Protein 7Y79 (pdb70)

Structure (mmCIF, N/CA/C/O backbone):
data_7Y79
#
_entry.id   7Y79
#
_cell.length_a   65.958
_cell.length_b   75.995
_cell.length_c   89.028
_cell.angle_alpha   90.000
_cell.angle_beta   111.419
_cell.angle_gamma   90.000
#
_symmetry.space_group_name_H-M   'C 1 2 1'
#
loop_
_entity.id
_entity.type
_entity.pdbx_description
1 polymer Toxin
2 water water
#
loop_
_atom_site.group_PDB
_atom_site.id
_atom_site.type_symbol
_atom_site.label_atom_id
_atom_site.label_alt_id
_atom_site.label_comp_id
_atom_site.label_asym_id
_atom_site.label_entity_id
_atom_site.label_seq_id
_atom_site.pdbx_PDB_ins_code
_atom_site.Cartn_x
_atom_site.Cartn_y
_atom_site.Cartn_z
_atom_site.occupancy
_atom_site.B_iso_or_equiv
_atom_site.auth_seq_id
_atom_site.auth_comp_id
_atom_site.auth_asym_id
_atom_site.auth_atom_id
_atom_site.pdbx_PDB_model_num
ATOM 1 N N . PRO A 1 21 ? 13.54804 -16.75774 10.22132 1.000 57.62641 7 PRO A N 1
ATOM 2 C CA . PRO A 1 21 ? 12.26310 -17.38650 10.54548 1.000 59.97601 7 PRO A CA 1
ATOM 3 C C . PRO A 1 21 ? 11.13305 -16.86812 9.65815 1.000 70.53617 7 PRO A C 1
ATOM 4 O O . PRO A 1 21 ? 11.17162 -15.71369 9.23705 1.000 73.92768 7 PRO A O 1
ATOM 8 N N . PRO A 1 22 ? 10.13622 -17.71070 9.38596 1.000 68.95516 8 PRO A N 1
ATOM 9 C CA . PRO A 1 22 ? 9.06861 -17.33951 8.44435 1.000 56.07332 8 PRO A CA 1
ATOM 10 C C . PRO A 1 22 ? 7.89344 -16.60408 9.07892 1.000 47.88997 8 PRO A C 1
ATOM 11 O O . PRO A 1 22 ? 7.49348 -16.86026 10.21606 1.000 51.34567 8 PRO A O 1
ATOM 15 N N . ALA A 1 23 ? 7.33115 -15.67125 8.31801 1.000 43.35250 9 ALA A N 1
ATOM 16 C CA . ALA A 1 23 ? 6.14914 -14.94221 8.76719 1.000 37.25813 9 ALA A CA 1
ATOM 17 C C . ALA A 1 23 ? 4.98866 -15.90798 9.04936 1.000 39.08357 9 ALA A C 1
ATOM 18 O O . ALA A 1 23 ? 4.84415 -16.91498 8.35788 1.000 46.72693 9 ALA A O 1
ATOM 20 N N . PRO A 1 24 ? 4.17119 -15.63692 10.07248 1.000 44.24497 10 PRO A N 1
ATOM 21 C CA . PRO A 1 24 ? 3.02331 -16.51783 10.36190 1.000 45.27644 10 PRO A CA 1
ATOM 22 C C . PRO A 1 24 ? 2.02799 -16.56391 9.21416 1.000 61.66082 10 PRO A C 1
ATOM 23 O O . PRO A 1 24 ? 1.92323 -15.63736 8.40623 1.000 67.21851 10 PRO A O 1
ATOM 27 N N . ASP A 1 25 ? 1.26590 -17.66021 9.16577 1.000 65.85844 11 ASP A N 1
ATOM 28 C CA . ASP A 1 25 ? 0.31378 -17.90895 8.08896 1.000 62.82158 11 ASP A CA 1
ATOM 29 C C . ASP A 1 25 ? -0.93598 -18.58445 8.64933 1.000 67.41259 11 ASP A C 1
ATOM 30 O O . ASP A 1 25 ? -0.97591 -19.01564 9.80747 1.000 68.05659 11 ASP A O 1
ATOM 35 N N . PHE A 1 26 ? -1.98473 -18.62879 7.82438 1.000 65.56220 12 PHE A N 1
ATOM 36 C CA . PHE A 1 26 ? -3.07881 -19.57451 8.01609 1.000 63.62494 12 PHE A CA 1
ATOM 37 C C . PHE A 1 26 ? -2.67633 -20.88244 7.34800 1.000 68.46426 12 PHE A C 1
ATOM 38 O O . PHE A 1 26 ? -2.02735 -20.87755 6.29912 1.000 69.27430 12 PHE A O 1
ATOM 46 N N . LYS A 1 27 ? -3.02544 -22.00676 7.96738 1.000 75.29300 13 LYS A N 1
ATOM 47 C CA . LYS A 1 27 ? -2.83310 -23.29241 7.30433 1.000 81.92898 13 LYS A CA 1
ATOM 48 C C . LYS A 1 27 ? -4.14849 -23.79922 6.71964 1.000 82.75390 13 LYS A C 1
ATOM 49 O O . LYS A 1 27 ? -4.28306 -23.89896 5.49537 1.000 78.48691 13 LYS A O 1
ATOM 55 N N . ASN A 1 28 ? -5.14309 -24.08552 7.58093 1.000 81.02263 14 ASN A N 1
ATOM 56 C CA . ASN A 1 28 ? -6.44100 -24.55303 7.10393 1.000 67.94885 14 ASN A CA 1
ATOM 57 C C . ASN A 1 28 ? -7.61848 -24.05603 7.94627 1.000 68.57053 14 ASN A C 1
ATOM 58 O O . ASN A 1 28 ? -8.72303 -24.57311 7.78131 1.000 72.51421 14 ASN A O 1
ATOM 63 N N . ASP A 1 29 ? -7.43050 -23.08975 8.85349 1.000 64.67824 15 ASP A N 1
ATOM 64 C CA . ASP A 1 29 ? -8.51323 -22.60416 9.71282 1.000 62.08945 15 ASP A CA 1
ATOM 65 C C . ASP A 1 29 ? -8.70799 -21.10839 9.51346 1.000 65.53379 15 ASP A C 1
ATOM 66 O O . ASP A 1 29 ? -7.79200 -20.32058 9.77045 1.000 65.33370 15 ASP A O 1
ATOM 71 N N . ILE A 1 30 ? -9.92538 -20.72245 9.11934 1.000 72.98832 16 ILE A N 1
ATOM 72 C CA . ILE A 1 30 ? -10.23422 -19.32644 8.81301 1.000 69.69758 16 ILE A CA 1
ATOM 73 C C . ILE A 1 30 ? -10.22231 -18.48142 10.07765 1.000 69.44259 16 ILE A C 1
ATOM 74 O O . ILE A 1 30 ? -9.82590 -17.31068 10.05568 1.000 70.18876 16 ILE A O 1
ATOM 79 N N . ASN A 1 31 ? -10.65128 -19.05685 11.19634 1.000 72.94874 17 ASN A N 1
ATOM 80 C CA . ASN A 1 31 ? -10.90784 -18.30157 12.41640 1.000 74.34689 17 ASN A CA 1
ATOM 81 C C . ASN A 1 31 ? -9.67113 -18.11811 13.29091 1.000 77.55327 17 ASN A C 1
ATOM 82 O O . ASN A 1 31 ? -9.75809 -17.45721 14.33351 1.000 72.76099 17 ASN A O 1
ATOM 87 N N . GLU A 1 32 ? -8.53233 -18.67719 12.88969 1.000 78.94928 18 GLU A N 1
ATOM 88 C CA . GLU A 1 32 ? -7.32677 -18.63220 13.70690 1.000 76.26515 18 GLU A CA 1
ATOM 89 C C . GLU A 1 32 ? -6.88268 -17.19956 13.97613 1.000 80.49351 18 GLU A C 1
ATOM 90 O O . GLU A 1 32 ? -6.78439 -16.37987 13.05853 1.000 84.99181 18 GLU A O 1
ATOM 96 N N . GLN A 1 33 ? -6.61670 -16.90101 15.24370 1.000 77.59148 19 GLN A N 1
ATOM 97 C CA . GLN A 1 33 ? -5.92941 -15.67180 15.61410 1.000 72.77985 19 GLN A CA 1
ATOM 98 C C . GLN A 1 33 ? -4.42954 -15.89331 15.44620 1.000 71.87791 19 GLN A C 1
ATOM 99 O O . GLN A 1 33 ? -3.86263 -16.80590 16.06258 1.000 72.39698 19 GLN A O 1
ATOM 105 N N . LEU A 1 34 ? -3.78296 -15.07169 14.59411 1.000 63.84479 20 LEU A N 1
ATOM 106 C CA . LEU A 1 34 ? -2.35742 -15.22547 14.32253 1.000 49.51474 20 LEU A CA 1
ATOM 107 C C . LEU A 1 34 ? -1.53116 -14.39556 15.29208 1.000 41.46912 20 LEU A C 1
ATOM 108 O O . LEU A 1 34 ? -2.02465 -13.41054 15.84974 1.000 51.14718 20 LEU A O 1
ATOM 113 N N . PRO A 1 35 ? -0.25931 -14.76431 15.50767 1.000 44.19934 21 PRO A N 1
ATOM 114 C CA . PRO A 1 35 ? 0.55280 -14.08212 16.53425 1.000 40.02206 21 PRO A CA 1
ATOM 115 C C . PRO A 1 35 ? 0.65001 -12.58379 16.30167 1.000 38.97206 21 PRO A C 1
ATOM 116 O O . PRO A 1 35 ? 0.71291 -12.11495 15.16256 1.000 45.23116 21 PRO A O 1
ATOM 120 N N . ASP A 1 36 ? 0.67883 -11.82991 17.40707 1.000 42.64837 22 ASP A N 1
ATOM 121 C CA . ASP A 1 36 ? 0.84438 -10.38016 17.31585 1.000 44.48797 22 ASP A CA 1
ATOM 122 C C . ASP A 1 36 ? 2.27062 -10.01106 16.91440 1.000 46.19769 22 ASP A C 1
ATOM 123 O O . ASP A 1 36 ? 2.48307 -9.05949 16.14833 1.000 43.95488 22 ASP A O 1
ATOM 128 N N . LYS A 1 37 ? 3.25927 -10.73994 17.43375 1.000 47.88806 23 LYS A N 1
ATOM 129 C CA . LYS A 1 37 ? 4.67169 -10.51336 17.13322 1.000 47.88958 23 LYS A CA 1
ATOM 130 C C . LYS A 1 37 ? 5.39403 -11.84814 17.19738 1.000 46.39056 23 LYS A C 1
ATOM 131 O O . LYS A 1 37 ? 5.17953 -12.62603 18.12970 1.000 44.58716 23 LYS A O 1
ATOM 137 N N . THR A 1 38 ? 6.24659 -12.10835 16.21524 1.000 49.13177 24 THR A N 1
ATOM 138 C CA . THR A 1 38 ? 7.10721 -13.27714 16.28161 1.000 47.60633 24 THR A CA 1
ATOM 139 C C . THR A 1 38 ? 8.21657 -13.04806 17.32891 1.000 49.35594 24 THR A C 1
ATOM 140 O O . THR A 1 38 ? 8.44319 -11.92709 17.79926 1.000 37.77391 24 THR A O 1
ATOM 144 N N . ASN A 1 39 ? 8.88745 -14.13553 17.72980 1.000 54.47944 25 ASN A N 1
ATOM 145 C CA . ASN A 1 39 ? 9.94182 -14.01469 18.74199 1.000 59.58796 25 ASN A CA 1
ATOM 146 C C . ASN A 1 39 ? 11.21574 -13.45008 18.11808 1.000 55.51002 25 ASN A C 1
ATOM 147 O O . ASN A 1 39 ? 11.69542 -13.98608 17.11088 1.000 53.08432 25 ASN A O 1
ATOM 152 N N . PRO A 1 40 ? 11.80207 -12.39627 18.69235 1.000 45.70411 26 PRO A N 1
ATOM 153 C CA . PRO A 1 40 ? 12.94827 -11.73815 18.04544 1.000 43.21898 26 PRO A CA 1
ATOM 154 C C . PRO A 1 40 ? 14.18915 -12.62488 17.99401 1.000 53.55609 26 PRO A C 1
ATOM 155 O O . PRO A 1 40 ? 14.48338 -13.38004 18.92807 1.000 52.33557 26 PRO A O 1
ATOM 159 N N . VAL A 1 41 ? 14.91869 -12.51169 16.87927 1.000 55.00511 27 VAL A N 1
ATOM 160 C CA . VAL A 1 41 ? 16.14862 -13.25390 16.62728 1.000 53.39637 27 VAL A CA 1
ATOM 161 C C . VAL A 1 41 ? 17.26391 -12.25698 16.30404 1.000 50.27222 27 VAL A C 1
ATOM 162 O O . VAL A 1 41 ? 17.02001 -11.22256 15.67471 1.000 49.20396 27 VAL A O 1
ATOM 166 N N . ILE A 1 42 ? 18.47827 -12.55286 16.77003 1.000 39.80819 28 ILE A N 1
ATOM 167 C CA . ILE A 1 42 ? 19.64956 -11.73701 16.45034 1.000 33.01262 28 ILE A CA 1
ATOM 168 C C . ILE A 1 42 ? 20.19338 -12.16105 15.08788 1.000 43.48654 28 ILE A C 1
ATOM 169 O O . ILE A 1 42 ? 20.52446 -13.33527 14.88362 1.000 43.63774 28 ILE A O 1
ATOM 174 N N . THR A 1 43 ? 20.29991 -11.21156 14.14747 1.000 40.74191 29 THR A N 1
ATOM 175 C CA . THR A 1 43 ? 20.75480 -11.57361 12.80714 1.000 40.60821 29 THR A CA 1
ATOM 176 C C . THR A 1 43 ? 22.11852 -11.01286 12.43068 1.000 46.95256 29 THR A C 1
ATOM 177 O O . THR A 1 43 ? 22.82486 -11.64566 11.63978 1.000 47.81855 29 THR A O 1
ATOM 181 N N . HIS A 1 44 ? 22.50995 -9.85729 12.96657 1.000 33.12802 30 HIS A N 1
ATOM 182 C CA . HIS A 1 44 ? 23.81294 -9.28079 12.66791 1.000 33.68932 30 HIS A CA 1
ATOM 183 C C . HIS A 1 44 ? 24.34793 -8.53615 13.88581 1.000 36.97788 30 HIS A C 1
ATOM 184 O O . HIS A 1 44 ? 23.59664 -8.12809 14.77352 1.000 38.02876 30 HIS A O 1
ATOM 191 N N . PHE A 1 45 ? 25.66136 -8.33792 13.89944 1.000 38.98308 31 PHE A N 1
ATOM 192 C CA . PHE A 1 45 ? 26.25527 -7.34753 14.78515 1.000 52.08542 31 PHE A CA 1
ATOM 193 C C . PHE A 1 45 ? 27.52925 -6.82101 14.14461 1.000 42.79662 31 PHE A C 1
ATOM 194 O O . PHE A 1 45 ? 28.13467 -7.46905 13.28794 1.000 42.50918 31 PHE A O 1
ATOM 202 N N . SER A 1 46 ? 27.91577 -5.62346 14.56572 1.000 43.70746 32 SER A N 1
ATOM 203 C CA . SER A 1 46 ? 29.11607 -4.95989 14.08749 1.000 43.80631 32 SER A CA 1
ATOM 204 C C . SER A 1 46 ? 29.89469 -4.48531 15.30386 1.000 41.20069 32 SER A C 1
ATOM 205 O O . SER A 1 46 ? 29.30543 -4.01990 16.27735 1.000 45.45154 32 SER A O 1
ATOM 208 N N . THR A 1 47 ? 31.20651 -4.63993 15.26184 1.000 44.89694 33 THR A N 1
ATOM 209 C CA . THR A 1 47 ? 32.05374 -4.24291 16.37166 1.000 46.39421 33 THR A CA 1
ATOM 210 C C . THR A 1 47 ? 32.48321 -2.80322 16.17545 1.000 46.18233 33 THR A C 1
ATOM 211 O O . THR A 1 47 ? 32.92737 -2.42878 15.08730 1.000 59.68295 33 THR A O 1
ATOM 215 N N . ILE A 1 48 ? 32.34924 -2.00101 17.22330 1.000 40.38967 34 ILE A N 1
ATOM 216 C CA . ILE A 1 48 ? 32.68426 -0.58515 17.13305 1.000 42.84241 34 ILE A CA 1
ATOM 217 C C . ILE A 1 48 ? 33.65235 -0.21461 18.25213 1.000 42.43319 34 ILE A C 1
ATOM 218 O O . ILE A 1 48 ? 33.58539 -0.79716 19.34627 1.000 38.68938 34 ILE A O 1
ATOM 223 N N . PRO A 1 49 ? 34.55661 0.73789 18.03295 1.000 45.30227 35 PRO A N 1
ATOM 224 C CA . PRO A 1 49 ? 35.55650 1.05848 19.05793 1.000 45.79510 35 PRO A CA 1
ATOM 225 C C . PRO A 1 49 ? 34.94230 1.83115 20.21779 1.000 49.10525 35 PRO A C 1
ATOM 226 O O . PRO A 1 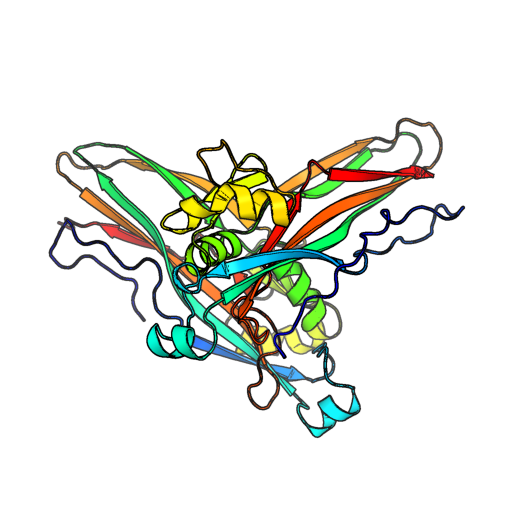49 ? 33.95818 2.55599 20.06051 1.000 56.97878 35 PRO A O 1
ATOM 230 N N . TYR A 1 50 ? 35.54354 1.65169 21.40402 1.000 43.64024 36 TYR A N 1
ATOM 231 C CA . TYR A 1 50 ? 35.02536 2.27670 22.62618 1.000 39.59170 36 TYR A CA 1
ATOM 232 C C . TYR A 1 50 ? 34.80816 3.77709 22.46234 1.000 39.80063 36 TYR A C 1
ATOM 233 O O . TYR A 1 50 ? 33.96892 4.36004 23.15181 1.000 51.06813 36 TYR A O 1
ATOM 242 N N . ILE A 1 51 ? 35.54111 4.41603 21.54639 1.000 52.03283 37 ILE A N 1
ATOM 243 C CA . ILE A 1 51 ? 35.57357 5.87604 21.48532 1.000 53.81086 37 ILE A CA 1
ATOM 244 C C . ILE A 1 51 ? 34.29967 6.45370 20.88400 1.000 49.53916 37 ILE A C 1
ATOM 245 O O . ILE A 1 51 ? 33.94048 7.60076 21.17326 1.000 57.24674 37 ILE A O 1
ATOM 250 N N . MET A 1 52 ? 33.59562 5.70294 20.04167 1.000 46.02723 38 MET A N 1
ATOM 251 C CA . MET A 1 52 ? 32.32296 6.18041 19.51704 1.000 49.54700 38 MET A CA 1
ATOM 252 C C . MET A 1 52 ? 31.12910 5.64596 20.30749 1.000 50.48655 38 MET A C 1
ATOM 253 O O . MET A 1 52 ? 29.97698 5.80715 19.86705 1.000 43.60744 38 MET A O 1
ATOM 258 N N . ALA A 1 53 ? 31.38396 5.03485 21.48053 1.000 44.27173 39 ALA A N 1
ATOM 259 C CA . ALA A 1 53 ? 30.35606 4.43656 22.33765 1.000 37.63521 39 ALA A CA 1
ATOM 260 C C . ALA A 1 53 ? 30.27310 5.23043 23.63287 1.000 37.60403 39 ALA A C 1
ATOM 261 O O . ALA A 1 53 ? 31.12527 5.08148 24.51709 1.000 38.46548 39 ALA A O 1
ATOM 263 N N . ASN A 1 54 ? 29.24622 6.07248 23.74391 1.000 39.25416 40 ASN A N 1
ATOM 264 C CA . ASN A 1 54 ? 29.00877 6.81599 24.97967 1.000 42.04114 40 ASN A CA 1
ATOM 265 C C . ASN A 1 54 ? 28.35588 5.86491 25.97929 1.000 42.66823 40 ASN A C 1
ATOM 266 O O . ASN A 1 54 ? 27.16895 5.53402 25.86954 1.000 42.39374 40 ASN A O 1
ATOM 271 N N . ASP A 1 55 ? 29.16088 5.39317 26.93048 1.000 37.39248 41 ASP A N 1
ATOM 272 C CA . ASP A 1 55 ? 28.73194 4.47019 27.96977 1.000 34.50967 41 ASP A CA 1
ATOM 273 C C . ASP A 1 55 ? 28.54601 5.29159 29.23466 1.000 37.86042 41 ASP A C 1
ATOM 274 O O . ASP A 1 55 ? 29.49250 5.91781 29.71063 1.000 41.28795 41 ASP A O 1
ATOM 279 N N . ALA A 1 56 ? 27.32181 5.29681 29.76155 1.000 45.24660 42 ALA A N 1
ATOM 280 C CA . ALA A 1 56 ? 26.97391 6.20242 30.85212 1.000 47.36855 42 ALA A CA 1
ATOM 281 C C . ALA A 1 56 ? 27.56627 5.79261 32.20420 1.000 46.33932 42 ALA A C 1
ATOM 282 O O . ALA A 1 56 ? 27.71758 6.65235 33.07879 1.000 44.35084 42 ALA A O 1
ATOM 284 N N . THR A 1 57 ? 27.90654 4.51863 32.41872 1.000 45.38591 43 THR A N 1
ATOM 285 C CA . THR A 1 57 ? 28.42353 4.11751 33.72803 1.000 50.79930 43 THR A CA 1
ATOM 286 C C . THR A 1 57 ? 29.86693 3.62291 33.66666 1.000 49.74892 43 THR A C 1
ATOM 287 O O . THR A 1 57 ? 30.32881 2.95502 34.59748 1.000 46.73101 43 THR A O 1
ATOM 291 N N . PHE A 1 58 ? 30.58713 3.95436 32.59612 1.000 48.40105 44 PHE A N 1
ATOM 292 C CA . PHE A 1 58 ? 31.99714 3.62764 32.42554 1.000 45.17770 44 PHE A CA 1
ATOM 293 C C . PHE A 1 58 ? 32.78322 4.89999 32.11517 1.000 43.61869 44 PHE A C 1
ATOM 294 O O . PHE A 1 58 ? 32.32946 5.74400 31.33295 1.000 42.66167 44 PHE A O 1
ATOM 302 N N . ASN A 1 59 ? 33.94743 5.05093 32.75212 1.000 38.74856 45 ASN A N 1
ATOM 303 C CA . ASN A 1 59 ? 34.91838 6.07116 32.37274 1.000 45.00696 45 ASN A CA 1
ATOM 304 C C . ASN A 1 59 ? 35.82984 5.56111 31.24464 1.000 47.35757 45 ASN A C 1
ATOM 305 O O . ASN A 1 59 ? 35.84216 4.37330 30.89896 1.000 41.47391 45 ASN A O 1
ATOM 310 N N . SER A 1 60 ? 36.61856 6.48275 30.68310 1.000 49.89245 46 SER A N 1
ATOM 311 C CA . SER A 1 60 ? 37.49851 6.13911 29.56380 1.000 56.44953 46 SER A CA 1
ATOM 312 C C . SER A 1 60 ? 38.43741 4.99305 29.91626 1.000 53.82626 46 SER A C 1
ATOM 313 O O . SER A 1 60 ? 38.71022 4.12144 29.07790 1.000 53.30812 46 SER A O 1
ATOM 316 N N . HIS A 1 61 ? 38.95020 4.97954 31.14726 1.000 50.21333 47 HIS A N 1
ATOM 317 C CA . HIS A 1 61 ? 39.82578 3.88744 31.55115 1.000 56.79550 47 HIS A CA 1
ATOM 318 C C . HIS A 1 61 ? 39.07245 2.56927 31.60050 1.000 53.54564 47 HIS A C 1
ATOM 319 O O . HIS A 1 61 ? 39.60597 1.52678 31.20826 1.000 51.76772 47 HIS A O 1
ATOM 326 N N . GLN A 1 62 ? 37.84202 2.58443 32.10905 1.000 44.16291 48 GLN A N 1
ATOM 327 C CA . GLN A 1 62 ? 37.12363 1.32857 32.23673 1.000 39.34217 48 GLN A CA 1
ATOM 328 C C . GLN A 1 62 ? 36.73948 0.78669 30.87206 1.000 38.87189 48 GLN A C 1
ATOM 329 O O . GLN A 1 62 ? 36.79412 -0.43021 30.65383 1.000 40.55929 48 GLN A O 1
ATOM 335 N N . GLN A 1 63 ? 36.37811 1.67719 29.93611 1.000 35.65965 49 GLN A N 1
ATOM 336 C CA . GLN A 1 63 ? 36.08846 1.24221 28.57534 1.000 43.80337 49 GLN A CA 1
ATOM 337 C C . GLN A 1 63 ? 37.30974 0.57310 27.95967 1.000 49.53175 49 GLN A C 1
ATOM 338 O O . GLN A 1 63 ? 37.22821 -0.55426 27.46898 1.000 53.26701 49 GLN A O 1
ATOM 344 N N . ILE A 1 64 ? 38.47134 1.22567 28.04160 1.000 53.34148 50 ILE A N 1
ATOM 345 C CA . ILE A 1 64 ? 39.66694 0.69561 27.38667 1.000 58.56713 50 ILE A CA 1
ATOM 346 C C . ILE A 1 64 ? 40.08439 -0.64106 27.99723 1.000 59.76407 50 ILE A C 1
ATOM 347 O O . ILE A 1 64 ? 40.49318 -1.56464 27.27929 1.000 67.42717 50 ILE A O 1
ATOM 352 N N . GLN A 1 65 ? 39.94385 -0.78537 29.31684 1.000 51.99424 51 GLN A N 1
ATOM 353 C CA . GLN A 1 65 ? 40.37518 -1.99845 30.00646 1.000 41.29225 51 GLN A CA 1
ATOM 354 C C . GLN A 1 65 ? 39.34918 -3.12141 29.93964 1.000 39.78749 51 GLN A C 1
ATOM 355 O O . GLN A 1 65 ? 39.72045 -4.29988 29.96989 1.000 48.18897 51 GLN A O 1
ATOM 361 N N . TYR A 1 66 ? 38.06155 -2.78637 29.88974 1.000 38.97958 52 TYR A N 1
ATOM 362 C CA . TYR A 1 66 ? 37.00831 -3.76403 30.11208 1.000 43.85118 52 TYR A CA 1
ATOM 363 C C . TYR A 1 66 ? 36.02608 -3.90765 28.95540 1.000 47.25819 52 TYR A C 1
ATOM 364 O O . TYR A 1 66 ? 35.38963 -4.95854 28.85334 1.000 48.39136 52 TYR A O 1
ATOM 373 N N . SER A 1 67 ? 35.89158 -2.89217 28.09061 1.000 46.02032 53 SER A N 1
ATOM 374 C CA . SER A 1 67 ? 35.11420 -2.98061 26.85172 1.000 43.06838 53 SER A CA 1
ATOM 375 C C . SER A 1 67 ? 35.79725 -2.17422 25.73349 1.000 39.16673 53 SER A C 1
ATOM 376 O O . SER A 1 67 ? 35.24183 -1.20342 25.22721 1.000 35.64795 53 SER A O 1
ATOM 379 N N . PRO A 1 68 ? 37.03155 -2.54805 25.35040 1.000 40.93696 54 PRO A N 1
ATOM 380 C CA . PRO A 1 68 ? 37.71664 -1.77041 24.29340 1.000 40.89123 54 PRO A CA 1
ATOM 381 C C . PRO A 1 68 ? 36.91351 -1.67818 23.00638 1.000 41.88417 54 PRO A C 1
ATOM 382 O O . PRO A 1 68 ? 37.08390 -0.72250 22.23600 1.000 41.10872 54 PRO A O 1
ATOM 386 N N . TYR A 1 69 ? 36.01792 -2.61981 22.76266 1.000 42.83649 55 TYR A N 1
ATOM 387 C CA . TYR A 1 69 ? 35.03292 -2.46082 21.71472 1.000 39.55106 55 TYR A CA 1
ATOM 388 C C . TYR A 1 69 ? 33.64988 -2.81696 22.25690 1.000 39.84827 55 TYR A C 1
ATOM 389 O O . TYR A 1 69 ? 33.50541 -3.49570 23.28301 1.000 40.53487 55 TYR A O 1
ATOM 398 N N . TYR A 1 70 ? 32.63663 -2.32204 21.55345 1.000 35.45421 56 TYR A N 1
ATOM 399 C CA . TYR A 1 70 ? 31.23848 -2.58578 21.83361 1.000 39.16958 56 TYR A CA 1
ATOM 400 C C . TYR A 1 70 ? 30.60568 -3.24667 20.61026 1.000 45.98365 56 TYR A C 1
ATOM 401 O O . TYR A 1 70 ? 31.12108 -3.16435 19.48927 1.000 52.89038 56 TYR A O 1
ATOM 410 N N . LYS A 1 71 ? 29.4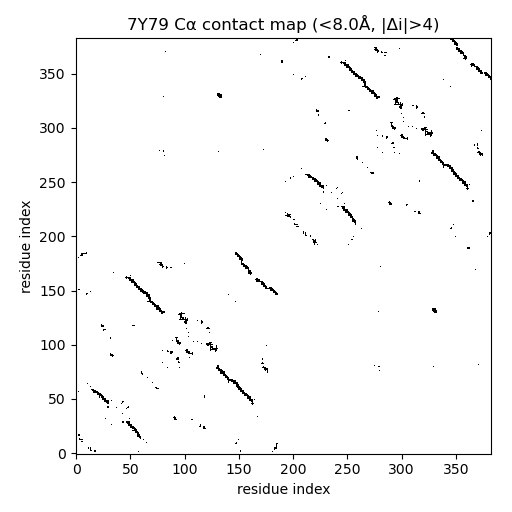6806 -3.89190 20.83160 1.000 38.65649 57 LYS A N 1
ATOM 411 C CA . LYS A 1 71 ? 28.74112 -4.59932 19.78815 1.000 41.66961 57 LYS A CA 1
ATOM 412 C C . LYS A 1 71 ? 27.44243 -3.86227 19.48867 1.000 43.16915 57 LYS A C 1
ATOM 413 O O . LYS A 1 71 ? 26.57607 -3.74103 20.36265 1.000 38.09234 57 LYS A O 1
ATOM 419 N N . LEU A 1 72 ? 27.30545 -3.36622 18.26131 1.000 38.58585 58 LEU A N 1
ATOM 420 C CA . LEU A 1 72 ? 26.02343 -2.84611 17.79975 1.000 37.23868 58 LEU A CA 1
ATOM 421 C C . LEU A 1 72 ? 25.25889 -4.01390 17.18732 1.000 40.20006 58 LEU A C 1
ATOM 422 O O . LEU A 1 72 ? 25.74388 -4.64364 16.24244 1.000 41.94664 58 LEU A O 1
ATOM 427 N N . VAL A 1 73 ? 24.10019 -4.34184 17.76307 1.000 38.74904 59 VAL A N 1
ATOM 428 C CA . VAL A 1 73 ? 23.41552 -5.61243 17.52018 1.000 36.90254 59 VAL A CA 1
ATOM 429 C C . VAL A 1 73 ? 22.13389 -5.37799 16.72160 1.000 44.81718 59 VAL A C 1
ATOM 430 O O . VAL A 1 73 ? 21.36106 -4.46093 17.02674 1.000 40.10094 59 VAL A O 1
ATOM 434 N N . ARG A 1 74 ? 21.89765 -6.20825 15.70424 1.000 41.65924 60 ARG 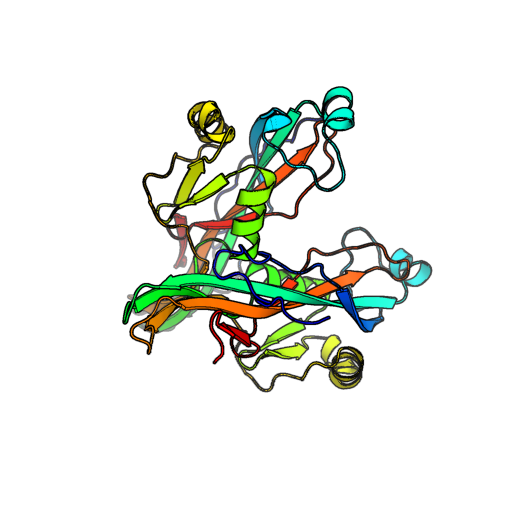A N 1
ATOM 435 C CA . ARG A 1 74 ? 20.70358 -6.07951 14.88495 1.000 38.56716 60 ARG A CA 1
ATOM 436 C C . ARG A 1 74 ? 19.79009 -7.26763 15.12394 1.000 39.16386 60 ARG A C 1
ATOM 437 O O . ARG A 1 74 ? 20.21038 -8.42273 14.99259 1.000 37.33669 60 ARG A O 1
ATOM 445 N N . ILE A 1 75 ? 18.54040 -6.96904 15.45942 1.000 39.37116 61 ILE A N 1
ATOM 446 C CA . ILE A 1 75 ? 17.51931 -7.96050 15.75345 1.000 47.75922 61 ILE A CA 1
ATOM 447 C C . ILE A 1 75 ? 16.38347 -7.79342 14.74981 1.000 39.91388 61 ILE A C 1
ATOM 448 O O . ILE A 1 75 ? 16.15938 -6.69896 14.22390 1.000 42.55244 61 ILE A O 1
ATOM 453 N N . GLN A 1 76 ? 15.66717 -8.88818 14.48189 1.000 34.91915 62 GLN A N 1
ATOM 454 C CA . GLN A 1 76 ? 14.55304 -8.88281 13.54026 1.000 42.64519 62 GLN A CA 1
ATOM 455 C C . GLN A 1 76 ? 13.38516 -9.69931 14.07337 1.000 43.34514 62 GLN A C 1
ATOM 456 O O . GLN A 1 76 ? 13.58372 -10.74608 14.69936 1.000 41.48525 62 GLN A O 1
ATOM 462 N N . TYR A 1 77 ? 12.16739 -9.21717 13.81147 1.000 33.09675 63 TYR A N 1
ATOM 463 C CA . TYR A 1 77 ? 10.95767 -9.91700 14.22327 1.000 32.99016 63 TYR A CA 1
ATOM 464 C C . TYR A 1 77 ? 9.76625 -9.38791 13.43003 1.000 35.99161 63 TYR A C 1
ATOM 465 O O . TYR A 1 77 ? 9.64634 -8.18120 13.20585 1.000 36.80419 63 TYR A O 1
ATOM 474 N N . TRP A 1 78 ? 8.89091 -10.30469 13.01693 1.000 39.77553 64 TRP A N 1
ATOM 475 C CA . TRP A 1 78 ? 7.64468 -9.93954 12.35316 1.000 35.71461 64 TRP A CA 1
ATOM 476 C C . TRP A 1 78 ? 6.63548 -9.35046 13.33678 1.000 39.92619 64 TRP A C 1
ATOM 477 O O . TRP A 1 78 ? 6.43879 -9.86888 14.43695 1.000 42.75288 64 TRP A O 1
ATOM 488 N N . GLU A 1 79 ? 5.95616 -8.29321 12.90024 1.000 42.89582 65 GLU A N 1
ATOM 489 C CA . GLU A 1 79 ? 4.88372 -7.63543 13.63833 1.000 35.58361 65 GLU A CA 1
ATOM 490 C C . GLU A 1 79 ? 3.61972 -7.64312 12.77806 1.000 37.82691 65 GLU A C 1
ATOM 491 O O . GLU A 1 79 ? 3.60349 -7.06346 11.68307 1.000 41.19144 65 GLU A O 1
ATOM 497 N N . LYS A 1 80 ? 2.57066 -8.31035 13.26201 1.000 40.26124 66 LYS A N 1
ATOM 498 C CA . LYS A 1 80 ? 1.26701 -8.26550 12.60448 1.000 38.27323 66 LYS A CA 1
ATOM 499 C C . LYS A 1 80 ? 0.78087 -6.82260 12.47743 1.000 40.35687 66 LYS A C 1
ATOM 500 O O . LYS A 1 80 ? 0.50557 -6.15105 13.48188 1.000 35.00557 66 LYS A O 1
ATOM 506 N N . VAL A 1 81 ? 0.70678 -6.33286 11.24006 1.000 43.61447 67 VAL A N 1
ATOM 507 C CA . VAL A 1 81 ? 0.18086 -4.99683 10.98449 1.000 38.08262 67 VAL A CA 1
ATOM 508 C C . VAL A 1 81 ? -1.30446 -4.94637 11.30387 1.000 38.16344 67 VAL A C 1
ATOM 509 O O . VAL A 1 81 ? -1.78521 -4.00950 11.95588 1.000 33.75889 67 VAL A O 1
ATOM 513 N N . THR A 1 82 ? -2.05011 -5.95257 10.85488 1.000 40.25648 68 THR A N 1
ATOM 514 C CA . THR A 1 82 ? -3.49312 -6.03918 11.03693 1.000 44.44334 68 THR A CA 1
ATOM 515 C C . THR A 1 82 ? -3.94866 -7.44741 10.67492 1.000 38.74466 68 THR A C 1
ATOM 516 O O . THR A 1 82 ? -3.29328 -8.15535 9.90431 1.000 44.32511 68 THR A O 1
ATOM 520 N N . GLN A 1 83 ? -5.07453 -7.84043 11.24752 1.000 42.72831 69 GLN A N 1
ATOM 521 C CA . GLN A 1 83 ? -5.75771 -9.07708 10.90545 1.000 45.99587 69 GLN A CA 1
ATOM 522 C C . GLN A 1 83 ? -7.24280 -8.78545 10.99050 1.000 44.15123 69 GLN A C 1
ATOM 523 O O . GLN A 1 83 ? -7.67804 -8.00069 11.83723 1.000 54.76392 69 GLN A O 1
ATOM 529 N N . ARG A 1 84 ? -8.01380 -9.39415 10.10283 1.000 48.58667 70 ARG A N 1
ATOM 530 C CA . ARG A 1 84 ? -9.43501 -9.09425 10.00770 1.000 45.67144 70 ARG A CA 1
ATOM 531 C C . ARG A 1 84 ? -10.08577 -10.15704 9.14165 1.000 49.32823 70 ARG A C 1
ATOM 532 O O . ARG A 1 84 ? -9.49389 -10.61527 8.16159 1.000 57.04516 70 ARG A O 1
ATOM 540 N N . ILE A 1 85 ? -11.28863 -10.56267 9.51578 1.000 58.69086 71 ILE A N 1
ATOM 541 C CA . ILE A 1 85 ? -12.11469 -11.41137 8.67008 1.000 61.65112 71 ILE A CA 1
ATOM 542 C C . ILE A 1 85 ? -13.17510 -10.50606 8.06325 1.000 62.08161 71 ILE A C 1
ATOM 543 O O . ILE A 1 85 ? -13.87341 -9.78302 8.78490 1.000 56.81145 71 ILE A O 1
ATOM 548 N N . LEU A 1 86 ? -13.24734 -10.48406 6.73802 1.000 60.92758 72 LEU A N 1
ATOM 549 C CA . LEU A 1 86 ? -14.17723 -9.60855 6.04533 1.000 54.11371 72 LEU A CA 1
ATOM 550 C C . LEU A 1 86 ? -15.26944 -10.43100 5.39167 1.000 51.31573 72 LEU A C 1
ATOM 551 O O . LEU A 1 86 ? -14.99966 -11.47799 4.79297 1.000 52.45300 72 LEU A O 1
ATOM 556 N N . GLY A 1 87 ? -16.50708 -9.95534 5.51607 1.000 50.51846 73 GLY A N 1
ATOM 557 C CA . GLY A 1 87 ? -17.58778 -10.53080 4.77489 1.000 51.43022 73 GLY A CA 1
ATOM 558 C C . GLY A 1 87 ? -17.39319 -10.33913 3.27984 1.000 52.10475 73 GLY A C 1
ATOM 559 O O . GLY A 1 87 ? -16.43822 -9.68626 2.82667 1.000 40.76117 73 GLY A O 1
ATOM 560 N N . PRO A 1 88 ? -18.28676 -10.92773 2.49634 1.000 46.93383 74 PRO A N 1
ATOM 561 C CA . PRO A 1 88 ? -18.25380 -10.70460 1.04630 1.000 54.45187 74 PRO A CA 1
ATOM 562 C C . PRO A 1 88 ? -18.14273 -9.22709 0.68875 1.000 62.13659 74 PRO A C 1
ATOM 563 O O . PRO A 1 88 ? -18.95454 -8.41244 1.14732 1.000 65.46364 74 PRO A O 1
ATOM 567 N N . ARG A 1 89 ? -17.10861 -8.86795 -0.08182 1.000 41.22206 75 ARG A N 1
ATOM 568 C CA . ARG A 1 89 ? -16.93234 -7.54836 -0.69200 1.000 50.06147 75 ARG A CA 1
ATOM 569 C C . ARG A 1 89 ? -16.73038 -6.43141 0.33260 1.000 40.02407 75 ARG A C 1
ATOM 570 O O . ARG A 1 89 ? -16.79525 -5.23681 -0.02152 1.000 39.74761 75 ARG A O 1
ATOM 578 N N . ASP A 1 90 ? -16.48063 -6.77075 1.58949 1.000 39.79624 76 ASP A N 1
ATOM 579 C CA . ASP A 1 90 ? -16.35876 -5.76494 2.63348 1.000 42.17534 76 ASP A CA 1
ATOM 580 C C . ASP A 1 90 ? -14.98264 -5.11167 2.61104 1.000 41.72659 76 ASP A C 1
ATOM 581 O O . ASP A 1 90 ? -13.97648 -5.75890 2.32443 1.000 42.87059 76 ASP A O 1
ATOM 586 N N . ASP A 1 91 ? -14.95322 -3.81770 2.92830 1.000 40.44924 77 ASP A N 1
ATOM 587 C CA . ASP A 1 91 ? -13.74432 -3.00545 3.05151 1.000 43.11414 77 ASP A CA 1
ATOM 588 C C . ASP A 1 91 ? -13.50253 -2.63072 4.51612 1.000 45.56838 77 ASP A C 1
ATOM 589 O O . ASP A 1 91 ? -14.38089 -2.80537 5.35858 1.000 46.00238 77 ASP A O 1
ATOM 594 N N . TYR A 1 92 ? -12.31257 -2.09088 4.81196 1.000 35.53308 78 TYR A N 1
ATOM 595 C CA . TYR A 1 92 ? -12.04757 -1.47226 6.11099 1.000 49.36974 78 TYR A CA 1
ATOM 596 C C . TYR A 1 92 ? -10.71100 -0.73848 6.09825 1.000 46.04230 78 TYR A C 1
ATOM 597 O O . TYR A 1 92 ? -9.84806 -0.98469 5.25510 1.000 50.11098 78 TYR A O 1
ATOM 606 N N . GLU A 1 93 ? -10.55573 0.16754 7.05811 1.000 47.87448 79 GLU A N 1
ATOM 607 C CA . GLU A 1 93 ? -9.36579 0.98994 7.20257 1.000 47.09183 79 GLU A CA 1
ATOM 608 C C . GLU A 1 93 ? -8.64210 0.59632 8.48701 1.000 51.40469 79 GLU A C 1
ATOM 609 O O . GLU A 1 93 ? -9.28582 0.27057 9.49115 1.000 48.37687 79 GLU A O 1
ATOM 615 N N . TYR A 1 94 ? -7.30447 0.61247 8.45830 1.000 50.17646 80 TYR A N 1
ATOM 616 C CA . TYR A 1 94 ? -6.54132 0.20304 9.63527 1.000 50.30815 80 TYR A CA 1
ATOM 617 C C . TYR A 1 94 ? -5.26184 1.01020 9.75561 1.000 39.92855 80 TYR A C 1
ATOM 618 O O . TYR A 1 94 ? -4.78593 1.62584 8.79757 1.000 43.81394 80 TYR A O 1
ATOM 627 N N . ASN A 1 95 ? -4.70060 0.97380 10.95301 1.000 41.28843 81 ASN A N 1
ATOM 628 C CA . ASN A 1 95 ? -3.49348 1.72739 11.24513 1.000 47.87770 81 ASN A CA 1
ATOM 629 C C . ASN A 1 95 ? -2.26477 0.98134 10.75182 1.000 40.44329 81 ASN A C 1
ATOM 630 O O . ASN A 1 95 ? -2.25595 -0.24510 10.61260 1.000 39.50821 81 ASN A O 1
ATOM 635 N N . LYS A 1 96 ? -1.22359 1.74798 10.48258 1.000 29.58723 82 LYS A N 1
ATOM 636 C CA . LYS A 1 96 ? 0.01106 1.21200 9.94249 1.000 45.54329 82 LYS A CA 1
ATOM 637 C C . LYS A 1 96 ? 1.09473 2.21438 10.28391 1.000 43.65279 82 LYS A C 1
ATOM 638 O O . LYS A 1 96 ? 0.87102 3.42236 10.18559 1.000 50.88839 82 LYS A O 1
ATOM 644 N N . THR A 1 97 ? 2.24964 1.71309 10.70849 1.000 37.99033 83 THR A N 1
ATOM 645 C CA . THR A 1 97 ? 3.31359 2.56485 11.20933 1.000 32.68728 83 THR A CA 1
ATOM 646 C C . THR A 1 97 ? 4.56236 2.36933 10.37775 1.000 36.70337 83 THR A C 1
ATOM 647 O O . THR A 1 97 ? 4.93131 1.24258 10.03468 1.000 41.74425 83 THR A O 1
ATOM 651 N N . LYS A 1 98 ? 5.19656 3.48456 10.05498 1.000 39.72291 84 LYS A N 1
ATOM 652 C CA . LYS A 1 98 ? 6.44420 3.52164 9.32752 1.000 42.15780 84 LYS A CA 1
ATOM 653 C C . LYS A 1 98 ? 7.45370 4.29971 10.16099 1.000 38.77170 84 LYS A C 1
ATOM 654 O O . LYS A 1 98 ? 7.08634 5.23894 10.87325 1.000 38.23826 84 LYS A O 1
ATOM 660 N N . GLY A 1 99 ? 8.71680 3.88766 10.09175 1.000 30.22207 85 GLY A N 1
ATOM 661 C CA . GLY A 1 99 ? 9.80273 4.70975 10.56620 1.000 37.14088 85 GLY A CA 1
ATOM 662 C C . GLY A 1 99 ? 10.31200 4.37843 11.95653 1.000 41.75088 85 GLY A C 1
ATOM 663 O O . GLY A 1 99 ? 10.26782 3.22042 12.39730 1.000 34.61234 85 GLY A O 1
ATOM 664 N N . ILE A 1 100 ? 10.80375 5.40921 12.64216 1.000 32.18256 86 ILE A N 1
ATOM 665 C CA . ILE A 1 100 ? 11.48659 5.26244 13.92374 1.000 44.75937 86 ILE A CA 1
ATOM 666 C C . ILE A 1 100 ? 11.23799 6.52426 14.74528 1.000 37.89912 86 ILE A C 1
ATOM 667 O O . ILE A 1 100 ? 11.32122 7.64794 14.23606 1.000 27.24705 86 ILE A O 1
ATOM 672 N N . SER A 1 101 ? 10.93128 6.31705 16.02437 1.000 37.24254 87 SER A N 1
ATOM 673 C CA . SER A 1 101 ? 10.52064 7.37806 16.94173 1.000 29.10912 87 SER A CA 1
ATOM 674 C C . SER A 1 101 ? 11.62785 8.39859 17.16013 1.000 31.45617 87 SER A C 1
ATOM 675 O O . SER A 1 101 ? 12.82924 8.12867 16.95748 1.000 27.09099 87 SER A O 1
ATOM 678 N N . LYS A 1 102 ? 11.20555 9.58156 17.61686 1.000 27.04345 88 LYS A N 1
ATOM 679 C CA . LYS A 1 102 ? 12.16037 10.65218 17.90684 1.000 34.78560 88 LYS A CA 1
ATOM 680 C C . LYS A 1 102 ? 13.10387 10.28233 19.05554 1.000 27.08736 88 LYS A C 1
ATOM 681 O O . LYS A 1 102 ? 14.30040 10.57640 18.99687 1.000 34.80428 88 LYS A O 1
ATOM 687 N N . THR A 1 103 ? 12.58676 9.64288 20.10808 1.000 46.58272 89 THR A N 1
ATOM 688 C CA . THR A 1 103 ? 13.43739 9.24892 21.23350 1.000 34.08026 89 THR A CA 1
ATOM 689 C C . THR A 1 103 ? 14.51445 8.27371 20.77821 1.000 39.01790 89 THR A C 1
ATOM 690 O O . THR A 1 103 ? 15.70344 8.46140 21.05819 1.000 39.47614 89 THR A O 1
ATOM 694 N N . ASP A 1 104 ? 14.11325 7.25791 20.01086 1.000 41.00663 90 ASP A N 1
ATOM 695 C CA . ASP A 1 104 ? 15.06269 6.28515 19.48234 1.000 33.83042 90 ASP A CA 1
ATOM 696 C C . ASP A 1 104 ? 16.07819 6.93368 18.55316 1.000 37.36468 90 ASP A C 1
ATOM 697 O O . ASP A 1 104 ? 17.26846 6.60311 18.60992 1.000 44.82966 90 ASP A O 1
ATOM 702 N N . GLN A 1 105 ? 15.63168 7.84723 17.67782 1.000 35.73304 91 GLN A N 1
ATOM 703 C CA . GLN A 1 105 ? 16.58205 8.62066 16.88615 1.000 37.67342 91 GLN A CA 1
ATOM 704 C C . GLN A 1 105 ? 17.53959 9.39396 17.79030 1.000 43.47440 91 GLN A C 1
ATOM 705 O O . GLN A 1 105 ? 18.74467 9.45904 17.51853 1.000 48.44702 91 GLN A O 1
ATOM 711 N N . VAL A 1 106 ? 17.03014 9.96436 18.88712 1.000 47.69386 92 VAL A N 1
ATOM 712 C CA . VAL A 1 106 ? 17.87612 10.77846 19.75986 1.000 41.94478 92 VAL A CA 1
ATOM 713 C C . VAL A 1 106 ? 18.86769 9.90665 20.54014 1.000 38.09038 92 VAL A C 1
ATOM 714 O O . VAL A 1 106 ? 20.04075 10.27447 20.69001 1.000 36.86875 92 VAL A O 1
ATOM 718 N N . SER A 1 107 ? 18.43642 8.72142 21.00988 1.000 32.60910 93 SER A N 1
ATOM 719 C CA . SER A 1 107 ? 19.36158 7.83578 21.72947 1.000 33.03865 93 SER A CA 1
ATOM 720 C C . SER A 1 107 ? 20.48893 7.34165 20.82330 1.000 41.33845 93 SER A C 1
ATOM 721 O O . SER A 1 107 ? 21.65840 7.34626 21.22220 1.000 54.33379 93 SER A O 1
ATOM 724 N N . MET A 1 108 ? 20.15889 6.91113 19.59910 1.000 35.27283 94 MET A N 1
ATOM 725 C CA . MET A 1 108 ? 21.17070 6.36512 18.69639 1.000 32.89147 94 MET A CA 1
ATOM 726 C C . MET A 1 108 ? 22.25643 7.39415 18.39000 1.000 33.21705 94 MET A C 1
ATOM 727 O O . MET A 1 108 ? 23.44436 7.04721 18.28759 1.000 33.77332 94 MET A O 1
ATOM 732 N N . THR A 1 109 ? 21.86616 8.66561 18.24494 1.000 37.11026 95 THR A N 1
ATOM 733 C CA . THR A 1 109 ? 22.84394 9.72982 18.01946 1.000 47.32639 95 THR A CA 1
ATOM 734 C C . THR A 1 109 ? 23.70609 9.96835 19.26047 1.000 44.63647 95 THR A C 1
ATOM 735 O O . THR A 1 109 ? 24.91885 10.16246 19.14774 1.000 49.20114 95 THR A O 1
ATOM 739 N N . GLU A 1 110 ? 23.10400 9.93839 20.45292 1.000 39.18920 96 GLU A N 1
ATOM 740 C CA . GLU A 1 110 ? 23.86951 10.16832 21.67425 1.000 45.65676 96 GLU A CA 1
ATOM 741 C C . GLU A 1 110 ? 24.81423 9.01720 21.99356 1.000 43.04948 96 GLU A C 1
ATOM 742 O O . GLU A 1 110 ? 25.91143 9.24941 22.50633 1.000 39.22386 96 GLU A O 1
ATOM 748 N N . THR A 1 111 ? 24.43817 7.78321 21.67000 1.000 45.56825 97 THR A N 1
ATOM 749 C CA . THR A 1 111 ? 25.27531 6.64029 22.02864 1.000 43.85056 97 THR A CA 1
ATOM 750 C C . THR A 1 111 ? 26.35396 6.36050 20.98096 1.000 42.23175 97 THR A C 1
ATOM 751 O O . THR A 1 111 ? 27.54433 6.33194 21.30823 1.000 47.50547 97 THR A O 1
ATOM 755 N N . VAL A 1 112 ? 25.95669 6.12457 19.72421 1.000 35.26638 98 VAL A N 1
ATOM 756 C CA . VAL A 1 112 ? 26.89194 5.65216 18.71040 1.000 37.82854 98 VAL A CA 1
ATOM 757 C C . VAL A 1 112 ? 27.05454 6.63443 17.56019 1.000 39.99552 98 VAL A C 1
ATOM 758 O O . VAL A 1 112 ? 27.61142 6.27387 16.53310 1.000 44.07386 98 VAL A O 1
ATOM 762 N N . SER A 1 113 ? 26.55248 7.86410 17.69672 1.000 44.00810 99 SER A N 1
ATOM 763 C CA . SER A 1 113 ? 26.72545 8.89770 16.66479 1.000 47.28548 99 SER A CA 1
ATOM 764 C C . SER A 1 113 ? 26.11028 8.50661 15.31609 1.000 44.93616 99 SER A C 1
ATOM 765 O O . SER A 1 113 ? 26.67287 8.78768 14.25643 1.000 51.44433 99 SER A O 1
ATOM 768 N N . MET A 1 114 ? 24.93797 7.87282 15.34035 1.000 39.34346 100 MET A N 1
ATOM 769 C CA . MET A 1 114 ? 24.27866 7.45773 14.11075 1.000 35.65392 100 MET A CA 1
ATOM 770 C C . MET A 1 114 ? 22.80665 7.79393 14.21112 1.000 38.72996 100 MET A C 1
ATOM 771 O O . MET A 1 114 ? 22.27931 7.97747 15.30616 1.000 33.87543 100 MET A O 1
ATOM 776 N N . SER A 1 115 ? 22.15039 7.86598 13.04629 1.000 37.61051 101 SER A N 1
ATOM 777 C CA . SER A 1 115 ? 20.69707 7.97157 12.96855 1.000 38.36618 101 SER A CA 1
ATOM 778 C C . SER A 1 115 ? 20.24201 7.30858 11.66987 1.000 36.58800 101 SER A C 1
ATOM 779 O O . SER A 1 115 ? 21.05852 6.83019 10.87998 1.000 35.55083 101 SER A O 1
ATOM 782 N N . VAL A 1 116 ? 18.92542 7.25796 11.46834 1.000 37.88327 102 VAL A N 1
ATOM 783 C CA . VAL A 1 116 ? 18.31781 6.62915 10.30027 1.000 41.46948 102 VAL A CA 1
ATOM 784 C C . VAL A 1 116 ? 17.90160 7.72160 9.31965 1.000 39.62508 102 VAL A C 1
ATOM 785 O O . VAL A 1 116 ? 17.10134 8.59640 9.66533 1.000 40.68997 102 VAL A O 1
ATOM 789 N N . GLY A 1 117 ? 18.40521 7.65135 8.08087 1.000 37.78384 103 GLY A N 1
ATOM 790 C CA . GLY A 1 117 ? 17.97731 8.58530 7.05392 1.000 41.42617 103 GLY A CA 1
ATOM 791 C C . GLY A 1 117 ? 16.58360 8.29396 6.48570 1.000 39.35871 103 GLY A C 1
ATOM 792 O O . GLY A 1 117 ? 15.99157 7.23040 6.67324 1.000 49.27311 103 GLY A O 1
ATOM 793 N N . ALA A 1 118 ? 16.06158 9.27812 5.75431 1.000 40.70354 104 ALA A N 1
ATOM 794 C CA . ALA A 1 118 ? 14.72274 9.17965 5.17637 1.000 33.01396 104 ALA A CA 1
ATOM 795 C C . ALA A 1 118 ? 14.58459 8.03020 4.18953 1.000 33.84499 104 ALA A C 1
ATOM 796 O O . ALA A 1 118 ? 13.46516 7.59272 3.92027 1.000 41.02360 104 ALA A O 1
ATOM 798 N N . ASP A 1 119 ? 15.68374 7.53078 3.64586 1.000 30.09878 105 ASP A N 1
ATOM 799 C CA . ASP A 1 119 ? 15.66196 6.40380 2.72389 1.000 37.42212 105 ASP A CA 1
ATOM 800 C C . ASP A 1 119 ? 15.95444 5.08076 3.41518 1.000 40.20194 105 ASP A C 1
ATOM 801 O O . ASP A 1 119 ? 16.34872 4.12081 2.74531 1.000 42.86572 105 ASP A O 1
ATOM 806 N N . PHE A 1 120 ? 15.82589 5.03314 4.74439 1.000 38.17004 106 PHE A N 1
ATOM 807 C CA . PHE A 1 120 ? 16.04712 3.87085 5.60191 1.000 35.77832 106 PHE A CA 1
ATOM 808 C C . PHE A 1 120 ? 17.51142 3.45280 5.67802 1.000 39.15161 106 PHE A C 1
ATOM 809 O O . PHE A 1 120 ? 17.82663 2.46180 6.35053 1.000 34.75490 106 PHE A O 1
ATOM 817 N N . GLY A 1 121 ? 18.41211 4.16680 5.03578 1.000 45.95626 107 GLY A N 1
ATOM 818 C CA . GLY A 1 121 ? 19.81632 3.95652 5.29077 1.000 47.53002 107 GLY A CA 1
ATOM 819 C C . GLY A 1 121 ? 20.27685 4.67016 6.55298 1.000 43.34489 107 GLY A C 1
ATOM 820 O O . GLY A 1 121 ? 19.59227 5.53101 7.11241 1.000 40.68308 107 GLY A O 1
ATOM 821 N N . PHE A 1 122 ? 21.48010 4.31934 6.98605 1.000 47.80431 108 PHE A N 1
ATOM 822 C CA . PHE A 1 122 ? 22.04500 4.86864 8.20593 1.000 48.16197 108 PHE A CA 1
ATOM 823 C C . PHE A 1 122 ? 22.90276 6.07813 7.89465 1.000 41.86586 108 PHE A C 1
ATOM 824 O O . PHE A 1 122 ? 23.65867 6.08050 6.92221 1.000 35.98240 108 PHE A O 1
ATOM 832 N N . MET A 1 123 ? 22.76887 7.10849 8.72014 1.000 39.65517 109 MET A N 1
ATOM 833 C CA . MET A 1 123 ? 23.64477 8.26772 8.66933 1.000 40.62535 109 MET A CA 1
ATOM 834 C C . MET A 1 123 ? 24.68570 8.14592 9.77452 1.000 45.71729 109 MET A C 1
ATOM 835 O O . MET A 1 123 ? 24.34357 7.84479 10.92281 1.000 46.01885 109 MET A O 1
ATOM 840 N N . PHE A 1 124 ? 25.94927 8.38566 9.42816 1.000 45.63784 110 PHE A N 1
ATOM 841 C CA . PHE A 1 124 ? 27.05470 8.26668 10.36743 1.000 42.59694 110 PHE A CA 1
ATOM 842 C C . PHE A 1 124 ? 27.59571 9.64857 10.70041 1.000 52.00737 110 PHE A C 1
ATOM 843 O O . PHE A 1 124 ? 28.15571 10.33169 9.83989 1.000 58.28632 110 PHE A O 1
ATOM 851 N N . LYS A 1 125 ? 27.43488 10.04629 11.95020 1.000 59.48503 111 LYS A N 1
ATOM 852 C CA . LYS A 1 125 ? 27.86957 11.34801 12.41710 1.000 61.04517 111 LYS A CA 1
ATOM 853 C C . LYS A 1 125 ? 29.15880 11.20739 13.21869 1.000 62.95335 111 LYS A C 1
ATOM 854 O O . LYS A 1 125 ? 29.42958 10.16478 13.81580 1.000 65.69284 111 LYS A O 1
ATOM 860 N N . GLY A 1 126 ? 29.97283 12.25688 13.19173 1.000 74.60030 112 GLY A N 1
ATOM 861 C CA . GLY A 1 126 ? 31.16986 12.28363 14.02318 1.000 85.60612 112 GLY A CA 1
ATOM 862 C C . GLY A 1 126 ? 32.18096 11.21269 13.65139 1.000 85.70596 112 GLY A C 1
ATOM 863 O O . GLY A 1 126 ? 32.42460 10.92380 12.47381 1.000 80.14917 112 GLY A O 1
ATOM 864 N N . PHE A 1 127 ? 32.78669 10.61808 14.68408 1.000 87.17158 113 PHE A N 1
ATOM 865 C CA . PHE A 1 127 ? 33.78387 9.57247 14.47231 1.000 81.44805 113 PHE A CA 1
ATOM 866 C C . PHE A 1 127 ? 33.22449 8.41457 13.65450 1.000 70.97699 113 PHE A C 1
ATOM 867 O O . PHE A 1 127 ? 33.98380 7.72939 12.95505 1.000 71.77892 113 PHE A O 1
ATOM 875 N N . SER A 1 128 ? 31.90277 8.20114 13.71642 1.000 49.67538 114 SER A N 1
ATOM 876 C CA . SER A 1 128 ? 31.28486 7.03954 13.08973 1.000 57.52243 114 SER A CA 1
ATOM 877 C C . SER A 1 128 ? 31.45822 7.03142 11.57429 1.000 63.25339 114 SER A C 1
ATOM 878 O O . SER A 1 128 ? 31.40199 5.96518 10.95515 1.000 57.10260 114 SER A O 1
ATOM 881 N N . ALA A 1 129 ? 31.64066 8.20146 10.95810 1.000 67.97963 115 ALA A N 1
ATOM 882 C CA . ALA A 1 129 ? 31.85048 8.25749 9.51841 1.000 77.03775 115 ALA A CA 1
ATOM 883 C C . ALA A 1 129 ? 33.12954 7.54138 9.09740 1.000 76.55305 115 ALA A C 1
ATOM 884 O O . ALA A 1 129 ? 33.25332 7.15174 7.93012 1.000 77.80557 115 ALA A O 1
ATOM 886 N N . SER A 1 130 ? 34.06319 7.33903 10.03373 1.000 71.04182 116 SER A N 1
ATOM 887 C CA . SER A 1 130 ? 35.30512 6.62279 9.75255 1.000 70.52821 116 SER A CA 1
ATOM 888 C C . SER A 1 130 ? 35.06288 5.16637 9.37526 1.000 62.36371 116 SER A C 1
ATOM 889 O O . SER A 1 130 ? 35.87024 4.57326 8.65305 1.000 50.75472 116 SER A O 1
ATOM 892 N N . LEU A 1 131 ? 33.99316 4.55904 9.89921 1.000 71.57823 117 LEU A N 1
ATOM 893 C CA . LEU A 1 131 ? 33.78415 3.11411 9.83801 1.000 66.33607 117 LEU A CA 1
ATOM 894 C C . LEU A 1 131 ? 32.49056 2.75347 9.12159 1.000 55.71992 117 LEU A C 1
ATOM 895 O O . LEU A 1 131 ? 32.01290 1.61832 9.24708 1.000 43.06111 117 LEU A O 1
ATOM 900 N N . SER A 1 132 ? 31.91358 3.70842 8.38448 1.000 56.09212 118 SER A N 1
ATOM 901 C CA . SER A 1 132 ? 30.63987 3.47443 7.70888 1.000 53.76390 118 SER A CA 1
ATOM 902 C C . SER A 1 132 ? 30.70597 2.24689 6.81045 1.000 50.10009 118 SER A C 1
ATOM 903 O O . SER A 1 132 ? 29.75382 1.46493 6.74780 1.000 48.98309 118 SER A O 1
ATOM 906 N N . ALA A 1 133 ? 31.83107 2.04494 6.12512 1.000 55.80781 119 ALA A N 1
ATOM 907 C CA . ALA A 1 133 ? 31.96366 0.86145 5.28333 1.000 62.32899 119 ALA A CA 1
ATOM 908 C C . ALA A 1 133 ? 31.87677 -0.41523 6.11487 1.000 56.10004 119 ALA A C 1
ATOM 909 O O . ALA A 1 133 ? 31.14568 -1.34818 5.76294 1.000 51.22365 119 ALA A O 1
ATOM 911 N N . GLN A 1 134 ? 32.59661 -0.46282 7.24114 1.000 53.80465 120 GLN A N 1
ATOM 912 C CA . GLN A 1 134 ? 32.60175 -1.66806 8.06803 1.000 53.56797 120 GLN A CA 1
ATOM 913 C C . GLN A 1 134 ? 31.23865 -1.93215 8.69843 1.000 48.53743 120 GLN A C 1
ATOM 914 O O . GLN A 1 134 ? 30.77452 -3.07585 8.70895 1.000 47.07145 120 GLN A O 1
ATOM 920 N N . ILE A 1 135 ? 30.58338 -0.89621 9.23433 1.000 46.96021 121 ILE A N 1
ATOM 921 C CA . ILE A 1 135 ? 29.34137 -1.11374 9.97910 1.000 54.23777 121 ILE A CA 1
ATOM 922 C C . ILE A 1 135 ? 28.20668 -1.52996 9.03947 1.000 52.44634 121 ILE A C 1
ATOM 923 O O . ILE A 1 135 ? 27.48108 -2.49642 9.30640 1.000 45.85347 121 ILE A O 1
ATOM 928 N N . THR A 1 136 ? 28.02613 -0.80359 7.93180 1.000 44.31572 122 THR A N 1
ATOM 929 C CA . THR A 1 136 ? 26.97212 -1.17727 6.98667 1.000 42.30293 122 THR A CA 1
ATOM 930 C C . THR A 1 136 ? 27.22815 -2.55149 6.37924 1.000 38.61714 122 THR A C 1
ATOM 931 O O . THR A 1 136 ? 26.28704 -3.32055 6.15640 1.000 41.89138 122 THR A O 1
ATOM 935 N N . LYS A 1 137 ? 28.49620 -2.89789 6.13673 1.000 34.81107 123 LYS A N 1
ATOM 936 C CA . LYS A 1 137 ? 28.78697 -4.25431 5.68487 1.000 48.63521 123 LYS A CA 1
ATOM 937 C C . LYS A 1 137 ? 28.41817 -5.27278 6.75690 1.000 46.09651 123 LYS A C 1
ATOM 938 O O . LYS A 1 137 ? 27.68534 -6.23706 6.49120 1.000 39.20369 123 LYS A O 1
ATOM 944 N N . GLU A 1 138 ? 28.91554 -5.06640 7.98187 1.000 38.99359 124 GLU A N 1
ATOM 945 C CA . GLU A 1 138 ? 28.70592 -6.03141 9.06241 1.000 39.09772 124 GLU A CA 1
ATOM 946 C C . GLU A 1 138 ? 27.23568 -6.13230 9.48320 1.000 42.70479 124 GLU A C 1
ATOM 947 O O . GLU A 1 138 ? 26.78622 -7.20561 9.90674 1.000 38.95678 124 GLU A O 1
ATOM 953 N N . LEU A 1 139 ? 26.46966 -5.04674 9.37467 1.000 40.94046 125 LEU A N 1
ATOM 954 C CA . LEU A 1 139 ? 25.06948 -5.09173 9.77842 1.000 40.07070 125 LEU A CA 1
ATOM 955 C C . LEU A 1 139 ? 24.12554 -5.49275 8.66144 1.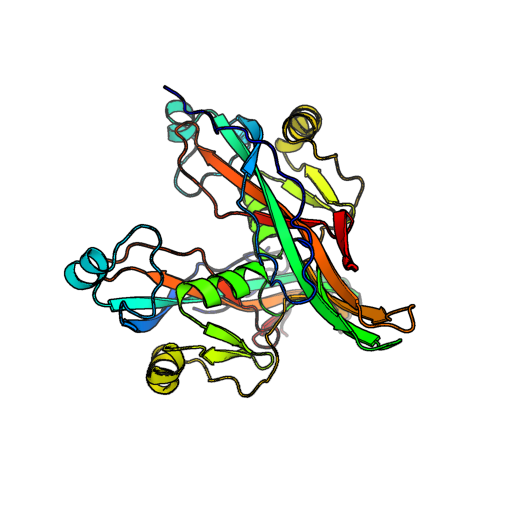000 41.76735 125 LEU A C 1
ATOM 956 O O . LEU A 1 139 ? 22.94811 -5.73822 8.94293 1.000 46.80406 125 LEU A O 1
ATOM 961 N N . SER A 1 140 ? 24.60635 -5.56449 7.41703 1.000 45.85153 126 SER A N 1
ATOM 962 C CA . SER A 1 140 ? 23.74637 -5.75733 6.24613 1.000 48.95469 126 SER A CA 1
ATOM 963 C C . SER A 1 140 ? 22.72971 -4.62608 6.12426 1.000 50.29230 126 SER A C 1
ATOM 964 O O . SER A 1 140 ? 21.56386 -4.85352 5.82568 1.000 48.70135 126 SER A O 1
ATOM 967 N N . VAL A 1 141 ? 23.15925 -3.39533 6.38137 1.000 49.55374 127 VAL A N 1
ATOM 968 C CA . VAL A 1 141 ? 22.31020 -2.22858 6.19145 1.000 44.21830 127 VAL A CA 1
ATOM 969 C C . VAL A 1 141 ? 22.98448 -1.35340 5.14290 1.000 51.67929 127 VAL A C 1
ATOM 970 O O . VAL A 1 141 ? 24.09669 -1.62748 4.69864 1.000 55.69133 127 VAL A O 1
ATOM 974 N N . THR A 1 142 ? 22.29948 -0.29682 4.73894 1.000 54.95650 128 THR A N 1
ATOM 975 C CA . THR A 1 142 ? 22.83776 0.58726 3.72120 1.000 59.53099 128 THR A CA 1
ATOM 976 C C . THR A 1 142 ? 23.12599 1.95872 4.31271 1.000 62.00189 128 THR A C 1
ATOM 977 O O . THR A 1 142 ? 22.48066 2.39256 5.27252 1.000 56.63722 128 THR A O 1
ATOM 981 N N . LYS A 1 143 ? 24.13022 2.61964 3.74048 1.000 61.83360 129 LYS A N 1
ATOM 982 C CA . LYS A 1 143 ? 24.43491 4.00256 4.07703 1.000 50.66206 129 LYS A CA 1
ATOM 983 C C . LYS A 1 143 ? 23.42134 4.92505 3.40192 1.000 45.22172 129 LYS A C 1
ATOM 984 O O . LYS A 1 143 ? 23.21437 4.85207 2.18700 1.000 60.99668 129 LYS A O 1
ATOM 990 N N . SER A 1 144 ? 22.76415 5.76212 4.19770 1.000 42.43437 130 SER A N 1
ATOM 991 C CA . SER A 1 144 ? 21.78347 6.71018 3.68383 1.000 47.06092 130 SER A CA 1
ATOM 992 C C . SER A 1 144 ? 22.45283 7.76767 2.81741 1.000 58.36327 130 SER A C 1
ATOM 993 O O . SER A 1 144 ? 23.54808 8.24733 3.12687 1.000 58.33184 130 SER A O 1
ATOM 996 N N . THR A 1 145 ? 21.78356 8.13458 1.72555 1.000 55.81185 131 THR A N 1
ATOM 997 C CA . THR A 1 145 ? 22.14963 9.32277 0.96740 1.000 56.59186 131 THR A CA 1
ATOM 998 C C . THR A 1 145 ? 21.20107 10.47458 1.24340 1.000 51.79895 131 THR A C 1
ATOM 999 O O . THR A 1 145 ? 21.18963 11.46220 0.50033 1.000 55.93273 131 THR A O 1
ATOM 1003 N N . SER A 1 146 ? 20.41665 10.37130 2.29961 1.000 42.59880 132 SER A N 1
ATOM 1004 C CA . SER A 1 146 ? 19.38891 11.35837 2.54986 1.000 51.64286 132 SER A CA 1
ATOM 1005 C C . SER A 1 146 ? 19.94420 12.49389 3.39418 1.000 55.74046 132 SER A C 1
ATOM 1006 O O . SER A 1 146 ? 20.89486 12.32642 4.15957 1.000 49.24988 132 SER A O 1
ATOM 1009 N N . THR A 1 147 ? 19.35529 13.66732 3.21741 1.000 60.49920 133 THR A N 1
ATOM 1010 C CA . THR A 1 147 ? 19.72467 14.86019 3.95686 1.000 58.47159 133 THR A CA 1
ATOM 1011 C C . THR A 1 147 ? 18.80700 15.08966 5.13840 1.000 60.73956 133 THR A C 1
ATOM 1012 O O . THR A 1 147 ? 18.89578 16.13702 5.78867 1.000 60.23655 133 THR A O 1
ATOM 1016 N N . THR A 1 148 ? 17.93336 14.12461 5.42708 1.000 62.51106 134 THR A N 1
ATOM 1017 C CA . THR A 1 148 ? 16.81305 14.26826 6.34865 1.000 51.81379 134 THR A CA 1
ATOM 1018 C C . THR A 1 148 ? 16.66013 12.98292 7.14576 1.000 47.88888 134 THR A C 1
ATOM 1019 O O . THR A 1 148 ? 16.77846 11.88760 6.59269 1.000 56.10707 134 THR A O 1
ATOM 1023 N N . GLU A 1 149 ? 16.40466 13.11119 8.44035 1.000 48.53970 135 GLU A N 1
ATOM 1024 C CA . GLU A 1 149 ? 16.27916 11.93460 9.28582 1.000 47.79805 135 GLU A CA 1
ATOM 1025 C C . GLU A 1 149 ? 14.86591 11.37654 9.21435 1.000 47.57597 135 GLU A C 1
ATOM 1026 O O . GLU A 1 149 ? 13.88445 12.12071 9.14561 1.000 49.80065 135 GLU A O 1
ATOM 1032 N N . MET A 1 150 ? 14.77375 10.05537 9.22065 1.000 40.74000 136 MET A N 1
ATOM 1033 C CA . MET A 1 150 ? 13.48289 9.38744 9.23286 1.000 28.31522 136 MET A CA 1
ATOM 1034 C C . MET A 1 150 ? 12.71908 9.70948 10.52090 1.000 45.57645 136 MET A C 1
ATOM 1035 O O . MET A 1 150 ? 13.30328 9.81214 11.60907 1.000 42.12857 136 MET A O 1
ATOM 1040 N N . THR A 1 151 ? 11.40873 9.89068 10.38826 1.000 27.93592 137 THR A N 1
ATOM 1041 C CA . THR A 1 151 ? 10.50597 10.10037 11.50845 1.000 36.94502 137 THR A CA 1
ATOM 1042 C C . THR A 1 151 ? 9.63836 8.86687 11.65576 1.000 39.25908 137 THR A C 1
ATOM 1043 O O . THR A 1 151 ? 9.78306 7.89858 10.91013 1.000 45.05071 137 THR A O 1
ATOM 1047 N N . GLU A 1 152 ? 8.72675 8.90351 12.62282 1.000 43.04426 138 GLU A N 1
ATOM 1048 C CA . GLU A 1 152 ? 7.71374 7.86860 12.74718 1.000 40.21673 138 GLU A CA 1
ATOM 1049 C C . GLU A 1 152 ? 6.34961 8.44545 12.40125 1.000 40.33719 138 GLU A C 1
ATOM 1050 O O . GLU A 1 152 ? 6.02652 9.57342 12.78074 1.000 43.57642 138 GLU A O 1
ATOM 1056 N N . GLU A 1 153 ? 5.55141 7.65807 11.68594 1.000 34.82632 139 GLU A N 1
ATOM 1057 C CA . GLU A 1 153 ? 4.25383 8.11316 11.20878 1.000 46.88754 139 GLU A CA 1
ATOM 1058 C C . GLU A 1 153 ? 3.27669 6.95447 11.23981 1.000 50.92500 139 GLU A C 1
ATOM 1059 O O . GLU A 1 153 ? 3.60071 5.85258 10.78362 1.000 46.14383 139 GLU A O 1
ATOM 1065 N N . THR A 1 154 ? 2.09575 7.20539 11.79037 1.000 58.45296 140 THR A N 1
ATOM 1066 C CA . THR A 1 154 ? 0.99783 6.25307 11.75989 1.000 56.61376 140 THR A CA 1
ATOM 1067 C C . THR A 1 154 ? -0.08328 6.79657 10.84189 1.000 58.56169 140 THR A C 1
ATOM 1068 O O . THR A 1 154 ? -0.56418 7.92222 11.03055 1.000 56.42557 140 THR A O 1
ATOM 1072 N N . TYR A 1 155 ? -0.42749 6.00751 9.83089 1.000 55.27454 141 TYR A N 1
ATOM 1073 C CA . TYR A 1 155 ? -1.39069 6.38967 8.81898 1.000 38.84189 141 TYR A CA 1
ATOM 1074 C C . TYR A 1 155 ? -2.40249 5.27447 8.65834 1.000 37.46407 141 TYR A C 1
ATOM 1075 O O . TYR A 1 155 ? -2.17703 4.13415 9.07974 1.000 33.95960 141 TYR A O 1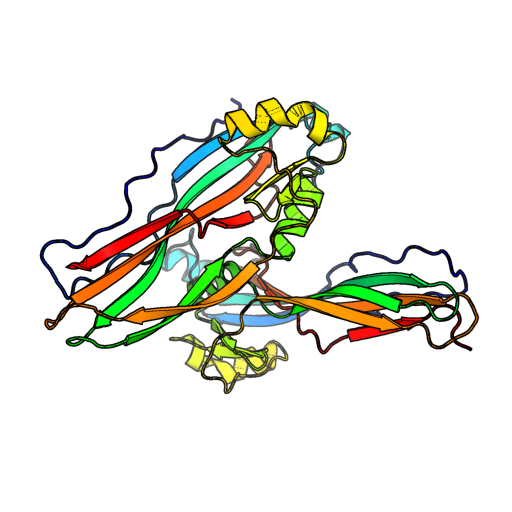
ATOM 1084 N N . LYS A 1 156 ? -3.53325 5.62800 8.05493 1.000 37.62322 142 LYS A N 1
ATOM 1085 C CA . LYS A 1 156 ? -4.58153 4.66990 7.74764 1.000 38.24042 142 LYS A CA 1
ATOM 1086 C C . LYS A 1 156 ? -4.32996 4.03001 6.39082 1.000 36.98457 142 LYS A C 1
ATOM 1087 O O . LYS A 1 156 ? -3.84128 4.67166 5.45674 1.000 36.38525 142 LYS A O 1
ATOM 1093 N N . GLU A 1 157 ? -4.67741 2.75411 6.28695 1.000 42.44884 143 GLU A N 1
ATOM 1094 C CA . GLU A 1 157 ? -4.60745 2.03267 5.02966 1.000 42.90049 143 GLU A CA 1
ATOM 1095 C C . GLU A 1 157 ? -5.91022 1.28044 4.82267 1.000 42.27177 143 GLU A C 1
ATOM 1096 O O . GLU A 1 157 ? -6.43487 0.66895 5.75894 1.000 39.28142 143 GLU A O 1
ATOM 1102 N N . LYS A 1 158 ? -6.42286 1.31803 3.59301 1.000 39.93086 144 LYS A N 1
ATOM 1103 C CA . LYS A 1 158 ? -7.69498 0.68754 3.27018 1.000 42.66793 144 LYS A CA 1
ATOM 1104 C C . LYS A 1 158 ? -7.47350 -0.63285 2.53811 1.000 37.05468 144 LYS A C 1
ATOM 1105 O O . LYS A 1 158 ? -6.50612 -0.79140 1.79470 1.000 38.79752 144 LYS A O 1
ATOM 1111 N N . TYR A 1 159 ? -8.36032 -1.59635 2.79415 1.000 37.19026 145 TYR A N 1
ATOM 1112 C CA . TYR A 1 159 ? -8.37381 -2.87342 2.09091 1.000 39.36992 145 TYR A CA 1
ATOM 1113 C C . TYR A 1 159 ? -9.81299 -3.26818 1.82735 1.000 39.62634 145 TYR A C 1
ATOM 1114 O O . TYR A 1 159 ? -10.68170 -3.01965 2.66347 1.000 42.44640 145 TYR A O 1
ATOM 1123 N N . THR A 1 160 ? -10.05564 -3.87772 0.66426 1.000 42.72592 146 THR A N 1
ATOM 1124 C CA . THR A 1 160 ? -11.38098 -4.33906 0.25648 1.000 42.39959 146 THR A CA 1
ATOM 1125 C C . THR A 1 160 ? -11.30124 -5.80148 -0.15694 1.000 40.65378 146 THR A C 1
ATOM 1126 O O . THR A 1 160 ? -10.43336 -6.18107 -0.94693 1.000 41.43885 146 THR A O 1
ATOM 1130 N N . ASN A 1 161 ? -12.19054 -6.60993 0.38105 1.000 38.26089 147 ASN A N 1
ATOM 1131 C CA . ASN A 1 161 ? -12.26490 -8.01954 0.02042 1.000 40.94853 147 ASN A CA 1
ATOM 1132 C C . ASN A 1 161 ? -12.67356 -8.14111 -1.45014 1.000 38.71048 147 ASN A C 1
ATOM 1133 O O . ASN A 1 161 ? -13.74468 -7.66733 -1.82895 1.000 39.02329 147 ASN A O 1
ATOM 1138 N N . PRO A 1 162 ? -11.85818 -8.75946 -2.29558 1.000 42.98830 148 PRO A N 1
ATOM 1139 C CA . PRO A 1 162 ? -12.25954 -8.92347 -3.69967 1.000 49.11756 148 PRO A CA 1
ATOM 1140 C C . PRO A 1 162 ? -13.31290 -9.99827 -3.92976 1.000 52.56473 148 PRO A C 1
ATOM 1141 O O . PRO A 1 162 ? -13.93608 -9.98377 -4.99229 1.000 54.13439 148 PRO A O 1
ATOM 1145 N N . PHE A 1 163 ? -13.54900 -10.90740 -2.98620 1.000 52.30518 149 PHE A N 1
ATOM 1146 C CA . PHE A 1 163 ? -14.37919 -12.08756 -3.21641 1.000 47.33019 149 PHE A CA 1
ATOM 1147 C C . PHE A 1 163 ? -15.77680 -11.94284 -2.62062 1.000 49.73507 149 PHE A C 1
ATOM 1148 O O . PHE A 1 163 ? -16.00839 -11.19583 -1.66292 1.000 45.10300 149 PHE A O 1
ATOM 1156 N N . ASN A 1 164 ? -16.71555 -12.69965 -3.18949 1.000 47.79850 150 ASN A N 1
ATOM 1157 C CA . ASN A 1 164 ? -18.04606 -12.78828 -2.61403 1.000 55.38966 150 ASN A CA 1
ATOM 1158 C C . ASN A 1 164 ? -18.13033 -13.86689 -1.54319 1.000 71.04210 150 ASN A C 1
ATOM 1159 O O . ASN A 1 164 ? -19.23240 -14.33012 -1.22650 1.000 82.68093 150 ASN A O 1
ATOM 1164 N N . TYR A 1 165 ? -16.99277 -14.28106 -0.98614 1.000 67.63995 151 TYR A N 1
ATOM 1165 C CA . TYR A 1 165 ? -16.96582 -15.16667 0.16608 1.000 63.29118 151 TYR A CA 1
ATOM 1166 C C . TYR A 1 165 ? -16.16247 -14.52559 1.28866 1.000 61.74770 151 TYR A C 1
ATOM 1167 O O . TYR A 1 165 ? -15.49869 -13.50139 1.10897 1.000 59.95552 151 TYR A O 1
ATOM 1176 N N . GLU A 1 166 ? -16.25743 -15.14284 2.46265 1.000 64.28981 152 GLU A N 1
ATOM 1177 C CA . GLU A 1 166 ? -15.56553 -14.65273 3.64686 1.000 63.18005 152 GLU A CA 1
ATOM 1178 C C . GLU A 1 166 ? -14.05827 -14.80876 3.50319 1.000 51.28805 152 GLU A C 1
ATOM 1179 O O . GLU A 1 166 ? -13.55481 -15.83930 3.04347 1.000 44.74820 152 GLU A O 1
ATOM 1185 N N . LEU A 1 167 ? -13.33760 -13.78122 3.92671 1.000 42.94160 153 LEU A N 1
ATOM 1186 C CA . LEU A 1 167 ? -11.90020 -13.72682 3.75529 1.000 47.03454 153 LEU A CA 1
ATOM 1187 C C . LEU A 1 167 ? -11.27490 -13.23865 5.04905 1.000 48.47021 153 LEU A C 1
ATOM 1188 O O . LEU A 1 167 ? -11.67834 -12.19757 5.58421 1.000 47.04387 153 LEU A O 1
ATOM 1193 N N . ALA A 1 168 ? -10.31744 -14.00480 5.56419 1.000 44.54248 154 ALA A N 1
ATOM 1194 C CA . ALA A 1 168 ? -9.46449 -13.53989 6.65092 1.000 48.49883 154 ALA A CA 1
ATOM 1195 C C . ALA A 1 168 ? -8.11432 -13.12591 6.07562 1.000 53.52069 154 ALA A C 1
ATOM 1196 O O . ALA A 1 168 ? -7.51678 -13.86271 5.28003 1.000 48.34420 154 ALA A O 1
ATOM 1198 N N . ARG A 1 169 ? -7.64370 -11.94371 6.47177 1.000 53.32077 155 ARG A N 1
ATOM 1199 C CA . ARG A 1 169 ? -6.41762 -11.37066 5.94135 1.000 48.09773 155 ARG A CA 1
ATOM 1200 C C . ARG A 1 169 ? -5.55617 -10.88483 7.08822 1.000 45.70529 155 ARG A C 1
ATOM 1201 O O . ARG A 1 169 ? -6.04584 -10.19319 7.98156 1.000 50.89957 155 ARG A O 1
ATOM 1209 N N . ALA A 1 170 ? -4.27404 -11.22457 7.04913 1.000 45.48499 156 ALA A N 1
ATOM 1210 C CA . ALA A 1 170 ? -3.30438 -10.72941 8.01428 1.000 39.84946 156 ALA A CA 1
ATOM 1211 C C . ALA A 1 170 ? -2.09477 -10.20880 7.26167 1.000 41.76693 156 ALA A C 1
ATOM 1212 O O . ALA A 1 170 ? -1.60403 -10.86970 6.33990 1.000 48.21073 156 ALA A O 1
ATOM 1214 N N . GLN A 1 171 ? -1.62151 -9.02456 7.63427 1.000 39.35948 157 GLN A N 1
ATOM 1215 C CA . GLN A 1 171 ? -0.41074 -8.47749 7.03852 1.000 39.88131 157 GLN A CA 1
ATOM 1216 C C . GLN A 1 171 ? 0.66002 -8.37891 8.10684 1.000 35.56188 157 GLN A C 1
ATOM 1217 O O . GLN A 1 171 ? 0.39977 -7.88261 9.20558 1.000 38.69690 157 GLN A O 1
ATOM 1223 N N . TYR A 1 172 ? 1.85909 -8.83365 7.77378 1.000 40.62823 158 TYR A N 1
ATOM 1224 C CA . TYR A 1 172 ? 2.99478 -8.79935 8.67985 1.000 34.19623 158 TYR A CA 1
ATOM 1225 C C . TYR A 1 172 ? 4.06361 -7.84162 8.16429 1.000 36.28226 158 TYR A C 1
ATOM 1226 O O . TYR A 1 172 ? 4.29479 -7.74133 6.95227 1.000 36.51891 158 TYR A O 1
ATOM 1235 N N . MET A 1 173 ? 4.70272 -7.12821 9.08975 1.000 31.21666 159 MET A N 1
ATOM 1236 C CA . MET A 1 173 ? 5.83759 -6.26748 8.78162 1.000 37.87510 159 MET A CA 1
ATOM 1237 C C . MET A 1 173 ? 7.09421 -6.79457 9.46901 1.000 30.34361 159 MET A C 1
ATOM 1238 O O . MET A 1 173 ? 7.04393 -7.24450 10.61327 1.000 32.75957 159 MET A O 1
ATOM 1243 N N . LEU A 1 174 ? 8.20358 -6.79401 8.74412 1.000 41.19493 160 LEU A N 1
ATOM 1244 C CA . LEU A 1 174 ? 9.48602 -7.23107 9.28343 1.000 48.53143 160 LEU A CA 1
ATOM 1245 C C . LEU A 1 174 ? 10.13464 -6.05103 9.99893 1.000 40.47906 160 LEU A C 1
ATOM 1246 O O . LEU A 1 174 ? 10.56503 -5.08801 9.36087 1.000 42.18213 160 LEU A O 1
ATOM 1251 N N . VAL A 1 175 ? 10.21174 -6.12343 11.31893 1.000 34.85750 161 VAL A N 1
ATOM 1252 C CA . VAL A 1 175 ? 10.72521 -5.01637 12.11291 1.000 29.38573 161 VAL A CA 1
ATOM 1253 C C . VAL A 1 175 ? 12.18771 -5.28132 12.47189 1.000 40.12631 161 VAL A C 1
ATOM 1254 O O . VAL A 1 175 ? 12.57881 -6.41606 12.79334 1.000 34.99933 161 VAL A O 1
ATOM 1258 N N . ASN A 1 176 ? 12.99418 -4.22601 12.42271 1.000 41.16790 162 ASN A N 1
ATOM 1259 C CA . ASN A 1 176 ? 14.38882 -4.24772 12.83386 1.000 42.05712 162 ASN A CA 1
ATOM 1260 C C . ASN A 1 176 ? 14.55888 -3.50325 14.14985 1.000 40.09285 162 ASN A C 1
ATOM 1261 O O . ASN A 1 176 ? 13.98701 -2.42077 14.35054 1.000 34.88386 162 ASN A O 1
ATOM 1266 N N . GLU A 1 177 ? 15.35646 -4.07599 15.04279 1.000 41.59103 163 GLU A N 1
ATOM 1267 C CA . GLU A 1 177 ? 15.73054 -3.38679 16.26686 1.000 42.03922 163 GLU A CA 1
ATOM 1268 C C . GLU A 1 177 ? 17.23806 -3.43553 16.43555 1.000 43.07005 163 GLU A C 1
ATOM 1269 O O . GLU A 1 177 ? 17.88596 -4.43772 16.09639 1.000 29.64677 163 GLU A O 1
ATOM 1275 N N . PHE A 1 178 ? 17.78892 -2.32804 16.93339 1.000 36.39783 164 PHE A N 1
ATOM 1276 C CA . PHE A 1 178 ? 19.21828 -2.18538 17.15403 1.000 30.91857 164 PHE A CA 1
ATOM 1277 C C . PHE A 1 178 ? 19.49978 -1.81450 18.61473 1.000 37.62170 164 PHE A C 1
ATOM 1278 O O . PHE A 1 178 ? 18.75009 -1.04820 19.23526 1.000 34.54056 164 PHE A O 1
ATOM 1286 N N . TYR A 1 179 ? 20.56244 -2.38926 19.17730 1.000 29.51318 165 TYR A N 1
ATOM 1287 C CA . TYR A 1 179 ? 20.98285 -1.99761 20.51748 1.000 37.24830 165 TYR A CA 1
ATOM 1288 C C . TYR A 1 179 ? 22.48556 -2.21548 20.65739 1.000 38.45485 165 TYR A C 1
ATOM 1289 O O . TYR A 1 179 ? 23.10969 -2.92024 19.85832 1.000 37.86401 165 TYR A O 1
ATOM 1298 N N . VAL A 1 180 ? 23.06524 -1.55964 21.66216 1.000 33.06758 166 VAL A N 1
ATOM 1299 C CA . VAL A 1 180 ? 24.50674 -1.55348 21.88692 1.000 30.41761 166 VAL A CA 1
ATOM 1300 C C . VAL A 1 180 ? 24.80115 -2.31428 23.17260 1.000 32.45408 166 VAL A C 1
ATOM 1301 O O . VAL A 1 180 ? 23.99050 -2.35187 24.10980 1.000 35.13565 166 VAL A O 1
ATOM 1305 N N . THR A 1 181 ? 26.00428 -2.87258 23.23052 1.000 31.33579 167 THR A N 1
ATOM 1306 C CA . THR A 1 181 ? 26.37844 -3.92073 24.15793 1.000 35.04842 167 THR A CA 1
ATOM 1307 C C . THR A 1 181 ? 27.86273 -3.78197 24.46826 1.000 42.09334 167 THR A C 1
ATOM 1308 O O . THR A 1 181 ? 28.66674 -3.62310 23.54480 1.000 42.16432 167 THR A O 1
ATOM 1312 N N . ARG A 1 182 ? 28.22763 -3.81450 25.75509 1.000 32.62976 168 ARG A N 1
ATOM 1313 C CA . ARG A 1 182 ? 29.64322 -3.82246 26.08829 1.000 34.47251 168 ARG A CA 1
ATOM 1314 C C . ARG A 1 182 ? 30.27901 -5.07938 25.53252 1.000 33.94718 168 ARG A C 1
ATOM 1315 O O . ARG A 1 182 ? 29.59708 -6.01907 25.15941 1.000 33.96551 168 ARG A O 1
ATOM 1323 N N . MET A 1 183 ? 31.60860 -5.11330 25.52676 1.000 34.59815 169 MET A N 1
ATOM 1324 C CA . MET A 1 183 ? 32.28179 -6.28155 24.97910 1.000 35.35140 169 MET A CA 1
ATOM 1325 C C . MET A 1 183 ? 31.74774 -7.57351 25.58072 1.000 35.64536 169 MET A C 1
ATOM 1326 O O . MET A 1 183 ? 31.59187 -8.57218 24.87216 1.000 35.96176 169 MET A O 1
ATOM 1331 N N . ASP A 1 184 ? 31.41742 -7.55951 26.87342 1.000 41.14450 170 ASP A N 1
ATOM 1332 C CA . ASP A 1 184 ? 31.04786 -8.76452 27.61060 1.000 47.44692 170 ASP A CA 1
ATOM 1333 C C . ASP A 1 184 ? 29.56827 -9.12094 27.47812 1.000 52.33949 170 ASP A C 1
ATOM 1334 O O . ASP A 1 184 ? 29.11787 -10.07497 28.11531 1.000 58.67618 170 ASP A O 1
ATOM 1339 N N . GLY A 1 185 ? 28.80338 -8.37886 26.67978 1.000 43.50639 171 GLY A N 1
ATOM 1340 C CA . GLY A 1 185 ? 27.40266 -8.66528 26.46364 1.000 35.59651 171 GLY A CA 1
ATOM 1341 C C . GLY A 1 185 ? 26.44792 -7.76923 27.22005 1.000 35.83028 171 GLY A C 1
ATOM 1342 O O . GLY A 1 185 ? 25.23700 -7.83606 26.97523 1.000 36.13566 171 GLY A O 1
ATOM 1343 N N . THR A 1 186 ? 26.95493 -6.92910 28.11425 1.000 34.78959 172 THR A N 1
ATOM 1344 C CA . THR A 1 186 ? 26.09744 -6.10248 28.95490 1.000 41.34952 172 THR A CA 1
ATOM 1345 C C . THR A 1 186 ? 25.35200 -5.06794 28.10654 1.000 38.13571 172 THR A C 1
ATOM 1346 O O . THR A 1 186 ? 25.96928 -4.22485 27.44589 1.000 32.60209 172 THR A O 1
ATOM 1350 N N . ARG A 1 187 ? 24.02257 -5.12975 28.14615 1.000 38.76162 173 ARG A N 1
ATOM 1351 C CA . ARG A 1 187 ? 23.17165 -4.17610 27.44489 1.000 32.33002 173 ARG A CA 1
ATOM 1352 C C . ARG A 1 187 ? 23.31038 -2.78208 28.04370 1.000 32.53582 173 ARG A C 1
ATOM 1353 O O . ARG A 1 187 ? 23.20408 -2.60712 29.25983 1.000 46.37258 173 ARG A O 1
ATOM 1361 N N . ILE A 1 188 ? 23.56843 -1.78616 27.19724 1.000 37.85089 174 ILE A N 1
ATOM 1362 C CA . ILE A 1 188 ? 23.69814 -0.40365 27.66262 1.000 34.70921 174 ILE A CA 1
ATOM 1363 C C . ILE A 1 188 ? 22.76443 0.54479 26.91485 1.000 38.85699 174 ILE A C 1
ATOM 1364 O O . ILE A 1 188 ? 22.94468 1.76650 26.97120 1.000 42.70551 174 ILE A O 1
ATOM 1369 N N . THR A 1 189 ? 21.77720 0.00889 26.19900 1.000 29.49951 175 THR A N 1
ATOM 1370 C CA . THR A 1 189 ? 20.77486 0.84023 25.54196 1.000 37.82555 175 THR A CA 1
ATOM 1371 C C . THR A 1 189 ? 19.42334 0.13236 25.54698 1.000 35.10974 175 THR A C 1
ATOM 1372 O O . THR A 1 189 ? 19.33492 -1.08872 25.67688 1.000 36.39914 175 THR A O 1
ATOM 1376 N N . ALA A 1 190 ? 18.36905 0.90910 25.32566 1.000 38.00764 176 ALA A N 1
ATOM 1377 C CA . ALA A 1 190 ? 17.10258 0.30406 24.95195 1.000 35.55198 176 ALA A CA 1
ATOM 1378 C C . ALA A 1 190 ? 17.16164 -0.18722 23.49965 1.000 35.16066 176 ALA A C 1
ATOM 1379 O O . ALA A 1 190 ? 18.14603 0.01841 22.78032 1.000 37.29034 176 ALA A O 1
ATOM 1381 N N . ASN A 1 191 ? 16.09396 -0.85550 23.07287 1.000 31.13814 177 ASN A N 1
ATOM 1382 C CA . ASN A 1 191 ? 15.98126 -1.28562 21.69190 1.000 36.80302 177 ASN A CA 1
ATOM 1383 C C . ASN A 1 191 ? 15.49317 -0.12795 20.82192 1.000 38.48953 177 ASN A C 1
ATOM 1384 O O . ASN A 1 191 ? 14.55062 0.58677 21.18080 1.000 41.10177 177 ASN A O 1
ATOM 1389 N N . TRP A 1 192 ? 16.15539 0.06428 19.67737 1.000 35.86489 178 TRP A N 1
ATOM 1390 C CA . TRP A 1 192 ? 15.80458 1.12186 18.73363 1.000 38.49572 178 TRP A CA 1
ATOM 1391 C C . TRP A 1 192 ? 14.99262 0.50808 17.58347 1.000 39.43869 178 TRP A C 1
ATOM 1392 O O . TRP A 1 192 ? 15.52333 -0.26191 16.78061 1.000 30.96842 178 TRP A O 1
ATOM 1403 N N . THR A 1 193 ? 13.69791 0.82396 17.52785 1.000 33.73112 179 THR A N 1
ATOM 1404 C CA . THR A 1 193 ? 12.77187 0.13674 16.63612 1.000 36.25882 179 THR A CA 1
ATOM 1405 C C . THR A 1 193 ? 12.63947 0.87595 15.30626 1.000 43.02161 179 THR A C 1
ATOM 1406 O O . THR A 1 193 ? 12.34066 2.07635 15.28322 1.000 39.55441 179 THR A O 1
ATOM 1410 N N . LEU A 1 194 ? 12.83625 0.14639 14.20249 1.000 41.15656 180 LEU A N 1
ATOM 1411 C CA . LEU A 1 194 ? 12.74177 0.69089 12.84605 1.000 37.64530 180 LEU A CA 1
ATOM 1412 C C . LEU A 1 194 ? 11.75638 -0.14516 12.03805 1.000 44.55711 180 LEU A C 1
ATOM 1413 O O . LEU A 1 194 ? 12.01658 -1.32407 11.77936 1.000 39.75807 180 LEU A O 1
ATOM 1418 N N . ARG A 1 195 ? 10.64139 0.47528 11.61657 1.000 46.70506 181 ARG A N 1
ATOM 1419 C CA . ARG A 1 195 ? 9.58844 -0.19532 10.84214 1.000 40.11811 181 ARG A CA 1
ATOM 1420 C C . ARG A 1 195 ? 9.62376 0.28407 9.38556 1.000 39.73432 181 ARG A C 1
ATOM 1421 O O . ARG A 1 195 ? 9.13645 1.37162 9.05130 1.000 34.77193 181 ARG A O 1
ATOM 1429 N N . ASP A 1 196 ? 10.18417 -0.55021 8.51929 1.000 29.44655 182 ASP A N 1
ATOM 1430 C CA . ASP A 1 196 ? 10.18210 -0.30869 7.08813 1.000 38.94815 182 ASP A CA 1
ATOM 1431 C C . ASP A 1 196 ? 8.87430 -0.87319 6.53764 1.000 40.47504 182 ASP A C 1
ATOM 1432 O O . ASP A 1 196 ? 8.70373 -2.09052 6.44924 1.000 32.58526 182 ASP A O 1
ATOM 1437 N N . ASN A 1 197 ? 7.95629 0.00916 6.16645 1.000 36.34796 183 ASN A N 1
ATOM 1438 C CA . ASN A 1 197 ? 6.60506 -0.40460 5.81139 1.000 34.83089 183 ASN A CA 1
ATOM 1439 C C . ASN A 1 197 ? 6.50251 -1.04239 4.42408 1.000 40.94735 183 ASN A C 1
ATOM 1440 O O . ASN A 1 197 ? 5.40360 -1.46408 4.03586 1.000 41.20933 183 ASN A O 1
ATOM 1445 N N . THR A 1 198 ? 7.60043 -1.13465 3.66789 1.000 38.52931 184 THR A N 1
ATOM 1446 C CA . THR A 1 198 ? 7.58053 -1.85717 2.40505 1.000 40.91980 184 THR A CA 1
ATOM 1447 C C . THR A 1 198 ? 8.08914 -3.29757 2.52799 1.000 38.72923 184 THR A C 1
ATOM 1448 O O . THR A 1 198 ? 7.97808 -4.06027 1.56419 1.000 45.63860 184 THR A O 1
ATOM 1452 N N . GLN A 1 199 ? 8.59553 -3.70525 3.69277 1.000 35.13079 185 GLN A N 1
ATOM 1453 C CA . GLN A 1 199 ? 8.97461 -5.10171 3.92531 1.000 38.98338 185 GLN A CA 1
ATOM 1454 C C . GLN A 1 199 ? 7.81486 -5.82885 4.60128 1.000 44.09443 185 GLN A C 1
ATOM 1455 O O . GLN A 1 199 ? 7.80054 -6.05414 5.81935 1.000 35.62231 185 GLN A O 1
ATOM 1461 N N . THR A 1 200 ? 6.83404 -6.22643 3.79145 1.000 41.10532 186 THR A N 1
ATOM 1462 C CA . THR A 1 200 ? 5.62337 -6.83286 4.32055 1.000 38.86518 186 THR A CA 1
ATOM 1463 C C . THR A 1 200 ? 5.36410 -8.19629 3.69811 1.000 31.89486 186 THR A C 1
ATOM 1464 O O . THR A 1 200 ? 5.81741 -8.50696 2.59485 1.000 34.53746 186 THR A O 1
ATOM 1468 N N . VAL A 1 201 ? 4.60680 -9.01494 4.41883 1.000 44.78996 187 VAL A N 1
ATOM 1469 C CA . VAL A 1 201 ? 4.04597 -10.24757 3.87443 1.000 42.33460 187 VAL A CA 1
ATOM 1470 C C . VAL A 1 201 ? 2.54713 -10.24663 4.13859 1.000 40.24779 187 VAL A C 1
ATOM 1471 O O . VAL A 1 201 ? 2.11537 -9.96667 5.26675 1.000 37.01623 187 VAL A O 1
ATOM 1475 N N . THR A 1 202 ? 1.73938 -10.51802 3.11760 1.000 48.36233 188 THR A N 1
ATOM 1476 C CA . THR A 1 202 ? 0.28742 -10.45356 3.21913 1.000 43.98048 188 THR A CA 1
ATOM 1477 C C . THR A 1 202 ? -0.29318 -11.84740 3.02753 1.000 43.37851 188 THR A C 1
ATOM 1478 O O . THR A 1 202 ? -0.17065 -12.43752 1.94404 1.000 41.57713 188 THR A O 1
ATOM 1482 N N . ARG A 1 203 ? -0.92737 -12.36487 4.08017 1.000 41.33647 189 ARG A N 1
ATOM 1483 C CA . ARG A 1 203 ? -1.51592 -13.69818 4.08256 1.000 44.59972 189 ARG A CA 1
ATOM 1484 C C . ARG A 1 203 ? -3.03186 -13.61231 3.92890 1.000 45.97480 189 ARG A C 1
ATOM 1485 O O . ARG A 1 203 ? -3.67247 -12.80038 4.60553 1.000 45.31764 189 ARG A O 1
ATOM 1493 N N . ILE A 1 204 ? -3.61009 -14.45111 3.05335 1.000 36.72025 190 ILE A N 1
ATOM 1494 C CA . ILE A 1 204 ? -5.06909 -14.56322 2.98603 1.000 49.62849 190 ILE A CA 1
ATOM 1495 C C . ILE A 1 204 ? -5.49217 -16.00492 3.25528 1.000 59.76633 190 ILE A C 1
ATOM 1496 O O . ILE A 1 204 ? -4.76198 -16.95865 2.95793 1.000 62.34929 190 ILE A O 1
ATOM 1501 N N . PHE A 1 205 ? -6.70926 -16.15655 3.80444 1.000 59.22694 191 PHE A N 1
ATOM 1502 C CA . PHE A 1 205 ? -7.09124 -17.38494 4.50273 1.000 74.09595 191 PHE A CA 1
ATOM 1503 C C . PHE A 1 205 ? -7.69142 -18.45657 3.58863 1.000 77.81644 191 PHE A C 1
ATOM 1504 O O . PHE A 1 205 ? -7.27555 -19.62171 3.68280 1.000 86.63144 191 PHE A O 1
ATOM 1506 N N . PRO A 1 206 ? -8.69579 -18.14599 2.72666 1.000 63.15409 192 PRO A N 1
ATOM 1507 C CA . PRO A 1 206 ? -8.91440 -19.00513 1.54765 1.000 68.61666 192 PRO A CA 1
ATOM 1508 C C . PRO A 1 206 ? -8.00560 -18.58572 0.39991 1.000 77.40889 192 PRO A C 1
ATOM 1509 O O . PRO A 1 206 ? -8.28289 -17.59729 -0.28652 1.000 91.45583 192 PRO A O 1
ATOM 1513 N N . LYS A 1 207 ? -6.91440 -19.32639 0.18483 1.000 69.41662 193 LYS A N 1
ATOM 1514 C CA . LYS A 1 207 ? -5.91759 -18.93312 -0.80847 1.000 63.60485 193 LYS A CA 1
ATOM 1515 C C . LYS A 1 207 ? -6.34438 -19.26266 -2.23163 1.000 62.23894 193 LYS A C 1
ATOM 1516 O O . LYS A 1 207 ? -5.87413 -18.62196 -3.17759 1.000 55.93720 193 LYS A O 1
ATOM 1522 N N . SER A 1 208 ? -7.21523 -20.24791 -2.40933 1.000 66.28844 194 SER A N 1
ATOM 1523 C CA . SER A 1 208 ? -7.54651 -20.70986 -3.74421 1.000 63.54607 194 SER A CA 1
ATOM 1524 C C . SER A 1 208 ? -8.83628 -21.51228 -3.73179 1.000 62.06052 194 SER A C 1
ATOM 1525 O O . SER A 1 208 ? -9.86698 -21.02871 -4.19103 1.000 70.24920 194 SER A O 1
ATOM 1528 N N . GLN B 1 11 ? 14.95589 -1.95174 53.16392 1.000 40.13899 -3 GLN B N 1
ATOM 1529 C CA . GLN B 1 11 ? 13.67109 -1.26897 53.03878 1.000 48.15582 -3 GLN B CA 1
ATOM 1530 C C . GLN B 1 11 ? 13.20268 -1.07571 51.58504 1.000 57.18094 -3 GLN B C 1
ATOM 1531 O O . GLN B 1 11 ? 13.99809 -0.94403 50.65052 1.000 58.59517 -3 GLN B O 1
ATOM 1537 N N . VAL B 1 12 ? 11.88802 -1.07960 51.41241 1.000 53.35254 -2 VAL B N 1
ATOM 1538 C CA . VAL B 1 12 ? 11.31795 -0.79386 50.09676 1.000 52.48142 -2 VAL B CA 1
ATOM 1539 C C . VAL B 1 12 ? 11.73970 0.60841 49.67299 1.000 51.02579 -2 VAL B C 1
ATOM 1540 O O . VAL B 1 12 ? 11.54722 1.57089 50.44195 1.000 53.25836 -2 VAL B O 1
ATOM 1544 N N . PRO B 1 13 ? 12.35169 0.78628 48.50583 1.000 46.68712 -1 PRO B N 1
ATOM 1545 C CA . PRO B 1 13 ? 12.84798 2.11206 48.12478 1.000 50.96395 -1 PRO B CA 1
ATOM 1546 C C . PRO B 1 13 ? 11.71720 3.03337 47.69150 1.000 48.21006 -1 PRO B C 1
ATOM 1547 O O . PRO B 1 13 ? 10.61195 2.60595 47.35381 1.000 45.96877 -1 PRO B O 1
ATOM 1551 N N . SER B 1 14 ? 12.01409 4.32609 47.71409 1.000 43.67272 0 SER B N 1
ATOM 1552 C CA . SER B 1 14 ? 11.03470 5.35421 47.36689 1.000 52.72045 0 SER B CA 1
ATOM 1553 C C . SER B 1 14 ? 11.66252 6.30986 46.38187 1.000 58.42612 0 SER B C 1
ATOM 1554 O O . SER B 1 14 ? 12.75813 6.86209 46.64839 1.000 62.25503 0 SER B O 1
ATOM 1557 N N . PRO B 1 15 ? 11.07057 6.52724 45.20403 1.000 61.44420 1 PRO B N 1
ATOM 1558 C CA . PRO B 1 15 ? 11.62984 7.48922 44.25133 1.000 58.12284 1 PRO B CA 1
ATOM 1559 C C . PRO B 1 15 ? 11.70254 8.88374 44.85894 1.000 53.10378 1 PRO B C 1
ATOM 1560 O O . PRO B 1 15 ? 10.80030 9.31387 45.57700 1.000 56.32954 1 PRO B O 1
ATOM 1564 N N . SER B 1 16 ? 12.78594 9.59629 44.56682 1.000 56.85709 2 SER B N 1
ATOM 1565 C CA . SER B 1 16 ? 12.94469 10.95328 45.08728 1.000 59.88121 2 SER B CA 1
ATOM 1566 C C . SER B 1 16 ? 12.13831 11.89976 44.21419 1.000 53.85855 2 SER B C 1
ATOM 1567 O O . SER B 1 16 ? 12.43009 12.05730 43.02512 1.000 55.90442 2 SER B O 1
ATOM 1570 N N . ILE B 1 17 ? 11.11623 12.51168 44.78855 1.000 52.39364 3 ILE B N 1
ATOM 1571 C CA . ILE B 1 17 ? 10.30439 13.46373 44.04618 1.000 53.80756 3 ILE B CA 1
ATOM 1572 C C . ILE B 1 17 ? 11.06082 14.77932 43.94883 1.000 57.99799 3 ILE B C 1
ATOM 1573 O O . ILE B 1 17 ? 11.62672 15.26152 44.93992 1.000 63.25670 3 ILE B O 1
ATOM 1578 N N . GLY B 1 18 ? 11.07681 15.36126 42.75248 1.000 47.05793 4 GLY B N 1
ATOM 1579 C CA . GLY B 1 18 ? 11.65179 16.66911 42.53117 1.000 38.24438 4 GLY B CA 1
ATOM 1580 C C . GLY B 1 18 ? 10.61365 17.66554 42.03366 1.000 49.90539 4 GLY B C 1
ATOM 1581 O O . GLY B 1 18 ? 9.44077 17.34263 41.82624 1.000 42.39197 4 GLY B O 1
ATOM 1582 N N . THR B 1 19 ? 11.08344 18.89356 41.84746 1.000 63.58278 5 THR B N 1
ATOM 1583 C CA . THR B 1 19 ? 10.29393 19.95734 41.24584 1.000 63.66635 5 THR B CA 1
ATOM 1584 C C . THR B 1 19 ? 10.83547 20.23626 39.85631 1.000 65.60734 5 THR B C 1
ATOM 1585 O O . THR B 1 19 ? 12.04653 20.41662 39.67819 1.000 68.13614 5 THR B O 1
ATOM 1589 N N . LEU B 1 20 ? 9.95044 20.26491 38.88545 1.000 62.05504 6 LEU B N 1
ATOM 1590 C CA . LEU B 1 20 ? 10.36942 20.60286 37.54008 1.000 54.11448 6 LEU B CA 1
ATOM 1591 C C . LEU B 1 20 ? 10.67693 22.08613 37.47241 1.000 47.25999 6 LEU B C 1
ATOM 1592 O O . LEU B 1 20 ? 9.77661 22.90948 37.68524 1.000 45.80026 6 LEU B O 1
ATOM 1597 N N . PRO B 1 21 ? 11.91545 22.48140 37.19846 1.000 43.83568 7 PRO B N 1
ATOM 1598 C CA . PRO B 1 21 ? 12.24763 23.90371 37.09529 1.000 43.57020 7 PRO B CA 1
ATOM 1599 C C . PRO B 1 21 ? 11.57913 24.51895 35.87971 1.000 49.17672 7 PRO B C 1
ATOM 1600 O O . PRO B 1 21 ? 11.09839 23.79290 34.99552 1.000 56.00509 7 PRO B O 1
ATOM 1604 N N . PRO B 1 22 ? 11.52877 25.84462 35.78783 1.000 49.59022 8 PRO B N 1
ATOM 1605 C CA . PRO B 1 22 ? 10.99143 26.47205 34.56825 1.000 51.30247 8 PRO B CA 1
ATOM 1606 C C . PRO B 1 22 ? 11.90540 26.25747 33.36715 1.000 47.83967 8 PRO B C 1
ATOM 1607 O O . PRO B 1 22 ? 13.11060 26.01844 33.49548 1.000 44.60233 8 PRO B O 1
ATOM 1611 N N . ALA B 1 23 ? 11.30322 26.31919 32.18422 1.000 42.23966 9 ALA B N 1
ATOM 1612 C CA . ALA B 1 23 ? 12.05681 26.14460 30.95278 1.000 39.22500 9 ALA B CA 1
ATOM 1613 C C . ALA B 1 23 ? 13.20724 27.15206 30.89126 1.000 39.41342 9 ALA B C 1
ATOM 1614 O O . ALA B 1 23 ? 13.10753 28.25893 31.43829 1.000 37.17491 9 ALA B O 1
ATOM 1616 N N . PRO B 1 24 ? 14.32266 26.76308 30.26859 1.000 38.16660 10 PRO B N 1
ATOM 1617 C CA . PRO B 1 24 ? 15.43597 27.70737 30.05975 1.000 37.57425 10 PRO B CA 1
ATOM 1618 C C . PRO B 1 24 ? 14.98515 28.99485 29.37895 1.000 41.70555 10 PRO B C 1
ATOM 1619 O O . PRO B 1 24 ? 13.97991 29.03816 28.66234 1.000 37.23625 10 PRO B O 1
ATOM 1623 N N . ASP B 1 25 ? 15.74077 30.06405 29.60345 1.000 43.85243 11 ASP B N 1
ATOM 1624 C CA . ASP B 1 25 ? 15.38820 31.34372 29.01287 1.000 43.42937 11 ASP B CA 1
ATOM 1625 C C . ASP B 1 25 ? 16.65083 32.05019 28.53420 1.000 48.52953 11 ASP B C 1
ATOM 1626 O O . ASP B 1 25 ? 17.77192 31.55291 28.69254 1.000 55.62431 11 ASP B O 1
ATOM 1631 N N . PHE B 1 26 ? 16.45797 33.20332 27.90149 1.000 49.60109 12 PHE B N 1
ATOM 1632 C CA . PHE B 1 26 ? 17.57596 33.99517 27.41592 1.000 56.19965 12 PHE B CA 1
ATOM 1633 C C . PHE B 1 26 ? 18.13803 34.84743 28.54906 1.000 59.43280 12 PHE B C 1
ATOM 1634 O O . PHE B 1 26 ? 17.39325 35.35943 29.39435 1.000 51.44505 12 PHE B O 1
ATOM 1642 N N . LYS B 1 27 ? 19.46504 34.96814 28.57615 1.000 72.25740 13 LYS B N 1
ATOM 1643 C CA . LYS B 1 27 ? 20.18797 35.67981 29.62927 1.000 85.86859 13 LYS B CA 1
ATOM 1644 C C . LYS B 1 27 ? 20.91615 36.84639 28.96918 1.000 86.19254 13 LYS B C 1
ATOM 1645 O O . LYS B 1 27 ? 22.13842 36.81336 28.77785 1.000 80.48659 13 LYS B O 1
ATOM 1647 N N . ASN B 1 28 ? 20.13825 37.87092 28.59852 1.000 82.46529 14 ASN B N 1
ATOM 1648 C CA . ASN B 1 28 ? 20.64690 39.12321 28.03274 1.000 75.59479 14 ASN B CA 1
ATOM 1649 C C . ASN B 1 28 ? 21.48939 38.88577 26.78293 1.000 70.31321 14 ASN B C 1
ATOM 1650 O O . ASN B 1 28 ? 22.26359 39.74837 26.36605 1.000 68.76551 14 ASN B O 1
ATOM 1655 N N . ASP B 1 29 ? 21.36798 37.72472 26.15684 1.000 73.74166 15 ASP B N 1
ATOM 1656 C CA . ASP B 1 29 ? 22.12947 37.43143 24.95200 1.000 77.44859 15 ASP B CA 1
ATOM 1657 C C . ASP B 1 29 ? 21.18198 37.02253 23.84991 1.000 82.53608 15 ASP B C 1
ATOM 1658 O O . ASP B 1 29 ? 20.17508 36.36294 24.11392 1.000 95.87527 15 ASP B O 1
ATOM 1663 N N . ILE B 1 30 ? 21.49534 37.43940 22.62565 1.000 78.96803 16 ILE B N 1
ATOM 1664 C CA . ILE B 1 30 ? 20.77267 36.94561 21.45867 1.000 71.63358 16 ILE B CA 1
ATOM 1665 C C . ILE B 1 30 ? 21.41601 35.67419 20.90520 1.000 71.35027 16 ILE B C 1
ATOM 1666 O O . ILE B 1 30 ? 20.74603 34.88333 20.22889 1.000 74.29803 16 ILE B O 1
ATOM 1671 N N . ASN B 1 31 ? 22.69718 35.44797 21.19728 1.000 72.68107 17 ASN B N 1
ATOM 1672 C CA . ASN B 1 31 ? 23.44843 34.35118 20.60900 1.000 70.26264 17 ASN B CA 1
ATOM 1673 C C . ASN B 1 31 ? 23.60586 33.15787 21.53088 1.000 60.92531 17 ASN B C 1
ATOM 1674 O O . ASN B 1 31 ? 24.04748 32.10456 21.06254 1.000 56.23861 17 ASN B O 1
ATOM 1679 N N . GLU B 1 32 ? 23.27069 33.30326 22.81293 1.000 61.65212 18 GLU B N 1
ATOM 1680 C CA . GLU B 1 32 ? 23.33127 32.21256 23.78122 1.000 64.06110 18 GLU B CA 1
ATOM 1681 C C . GLU B 1 32 ? 22.59164 30.98708 23.26630 1.000 71.27166 18 GLU B C 1
ATOM 1682 O O . GLU B 1 32 ? 21.37584 31.02245 23.05607 1.000 80.65443 18 GLU B O 1
ATOM 1688 N N . GLN B 1 33 ? 23.33277 29.91506 23.01699 1.000 70.56690 19 GLN B N 1
ATOM 1689 C CA . GLN B 1 33 ? 22.70054 28.62469 22.79418 1.000 66.84738 19 GLN B CA 1
ATOM 1690 C C . GLN B 1 33 ? 22.06011 28.15447 24.09433 1.000 64.35276 19 GLN B C 1
ATOM 1691 O O . GLN B 1 33 ? 22.69846 28.17792 25.14803 1.000 61.54875 19 GLN B O 1
ATOM 1697 N N . LEU B 1 34 ? 20.74585 27.74499 24.02204 1.000 63.23464 20 LEU B N 1
ATOM 1698 C CA . LEU B 1 34 ? 19.94285 27.22774 25.12087 1.000 43.94208 20 LEU B CA 1
ATOM 1699 C C . LEU B 1 34 ? 20.02599 25.70900 25.16419 1.000 34.53463 20 LEU B C 1
ATOM 1700 O O . LEU B 1 34 ? 20.13794 25.05947 24.12225 1.000 45.08294 20 LEU B O 1
ATOM 1705 N N . PRO B 1 35 ? 19.95525 25.12584 26.35580 1.000 39.59347 21 PRO B N 1
ATOM 1706 C CA . PRO B 1 35 ? 20.13078 23.67417 26.47692 1.000 37.34966 21 PRO B CA 1
ATOM 1707 C C . PRO B 1 35 ? 19.08698 22.92466 25.67162 1.000 47.22342 21 PRO B C 1
ATOM 1708 O O . PRO B 1 35 ? 17.93103 23.34308 25.58686 1.000 50.26609 21 PRO B O 1
ATOM 1712 N N . ASP B 1 36 ? 19.51146 21.80722 25.07241 1.000 49.82845 22 ASP B N 1
ATOM 1713 C CA . ASP B 1 36 ? 18.60951 21.00290 24.25419 1.000 55.03334 22 ASP B CA 1
ATOM 1714 C C . ASP B 1 36 ? 17.58533 20.27495 25.11708 1.000 59.93911 22 ASP B C 1
ATOM 1715 O O . ASP B 1 36 ? 16.37993 20.32820 24.85182 1.000 50.04843 22 ASP B O 1
ATOM 1720 N N . LYS B 1 37 ? 18.05419 19.56674 26.13819 1.000 68.35016 23 LYS B N 1
ATOM 1721 C CA . LYS B 1 37 ? 17.21570 18.99631 27.18023 1.000 62.39725 23 LYS B CA 1
ATOM 1722 C C . LYS B 1 37 ? 17.51962 19.69526 28.49559 1.000 53.74786 23 LYS B C 1
ATOM 1723 O O . LYS B 1 37 ? 18.61452 20.22426 28.70896 1.000 54.27335 23 LYS B O 1
ATOM 1729 N N . THR B 1 38 ? 16.54084 19.69433 29.37657 1.000 55.37148 24 THR B N 1
ATOM 1730 C CA . THR B 1 38 ? 16.74267 20.07153 30.76314 1.000 48.36880 24 THR B CA 1
ATOM 1731 C C . THR B 1 38 ? 16.77304 18.79736 31.61436 1.000 54.20491 24 THR B C 1
ATOM 1732 O O . THR B 1 38 ? 16.34414 17.72266 31.17785 1.000 56.46534 24 THR B O 1
ATOM 1736 N N . ASN B 1 39 ? 17.30071 18.91952 32.83070 1.000 45.21273 25 ASN B N 1
ATOM 1737 C CA . ASN B 1 39 ? 17.55823 17.73521 33.65377 1.000 51.76620 25 ASN B CA 1
ATOM 1738 C C . ASN B 1 39 ? 16.26020 17.03336 34.04065 1.000 49.86959 25 ASN B C 1
ATOM 1739 O O . ASN B 1 39 ? 15.33759 17.67652 34.55900 1.000 46.31819 25 ASN B O 1
ATOM 1744 N N . PRO B 1 40 ? 16.15958 15.72594 33.82344 1.000 43.45255 26 PRO B N 1
ATOM 1745 C CA . PRO B 1 40 ? 14.91984 15.01523 34.15765 1.000 46.46296 26 PRO B CA 1
ATOM 1746 C C . PRO B 1 40 ? 14.73129 14.93927 35.65774 1.000 48.04755 26 PRO B C 1
ATOM 1747 O O . PRO B 1 40 ? 15.67915 14.71725 36.41405 1.000 51.53849 26 PRO B O 1
ATOM 1751 N N . VAL B 1 41 ? 13.48867 15.13704 36.07869 1.000 51.38340 27 VAL B N 1
ATOM 1752 C CA . VAL B 1 41 ? 13.10798 15.22667 37.48150 1.000 46.82868 27 VAL B CA 1
ATOM 1753 C C . VAL B 1 41 ? 11.95170 14.26557 37.68890 1.000 45.46675 27 VAL B C 1
ATOM 1754 O O . VAL B 1 41 ? 10.94135 14.35697 36.98530 1.000 44.80749 27 VAL B O 1
ATOM 1758 N N . ILE B 1 42 ? 12.09816 13.33356 38.63101 1.000 44.22384 28 ILE B N 1
ATOM 1759 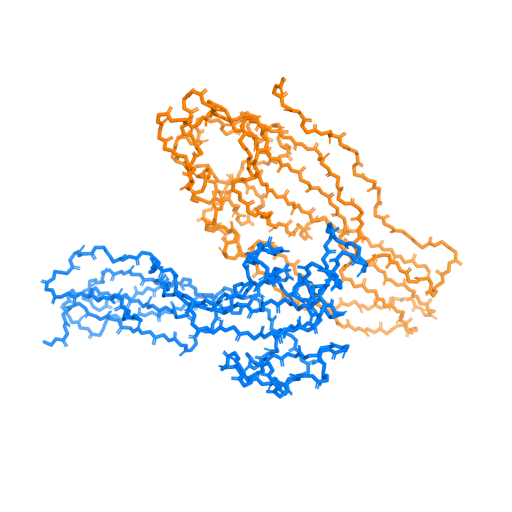C CA . ILE B 1 42 ? 10.94842 12.53527 39.04609 1.000 44.52340 28 ILE B CA 1
ATOM 1760 C C . ILE B 1 42 ? 9.92588 13.45673 39.69385 1.000 45.66676 28 ILE B C 1
ATOM 1761 O O . ILE B 1 42 ? 10.21560 14.10371 40.70348 1.000 41.98145 28 ILE B O 1
ATOM 1766 N N . THR B 1 43 ? 8.72022 13.51880 39.12266 1.000 37.24510 29 THR B N 1
ATOM 1767 C CA . THR B 1 43 ? 7.70478 14.39020 39.68537 1.000 31.31278 29 THR B CA 1
ATOM 1768 C C . THR B 1 43 ? 6.57176 13.67111 40.39757 1.000 36.67714 29 THR B C 1
ATOM 1769 O O . THR B 1 43 ? 5.89500 14.30623 41.21970 1.000 35.02975 29 THR B O 1
ATOM 1773 N N . HIS B 1 44 ? 6.33215 12.39297 40.09236 1.000 31.68236 30 HIS B N 1
ATOM 1774 C CA . HIS B 1 44 ? 5.21009 11.64321 40.65190 1.000 32.19865 30 HIS B CA 1
ATOM 1775 C C . HIS B 1 44 ? 5.51318 10.16026 40.59296 1.000 39.53375 30 HIS B C 1
ATOM 1776 O O . HIS B 1 44 ? 6.34007 9.70655 39.79775 1.000 46.82462 30 HIS B O 1
ATOM 1783 N N . PHE B 1 45 ? 4.78731 9.40818 41.41689 1.000 43.31649 31 PHE B N 1
ATOM 1784 C CA . PHE B 1 45 ? 4.72324 7.96059 41.29169 1.000 41.51719 31 PHE B CA 1
ATOM 1785 C C . PHE B 1 45 ? 3.45970 7.45904 41.98606 1.000 40.64970 31 PHE B C 1
ATOM 1786 O O . PHE B 1 45 ? 2.78381 8.20418 42.69878 1.000 38.01037 31 PHE B O 1
ATOM 1794 N N . SER B 1 46 ? 3.12953 6.19333 41.72977 1.000 34.62219 32 SER B N 1
ATOM 1795 C CA . SER B 1 46 ? 1.89362 5.60464 42.22424 1.000 34.56677 32 SER B CA 1
ATOM 1796 C C . SER B 1 46 ? 2.10520 4.10312 42.38961 1.000 45.55503 32 SER B C 1
ATOM 1797 O O . SER B 1 46 ? 2.63380 3.45791 41.47971 1.000 48.50165 32 SER B O 1
ATOM 1800 N N . THR B 1 47 ? 1.69779 3.54177 43.53354 1.000 39.25696 33 THR B N 1
ATOM 1801 C CA . THR B 1 47 ? 1.94174 2.12629 43.79861 1.000 45.65456 33 THR B CA 1
ATOM 1802 C C . THR B 1 47 ? 0.75537 1.28680 43.33697 1.000 46.37051 33 THR B C 1
ATOM 1803 O O . THR B 1 47 ? -0.39677 1.61917 43.62851 1.000 49.40620 33 THR B O 1
ATOM 1807 N N . ILE B 1 48 ? 1.04674 0.20214 42.62182 1.000 48.33902 34 ILE B N 1
ATOM 1808 C CA . ILE B 1 48 ? 0.03207 -0.64692 41.99466 1.000 54.99448 34 ILE B CA 1
ATOM 1809 C C . ILE B 1 48 ? 0.24237 -2.10185 42.40211 1.000 56.94183 34 ILE B C 1
ATOM 1810 O O . ILE B 1 48 ? 1.38978 -2.51869 42.61444 1.000 58.05233 34 ILE B O 1
ATOM 1815 N N . PRO B 1 49 ? -0.81243 -2.90901 42.51257 1.000 62.64105 35 PRO B N 1
ATOM 1816 C CA . PRO B 1 49 ? -0.63464 -4.31463 42.89008 1.000 64.98493 35 PRO B CA 1
ATOM 1817 C C . PRO B 1 49 ? -0.06164 -5.14250 41.75068 1.000 69.61929 35 PRO B C 1
ATOM 1818 O O . PRO B 1 49 ? -0.18832 -4.80844 40.57051 1.000 74.87660 35 PRO B O 1
ATOM 1822 N N . TYR B 1 50 ? 0.56760 -6.25586 42.14156 1.000 61.60774 36 TYR B N 1
ATOM 1823 C CA . TYR B 1 50 ? 1.26650 -7.11670 41.19060 1.000 61.41613 36 TYR B CA 1
ATOM 1824 C C . TYR B 1 50 ? 0.33603 -7.67840 40.11960 1.000 65.18788 36 TYR B C 1
ATOM 1825 O O . TYR B 1 50 ? 0.79390 -8.01350 39.02189 1.000 65.23431 36 TYR B O 1
ATOM 1834 N N . ILE B 1 51 ? -0.95992 -7.81323 40.42057 1.000 68.21700 37 ILE B N 1
ATOM 1835 C CA . ILE B 1 51 ? -1.89913 -8.39695 39.46753 1.000 70.32727 37 ILE B CA 1
ATOM 1836 C C . ILE B 1 51 ? -2.07546 -7.53198 38.23034 1.000 66.54249 37 ILE B C 1
ATOM 1837 O O . ILE B 1 51 ? -2.58050 -8.01664 37.21637 1.000 54.64899 37 ILE B O 1
ATOM 1842 N N . MET B 1 52 ? -1.63459 -6.27539 38.28475 1.000 67.46572 38 MET B N 1
ATOM 1843 C CA . MET B 1 52 ? -1.67920 -5.35271 37.16235 1.000 65.31515 38 MET B CA 1
ATOM 1844 C C . MET B 1 52 ? -0.38882 -5.30826 36.36075 1.000 60.19721 38 MET B C 1
ATOM 1845 O O . MET B 1 52 ? -0.36002 -4.67119 35.30530 1.000 57.91697 38 MET B O 1
ATOM 1850 N N . ALA B 1 53 ? 0.68735 -5.90124 36.86012 1.000 60.70017 39 ALA B N 1
ATOM 1851 C CA . ALA B 1 53 ? 2.00982 -5.73769 36.27041 1.000 59.32984 39 ALA B CA 1
ATOM 1852 C C . ALA B 1 53 ? 2.45746 -7.09000 35.73693 1.000 63.36416 39 ALA B C 1
ATOM 1853 O O . ALA B 1 53 ? 2.95951 -7.92580 36.49355 1.000 70.71848 39 ALA B O 1
ATOM 1855 N N . ASN B 1 54 ? 2.27249 -7.30336 34.43676 1.000 59.86738 40 ASN B N 1
ATOM 1856 C CA . ASN B 1 54 ? 2.79465 -8.49791 33.78750 1.000 62.50499 40 ASN B CA 1
ATOM 1857 C C . ASN B 1 54 ? 4.30486 -8.36136 33.69142 1.000 63.08015 40 ASN B C 1
ATOM 1858 O O . ASN B 1 54 ? 4.81012 -7.46025 33.01803 1.000 60.29613 40 ASN B O 1
ATOM 1863 N N . ASP B 1 55 ? 5.02328 -9.23668 34.38600 1.000 69.28786 41 ASP B N 1
ATOM 1864 C CA . ASP B 1 55 ? 6.46901 -9.14140 34.53550 1.000 71.23328 41 ASP B CA 1
ATOM 1865 C C . ASP B 1 55 ? 7.13243 -10.19990 33.66314 1.000 77.42547 41 ASP B C 1
ATOM 1866 O O . ASP B 1 55 ? 6.87787 -11.39877 33.83151 1.000 76.78970 41 ASP B O 1
ATOM 1871 N N . ALA B 1 56 ? 7.99154 -9.75062 32.74151 1.000 78.27235 42 ALA B N 1
ATOM 1872 C CA . ALA B 1 56 ? 8.56175 -10.65393 31.74879 1.000 81.83066 42 ALA B CA 1
ATOM 1873 C C . ALA B 1 56 ? 9.47241 -11.69058 32.38133 1.000 79.97088 42 ALA B C 1
ATOM 1874 O O . ALA B 1 56 ? 9.60129 -12.80060 31.85267 1.000 79.86646 42 ALA B O 1
ATOM 1876 N N . THR B 1 57 ? 10.10608 -11.35294 33.50250 1.000 78.19809 43 THR B N 1
ATOM 1877 C CA . THR B 1 57 ? 11.04900 -12.24279 34.16238 1.000 74.80577 43 THR B CA 1
ATOM 1878 C C . THR B 1 57 ? 10.55710 -12.73206 35.51960 1.000 81.55591 43 THR B C 1
ATOM 1879 O O . THR B 1 57 ? 11.26180 -13.50518 36.17814 1.000 82.20969 43 THR B O 1
ATOM 1883 N N . PHE B 1 58 ? 9.36133 -12.32602 35.94363 1.000 83.15834 44 PHE B N 1
ATOM 1884 C CA . PHE B 1 58 ? 8.75812 -12.77710 37.19100 1.000 79.84520 44 PHE B CA 1
ATOM 1885 C C . PHE B 1 58 ? 7.44128 -13.48055 36.89168 1.000 76.97115 44 PHE B C 1
ATOM 1886 O O . PHE B 1 58 ? 6.65202 -13.00745 36.06926 1.000 81.52704 44 PHE B O 1
ATOM 1894 N N . ASN B 1 59 ? 7.20738 -14.61671 37.54841 1.000 74.90646 45 ASN B N 1
ATOM 1895 C CA . ASN B 1 59 ? 5.95090 -15.33230 37.38378 1.000 69.48834 45 ASN B CA 1
ATOM 1896 C C . ASN B 1 59 ? 4.98762 -14.88601 38.48415 1.000 68.68876 45 ASN B C 1
ATOM 1897 O O . ASN B 1 59 ? 5.27806 -13.96069 39.24836 1.000 74.03931 45 ASN B O 1
ATOM 1902 N N . SER B 1 60 ? 3.81344 -15.51713 38.56152 1.000 64.56432 46 SER B N 1
ATOM 1903 C CA . SER B 1 60 ? 2.85986 -15.15030 39.60684 1.000 70.04694 46 SER B CA 1
ATOM 1904 C C . SER B 1 60 ? 3.44510 -15.38729 40.99132 1.000 69.58803 46 SER B C 1
ATOM 1905 O O . SER B 1 60 ? 3.37321 -14.51359 41.86536 1.000 72.93814 46 SER B O 1
ATOM 1908 N N . HIS B 1 61 ? 4.05308 -16.55803 41.20829 1.000 68.98339 47 HIS B N 1
ATOM 1909 C CA . HIS B 1 61 ? 4.46607 -16.94300 42.55442 1.000 75.34850 47 HIS B CA 1
ATOM 1910 C C . HIS B 1 61 ? 5.54225 -16.01527 43.11140 1.000 84.20371 47 HIS B C 1
ATOM 1911 O O . HIS B 1 61 ? 5.46372 -15.60112 44.27762 1.000 90.32376 47 HIS B O 1
ATOM 1918 N N . GLN B 1 62 ? 6.54701 -15.66000 42.29666 1.000 80.92739 48 GLN B N 1
ATOM 1919 C CA . GLN B 1 62 ? 7.65890 -14.89548 42.85087 1.000 84.95091 48 GLN B CA 1
ATOM 1920 C C . GLN B 1 62 ? 7.30949 -13.41966 42.96227 1.000 85.67350 48 GLN B C 1
ATOM 1921 O O . GLN B 1 62 ? 7.89516 -12.70565 43.76894 1.000 87.52695 48 GLN B O 1
ATOM 1927 N N . GLN B 1 63 ? 6.35563 -12.94243 42.17186 1.000 82.42085 49 GLN B N 1
ATOM 1928 C CA . GLN B 1 63 ? 5.79890 -11.61094 42.41353 1.000 76.78138 49 GLN B CA 1
ATOM 1929 C C . GLN B 1 63 ? 5.19527 -11.53619 43.80956 1.000 71.65873 49 GLN B C 1
ATOM 1930 O O . GLN B 1 63 ? 5.51321 -10.63168 44.58643 1.000 66.07410 49 GLN B O 1
ATOM 1936 N N . ILE B 1 64 ? 4.34526 -12.50668 44.14749 1.000 72.67660 50 ILE B N 1
ATOM 1937 C CA . ILE B 1 64 ? 3.64299 -12.49565 45.43135 1.000 70.31597 50 ILE B CA 1
ATOM 1938 C C . ILE B 1 64 ? 4.62890 -12.41124 46.59499 1.000 73.54646 50 ILE B C 1
ATOM 1939 O O . ILE B 1 64 ? 4.40354 -11.67286 47.56299 1.000 77.99466 50 ILE B O 1
ATOM 1944 N N . GLN B 1 65 ? 5.74517 -13.13765 46.52171 1.000 68.12971 51 GLN B N 1
ATOM 1945 C CA . GLN B 1 65 ? 6.68401 -13.12433 47.63725 1.000 67.20189 51 GLN B CA 1
ATOM 1946 C C . GLN B 1 65 ? 7.78691 -12.07583 47.49681 1.000 64.30490 51 GLN B C 1
ATOM 1947 O O . GLN B 1 65 ? 8.39940 -11.72181 48.50625 1.000 66.89757 51 GLN B O 1
ATOM 1953 N N . TYR B 1 66 ? 8.04433 -11.54578 46.29096 1.000 60.53275 52 TYR B N 1
ATOM 1954 C CA . TYR B 1 66 ? 9.14072 -10.59843 46.08791 1.000 56.02373 52 TYR B CA 1
ATOM 1955 C C . TYR B 1 66 ? 8.71789 -9.23836 45.55149 1.000 51.91319 52 TYR B C 1
ATOM 1956 O O . TYR B 1 66 ? 9.50393 -8.28863 45.64615 1.000 52.04810 52 TYR B O 1
ATOM 1965 N N . SER B 1 67 ? 7.53419 -9.11681 44.97758 1.000 48.11368 53 SER B N 1
ATOM 1966 C CA . SER B 1 67 ? 7.12380 -7.83836 44.41171 1.000 55.07939 53 SER B CA 1
ATOM 1967 C C . SER B 1 67 ? 5.61585 -7.73741 44.41360 1.000 58.34822 53 SER B C 1
ATOM 1968 O O . SER B 1 67 ? 5.00931 -7.60077 43.34744 1.000 57.94576 53 SER B O 1
ATOM 1971 N N . PRO B 1 68 ? 4.97653 -7.76320 45.58602 1.000 54.96569 54 PRO B N 1
ATOM 1972 C CA . PRO B 1 68 ? 3.51569 -7.69949 45.60665 1.000 54.79948 54 PRO B CA 1
ATOM 1973 C C . PRO B 1 68 ? 2.99695 -6.37139 45.10968 1.000 54.07416 54 PRO B C 1
ATOM 1974 O O . PRO B 1 68 ? 1.79404 -6.25771 44.84415 1.000 51.95629 54 PRO B O 1
ATOM 1978 N N . TYR B 1 69 ? 3.87869 -5.37993 44.96410 1.000 51.44844 55 TYR B N 1
ATOM 1979 C CA . TYR B 1 69 ? 3.54429 -4.07391 44.43593 1.000 42.21171 55 TYR B CA 1
ATOM 1980 C C . TYR B 1 69 ? 4.59805 -3.62940 43.43920 1.000 45.59761 55 TYR B C 1
ATOM 1981 O O . TYR B 1 69 ? 5.73666 -4.10115 43.43330 1.000 44.46707 55 TYR B O 1
ATOM 1990 N N . TYR B 1 70 ? 4.17679 -2.71290 42.58413 1.000 39.36890 56 TYR B N 1
ATOM 1991 C CA . TYR B 1 70 ? 5.02406 -2.09493 41.59473 1.000 45.09221 56 TYR B CA 1
ATOM 1992 C C . TYR B 1 70 ? 4.83167 -0.59255 41.70809 1.000 34.91888 56 TYR B C 1
ATOM 1993 O O . TYR B 1 70 ? 3.81920 -0.11627 42.22746 1.000 43.66512 56 TYR B O 1
ATOM 2002 N N . LYS B 1 71 ? 5.82228 0.14370 41.23017 1.000 40.35849 57 LYS B N 1
ATOM 2003 C CA . LYS B 1 71 ? 5.78790 1.59684 41.18476 1.000 47.89206 57 LYS B CA 1
ATOM 2004 C C . LYS B 1 71 ? 5.63751 2.05535 39.74318 1.000 49.05415 57 LYS B C 1
ATOM 2005 O O . LYS B 1 71 ? 6.35968 1.58273 38.85926 1.000 56.45065 57 LYS B O 1
ATOM 2011 N N . LEU B 1 72 ? 4.68826 2.95612 39.51124 1.000 44.48385 58 LEU B N 1
ATOM 2012 C CA . LEU B 1 72 ? 4.52735 3.66323 38.24193 1.000 46.68936 58 LEU B CA 1
ATOM 2013 C C . LEU B 1 72 ? 5.05822 5.07927 38.43888 1.000 47.08939 58 LEU B C 1
ATOM 2014 O O . LEU B 1 72 ? 4.49018 5.84670 39.22194 1.000 53.48688 58 LEU B O 1
ATOM 2019 N N . VAL B 1 73 ? 6.12985 5.42855 37.72942 1.000 43.20374 59 VAL B N 1
ATOM 2020 C CA . VAL B 1 73 ? 6.88476 6.65765 37.96583 1.000 41.06877 59 VAL B CA 1
ATOM 2021 C C . VAL B 1 73 ? 6.71306 7.62634 36.79528 1.000 44.91210 59 VAL B C 1
ATOM 2022 O O . VAL B 1 73 ? 6.70551 7.20975 35.62981 1.000 38.97453 59 VAL B O 1
ATOM 2026 N N . ARG B 1 74 ? 6.61590 8.92041 37.11450 1.000 40.88300 60 ARG B N 1
ATOM 2027 C CA . ARG B 1 74 ? 6.56491 9.98096 36.11571 1.000 37.47311 60 ARG B CA 1
ATOM 2028 C C . ARG B 1 74 ? 7.77776 10.89661 36.22352 1.000 41.81524 60 ARG B C 1
ATOM 2029 O O . ARG B 1 74 ? 8.03554 11.47609 37.28901 1.000 37.46925 60 ARG B O 1
ATOM 2037 N N . ILE B 1 75 ? 8.49495 11.04747 35.10326 1.000 37.99735 61 ILE B N 1
ATOM 2038 C CA . ILE B 1 75 ? 9.60515 11.98753 34.95920 1.000 35.47710 61 ILE B CA 1
ATOM 2039 C C . ILE B 1 75 ? 9.17156 13.10022 34.01811 1.000 39.17115 61 ILE B C 1
ATOM 2040 O O . ILE B 1 75 ? 8.45120 12.85253 33.04178 1.000 45.18434 61 ILE B O 1
ATOM 2045 N N . GLN B 1 76 ? 9.61218 14.32456 34.30637 1.000 31.40122 62 GLN B N 1
ATOM 2046 C CA . GLN B 1 76 ? 9.37891 15.44631 33.41750 1.000 29.20992 62 GLN B CA 1
ATOM 2047 C C . GLN B 1 76 ? 10.66532 16.22240 33.19732 1.000 42.12705 62 GLN B C 1
ATOM 2048 O O . GLN B 1 76 ? 11.56786 16.23709 34.04686 1.000 31.61120 62 GLN B O 1
ATOM 2054 N N . TYR B 1 77 ? 10.73008 16.85330 32.02258 1.000 41.47579 63 TYR B N 1
ATOM 2055 C CA . TYR B 1 77 ? 11.82999 17.71738 31.60604 1.000 46.39648 63 TYR B CA 1
ATOM 2056 C C . TYR B 1 77 ? 11.36508 18.47594 30.36808 1.000 40.07702 63 TYR B C 1
ATOM 2057 O O . TYR B 1 77 ? 10.31602 18.17685 29.78689 1.000 32.43400 63 TYR B O 1
ATOM 2066 N N . TRP B 1 78 ? 12.14402 19.48291 29.99355 1.000 42.01390 64 TRP B N 1
ATOM 2067 C CA . TRP B 1 78 ? 11.87213 20.32603 28.83535 1.000 46.22061 64 TRP B CA 1
ATOM 2068 C C . TRP B 1 78 ? 12.80912 19.95835 27.69026 1.000 42.79412 64 TRP B C 1
ATOM 2069 O O . TRP B 1 78 ? 14.03382 19.95399 27.85802 1.000 35.87975 64 TRP B O 1
ATOM 2080 N N . GLU B 1 79 ? 12.23671 19.67539 26.52798 1.000 48.71557 65 GLU B N 1
ATOM 2081 C CA . GLU B 1 79 ? 12.99639 19.45968 25.30309 1.000 39.15477 65 GLU B CA 1
ATOM 2082 C C . GLU B 1 79 ? 12.93622 20.71920 24.45192 1.000 37.03317 65 GLU B C 1
ATOM 2083 O O . GLU B 1 79 ? 11.85544 21.28351 24.24428 1.000 39.41765 65 GLU B O 1
ATOM 2089 N N . LYS B 1 80 ? 14.09027 21.16925 23.97761 1.000 32.33142 66 LYS B N 1
ATOM 2090 C CA . LYS B 1 80 ? 14.11939 22.31568 23.07583 1.000 39.87264 66 LYS B CA 1
ATOM 2091 C C . LYS B 1 80 ? 13.54000 21.89455 21.72404 1.000 38.71949 66 LYS B C 1
ATOM 2092 O O . LYS B 1 80 ? 14.09760 21.03406 21.04353 1.000 33.68752 66 LYS B O 1
ATOM 2098 N N . VAL B 1 81 ? 12.38683 22.45129 21.35730 1.000 30.49961 67 VAL B N 1
ATOM 2099 C CA . VAL B 1 81 ? 11.78113 22.11569 20.06972 1.000 32.05910 67 VAL B CA 1
ATOM 2100 C C . VAL B 1 81 ? 12.65399 22.62657 18.93841 1.000 38.20006 67 VAL B C 1
ATOM 2101 O O . VAL B 1 81 ? 12.98907 21.89603 17.99782 1.000 49.81646 67 VAL B O 1
ATOM 2105 N N . THR B 1 82 ? 13.05149 23.88611 19.03242 1.000 36.21844 68 THR B N 1
ATOM 2106 C CA . THR B 1 82 ? 13.76778 24.56033 17.97080 1.000 41.92477 68 THR B CA 1
ATOM 2107 C C . THR B 1 82 ? 14.37279 25.81052 18.56834 1.000 43.55748 68 THR B C 1
ATOM 2108 O O . THR B 1 82 ? 13.95711 26.26781 19.63871 1.000 43.35608 68 THR B O 1
ATOM 2112 N N . GLN B 1 83 ? 15.36610 26.34777 17.86455 1.000 39.74621 69 GLN B N 1
ATOM 2113 C CA . GLN B 1 83 ? 15.93174 27.64613 18.17890 1.000 38.63824 69 GLN B CA 1
ATOM 2114 C C . GLN B 1 83 ? 16.49468 28.22306 16.89365 1.000 50.39848 69 GLN B C 1
ATOM 2115 O O . GLN B 1 83 ? 16.99374 27.49235 16.03326 1.000 56.65872 69 GLN B O 1
ATOM 2121 N N . ARG B 1 84 ? 16.39071 29.54054 16.76708 1.000 54.71434 70 ARG B N 1
ATOM 2122 C CA . ARG B 1 84 ? 16.73960 30.21138 15.52810 1.000 52.62565 70 ARG B CA 1
ATOM 2123 C C . ARG B 1 84 ? 16.78096 31.71012 15.79013 1.000 55.64284 70 ARG B C 1
ATOM 2124 O O . ARG B 1 84 ? 16.02555 32.21941 16.62617 1.000 53.78074 70 ARG B O 1
ATOM 2132 N N . ILE B 1 85 ? 17.69955 32.40104 15.11402 1.000 46.91108 71 ILE B N 1
ATOM 2133 C CA . ILE B 1 85 ? 17.63934 33.85255 15.01252 1.000 52.19247 71 ILE B CA 1
ATOM 2134 C C . ILE B 1 85 ? 16.95528 34.18597 13.69555 1.000 59.00683 71 ILE B C 1
ATOM 2135 O O . ILE B 1 85 ? 17.12334 33.47215 12.69513 1.000 57.27034 71 ILE B O 1
ATOM 2140 N N . LEU B 1 86 ? 16.14610 35.24221 13.69625 1.000 49.67790 72 LEU B N 1
ATOM 2141 C CA . LEU B 1 86 ? 15.40008 35.61502 12.50726 1.000 51.92836 72 LEU B CA 1
ATOM 2142 C C . LEU B 1 86 ? 15.70323 37.05965 12.15274 1.000 51.71685 72 LEU B C 1
ATOM 2143 O O . LEU B 1 86 ? 15.74181 37.92720 13.02947 1.000 49.56993 72 LEU B O 1
ATOM 2148 N N . GLY B 1 87 ? 15.94453 37.30748 10.87292 1.000 58.98990 73 GLY B N 1
ATOM 2149 C CA . GLY B 1 87 ? 16.10015 38.65594 10.39254 1.000 61.70609 73 GLY B CA 1
ATOM 2150 C C . GLY B 1 87 ? 14.76951 39.37646 10.39704 1.000 56.36510 73 GLY B C 1
ATOM 2151 O O . GLY B 1 87 ? 13.70434 38.74986 10.42726 1.000 53.31821 73 GLY B O 1
ATOM 2152 N N . PRO B 1 88 ? 14.80945 40.71362 10.38399 1.000 53.02539 74 PRO B N 1
ATOM 2153 C CA . PRO B 1 88 ? 13.57090 41.50001 10.31433 1.000 56.52533 74 PRO B CA 1
ATOM 2154 C C . PRO B 1 88 ? 12.51760 40.89556 9.40062 1.000 53.84821 74 PRO B C 1
ATOM 2155 O O . PRO B 1 88 ? 12.72773 40.76856 8.19317 1.000 54.48306 74 PRO B O 1
ATOM 2159 N N . ARG B 1 89 ? 11.40308 40.47051 9.99223 1.000 51.88873 75 ARG B N 1
ATOM 2160 C CA . ARG B 1 89 ? 10.22383 39.98320 9.28444 1.000 56.92622 75 ARG B CA 1
ATOM 2161 C C . ARG B 1 89 ? 10.46973 38.67563 8.55118 1.000 54.47390 75 ARG B C 1
ATOM 2162 O O . ARG B 1 89 ? 9.73647 38.35148 7.60825 1.000 47.21582 75 ARG B O 1
ATOM 2170 N N . ASP B 1 90 ? 11.46823 37.90302 8.96969 1.000 48.77280 76 ASP B N 1
ATOM 2171 C CA . ASP B 1 90 ? 11.78217 36.66023 8.28459 1.000 50.44042 76 ASP B CA 1
ATOM 2172 C C . ASP B 1 90 ? 10.99610 35.49646 8.87513 1.000 48.17759 76 ASP B C 1
ATOM 2173 O O . ASP B 1 90 ? 10.56442 35.52572 10.02816 1.000 48.22697 76 ASP B O 1
ATOM 2178 N N . ASP B 1 91 ? 10.77789 34.48476 8.04956 1.000 48.17007 77 ASP B N 1
ATOM 2179 C CA . ASP B 1 91 ? 10.02572 33.29022 8.39790 1.000 46.38496 77 ASP B CA 1
ATOM 2180 C C . ASP B 1 91 ? 10.94726 32.08383 8.28851 1.000 50.85681 77 ASP B C 1
ATOM 2181 O O . ASP B 1 91 ? 12.09701 32.19772 7.85813 1.000 59.24495 77 ASP B O 1
ATOM 2186 N N . TYR B 1 92 ? 10.42476 30.92145 8.67052 1.000 46.33660 78 TYR B N 1
ATOM 2187 C CA . TYR B 1 92 ? 11.14553 29.65453 8.57195 1.000 45.73035 78 TYR B CA 1
ATOM 2188 C C . TYR B 1 92 ? 10.24635 28.56023 9.12833 1.000 49.94445 78 TYR B C 1
ATOM 2189 O O . TYR B 1 92 ? 9.20758 28.82260 9.74337 1.000 54.75300 78 TYR B O 1
ATOM 2198 N N . GLU B 1 93 ? 10.64635 27.32730 8.86634 1.000 54.64295 79 GLU B N 1
ATOM 2199 C CA . GLU B 1 93 ? 9.89431 26.14310 9.23845 1.000 56.18910 79 GLU B CA 1
ATOM 2200 C C . GLU B 1 93 ? 10.76815 25.25794 10.10767 1.000 50.40874 79 GLU B C 1
ATOM 2201 O O . GLU B 1 93 ? 11.99752 25.26121 9.98321 1.000 53.64273 79 GLU B O 1
ATOM 2207 N N . TYR B 1 94 ? 10.13437 24.49473 10.98954 1.000 44.00995 80 TYR B N 1
ATOM 2208 C CA . TYR B 1 94 ? 10.90800 23.60646 11.83700 1.000 37.97550 80 TYR B CA 1
ATOM 2209 C C . TYR B 1 94 ? 10.08192 22.38042 12.17921 1.000 40.44693 80 TYR B C 1
ATOM 2210 O O . TYR B 1 94 ? 8.84681 22.39357 12.12561 1.000 36.84172 80 TYR B O 1
ATOM 2219 N N . ASN B 1 95 ? 10.79503 21.32087 12.54230 1.000 47.86500 81 ASN B N 1
ATOM 2220 C CA . ASN B 1 95 ? 10.18614 20.07473 12.97658 1.000 51.03691 81 ASN B CA 1
ATOM 2221 C C . ASN B 1 95 ? 9.71712 20.17765 14.41437 1.000 44.76473 81 ASN B C 1
ATOM 2222 O O . ASN B 1 95 ? 10.39113 20.75803 15.26642 1.000 41.66417 81 ASN B O 1
ATOM 2227 N N . LYS B 1 96 ? 8.56776 19.56539 14.67623 1.000 43.03237 82 LYS B N 1
ATOM 2228 C CA . LYS B 1 96 ? 7.94252 19.56146 15.98737 1.000 48.09762 82 LYS B CA 1
ATOM 2229 C C . LYS B 1 96 ? 7.27420 18.20517 16.14658 1.000 57.80273 82 LYS B C 1
ATOM 2230 O O . LYS B 1 96 ? 6.49003 17.79828 15.28350 1.000 65.60977 82 LYS B O 1
ATOM 2236 N N . THR B 1 97 ? 7.58756 17.50482 17.23092 1.000 52.24764 83 THR B N 1
ATOM 2237 C CA . THR B 1 97 ? 7.10306 16.15168 17.45791 1.000 45.01696 83 THR B CA 1
ATOM 2238 C C . THR B 1 97 ? 6.12751 16.12061 18.63557 1.000 46.41107 83 THR B C 1
ATOM 2239 O O . THR B 1 97 ? 6.39659 16.69641 19.69437 1.000 38.63655 83 THR B O 1
ATOM 2243 N N . LYS B 1 98 ? 4.98646 15.45077 18.43014 1.000 42.53572 84 LYS B N 1
ATOM 2244 C CA . LYS B 1 98 ? 3.93488 15.30396 19.42399 1.000 47.29681 84 LYS B CA 1
ATOM 2245 C C . LYS B 1 98 ? 3.63957 13.82368 19.63702 1.000 43.32011 84 LYS B C 1
ATOM 2246 O O . LYS B 1 98 ? 3.88335 12.99487 18.75851 1.000 45.37898 84 LYS B O 1
ATOM 2252 N N . GLY B 1 99 ? 3.12911 13.49931 20.82280 1.000 36.50057 85 GLY B N 1
ATOM 2253 C CA . GLY B 1 99 ? 2.59089 12.17873 21.09691 1.000 28.20390 85 GLY B CA 1
ATOM 2254 C C . GLY B 1 99 ? 3.61352 11.20900 21.65486 1.000 32.22683 85 GLY B C 1
ATOM 2255 O O . GLY B 1 99 ? 4.67870 11.57416 22.15417 1.000 32.05374 85 GLY B O 1
ATOM 2256 N N . ILE B 1 100 ? 3.27043 9.93123 21.53526 1.000 27.93391 86 ILE B N 1
ATOM 2257 C CA . ILE B 1 100 ? 4.04936 8.81748 22.04802 1.000 33.10097 86 ILE B CA 1
ATOM 2258 C C . ILE B 1 100 ? 4.20589 7.78236 20.93939 1.000 47.89230 86 ILE B C 1
ATOM 2259 O O . ILE B 1 100 ? 3.28139 7.56344 20.14206 1.000 45.74680 86 ILE B O 1
ATOM 2264 N N . SER B 1 101 ? 5.37334 7.14372 20.88864 1.000 47.13992 87 SER B N 1
ATOM 2265 C CA . SER B 1 101 ? 5.71198 6.18771 19.84341 1.000 39.82181 87 SER B CA 1
ATOM 2266 C C . SER B 1 101 ? 4.83558 4.94174 19.90402 1.000 39.02902 87 SER B C 1
ATOM 2267 O O . SER B 1 101 ? 4.19090 4.63176 20.91702 1.000 38.10777 87 SER B O 1
ATOM 2270 N N . LYS B 1 102 ? 4.87396 4.19340 18.79754 1.000 36.87295 88 LYS B N 1
ATOM 2271 C CA . LYS B 1 102 ? 4.06491 2.98785 18.66883 1.000 33.21821 88 LYS B CA 1
ATOM 2272 C C . LYS B 1 102 ? 4.58060 1.86855 19.57057 1.000 30.24445 88 LYS B C 1
ATOM 2273 O O . LYS B 1 102 ? 3.78782 1.19158 20.23451 1.000 36.10990 88 LYS B O 1
ATOM 2279 N N . THR B 1 103 ? 5.89934 1.63457 19.58488 1.000 27.93332 89 THR B N 1
ATOM 2280 C CA . THR B 1 103 ? 6.46385 0.65801 20.52026 1.000 28.60408 89 THR B CA 1
ATOM 2281 C C . THR B 1 103 ? 6.08453 0.99649 21.96374 1.000 33.47606 89 THR B C 1
ATOM 2282 O O . THR B 1 103 ? 5.64200 0.12385 22.72558 1.000 39.45137 89 THR B O 1
ATOM 2286 N N . ASP B 1 104 ? 6.19616 2.27986 22.33109 1.000 32.83669 90 ASP B N 1
ATOM 2287 C CA . ASP B 1 104 ? 5.91286 2.71436 23.69174 1.000 28.12592 90 ASP B CA 1
ATOM 2288 C C . ASP B 1 104 ? 4.45386 2.46750 24.07213 1.000 48.64123 90 ASP B C 1
ATOM 2289 O O . ASP B 1 104 ? 4.15757 2.11010 25.22470 1.000 46.12547 90 ASP B O 1
ATOM 2294 N N . GLN B 1 105 ? 3.52014 2.64701 23.13013 1.000 33.37394 91 GLN B N 1
ATOM 2295 C CA . GLN B 1 105 ? 2.13158 2.36217 23.48259 1.000 33.07823 91 GLN B CA 1
ATOM 2296 C C . GLN B 1 105 ? 1.88334 0.85761 23.61095 1.000 40.58474 91 GLN B C 1
ATOM 2297 O O . GLN B 1 105 ? 1.07924 0.43382 24.45351 1.000 39.73975 91 GLN B O 1
ATOM 2303 N N . VAL B 1 106 ? 2.56405 0.03186 22.80636 1.000 45.40812 92 VAL B N 1
ATOM 2304 C CA . VAL B 1 106 ? 2.39782 -1.41587 22.95060 1.000 45.78070 92 VAL B CA 1
ATOM 2305 C C . VAL B 1 106 ? 3.00570 -1.89533 24.27368 1.000 42.70891 92 VAL B C 1
ATOM 2306 O O . VAL B 1 106 ? 2.46708 -2.79555 24.92739 1.000 43.22072 92 VAL B O 1
ATOM 2310 N N . SER B 1 107 ? 4.11793 -1.29367 24.70042 1.000 42.24445 93 SER B N 1
ATOM 2311 C CA . SER B 1 107 ? 4.73358 -1.69599 25.96705 1.000 43.95097 93 SER B CA 1
ATOM 2312 C C . SER B 1 107 ? 3.85100 -1.32933 27.15203 1.000 49.28149 93 SER B C 1
ATOM 2313 O O . SER B 1 107 ? 3.60648 -2.15637 28.04240 1.000 50.19903 93 SER B O 1
ATOM 2316 N N . MET B 1 108 ? 3.36929 -0.08348 27.18297 1.000 44.83721 94 MET B N 1
ATOM 2317 C CA . MET B 1 108 ? 2.49498 0.34102 28.26646 1.000 38.27430 94 MET B CA 1
ATOM 2318 C C . MET B 1 108 ? 1.23747 -0.51123 28.33591 1.000 42.83900 94 MET B C 1
ATOM 2319 O O . MET B 1 108 ? 0.77952 -0.85291 29.43083 1.000 51.50613 94 MET B O 1
ATOM 2324 N N . THR B 1 109 ? 0.64556 -0.85321 27.18550 1.000 43.82419 95 THR B N 1
ATOM 2325 C CA . THR B 1 109 ? -0.57512 -1.65502 27.24787 1.000 44.86433 95 THR B CA 1
ATOM 2326 C C . THR B 1 109 ? -0.27262 -3.08848 27.67716 1.000 39.59794 95 THR B C 1
ATOM 2327 O O . THR B 1 109 ? -1.11689 -3.74052 28.29749 1.000 40.06508 95 THR B O 1
ATOM 2331 N N . GLU B 1 110 ? 0.92824 -3.58361 27.40478 1.000 45.79959 96 GLU B N 1
ATOM 2332 C CA . GLU B 1 110 ? 1.25683 -4.96010 27.74795 1.000 53.12533 96 GLU B CA 1
ATOM 2333 C C . GLU B 1 110 ? 1.82000 -5.11368 29.15468 1.000 61.29702 96 GLU B C 1
ATOM 2334 O O . GLU B 1 110 ? 1.75063 -6.21502 29.71646 1.000 67.49291 96 GLU B O 1
ATOM 2340 N N . THR B 1 111 ? 2.36243 -4.04758 29.74379 1.000 55.92285 97 THR B N 1
ATOM 2341 C CA . THR B 1 111 ? 2.92442 -4.16163 31.08468 1.000 56.60819 97 THR B CA 1
ATOM 2342 C C . THR B 1 111 ? 1.93929 -3.77504 32.18224 1.000 54.46767 97 THR B C 1
ATOM 2343 O O . THR B 1 111 ? 1.87366 -4.46243 33.20706 1.000 56.70647 97 THR B O 1
ATOM 2347 N N . VAL B 1 112 ? 1.18002 -2.68689 32.00695 1.000 45.18628 98 VAL B N 1
ATOM 2348 C CA . VAL B 1 112 ? 0.29718 -2.21699 33.07366 1.000 49.14697 98 VAL B CA 1
ATOM 2349 C C . VAL B 1 112 ? -1.12478 -2.02542 32.56998 1.000 55.43576 98 VAL B C 1
ATOM 2350 O O . VAL B 1 112 ? -1.94953 -1.41874 33.26021 1.000 62.29433 98 VAL B O 1
ATOM 2354 N N . SER B 1 113 ? -1.42759 -2.54032 31.37760 1.000 53.09670 99 SER B N 1
ATOM 2355 C CA . SER B 1 113 ? -2.78255 -2.47167 30.81927 1.000 51.66970 99 SER B CA 1
ATOM 2356 C C . SER B 1 113 ? -3.25542 -1.02511 30.64563 1.000 50.35528 99 SER B C 1
ATOM 2357 O O . SER B 1 113 ? -4.42594 -0.71201 30.85227 1.000 54.25183 99 SER B O 1
ATOM 2360 N N . MET B 1 114 ? -2.34107 -0.12260 30.28671 1.000 46.05953 100 MET B N 1
ATOM 2361 C CA . MET B 1 114 ? -2.69615 1.27820 30.09619 1.000 41.41731 100 MET B CA 1
ATOM 2362 C C . MET B 1 114 ? -2.24812 1.76553 28.72905 1.000 38.82601 100 MET B C 1
ATOM 2363 O O . MET B 1 114 ? -1.37085 1.17746 28.09572 1.000 42.69711 100 MET B O 1
ATOM 2368 N N . SER B 1 115 ? -2.83435 2.88247 28.30186 1.000 41.73933 101 SER B N 1
ATOM 2369 C CA . SER B 1 115 ? -2.38846 3.56725 27.09325 1.000 45.11147 101 SER B CA 1
ATOM 2370 C C . SER B 1 115 ? -2.77849 5.04009 27.16814 1.000 41.49494 101 SER B C 1
ATOM 2371 O O . SER B 1 115 ? -3.54977 5.46509 28.03646 1.000 49.15493 101 SER B O 1
ATOM 2374 N N . VAL B 1 116 ? -2.21605 5.81646 26.24453 1.000 41.32637 102 VAL B N 1
ATOM 2375 C CA . VAL B 1 116 ? -2.47160 7.24643 26.12780 1.000 46.18997 102 VAL B CA 1
ATOM 2376 C C . VAL B 1 116 ? -3.46933 7.48018 24.99646 1.000 46.85700 102 VAL B C 1
ATOM 2377 O O . VAL B 1 116 ? -3.25735 7.02334 23.86638 1.000 48.64919 102 VAL B O 1
ATOM 2381 N N . GLY B 1 117 ? -4.56090 8.18789 25.29864 1.000 47.98967 103 GLY B N 1
ATOM 2382 C CA . GLY B 1 117 ? -5.57720 8.49611 24.31024 1.000 49.71426 103 GLY B CA 1
ATOM 2383 C C . GLY B 1 117 ? -5.27321 9.77175 23.53407 1.000 46.80287 103 GLY B C 1
ATOM 2384 O O . GLY B 1 117 ? -4.33891 10.52011 23.82834 1.000 42.63713 103 GLY B O 1
ATOM 2385 N N . ALA B 1 118 ? -6.09616 10.02241 22.51588 1.000 43.35413 104 ALA B N 1
ATOM 2386 C CA . ALA B 1 118 ? -5.82457 11.16238 21.64569 1.000 48.69346 104 ALA B CA 1
ATOM 2387 C C . ALA B 1 118 ? -5.94486 12.49521 22.37261 1.000 43.06245 104 ALA B C 1
ATOM 2388 O O . ALA B 1 118 ? -5.51784 13.51758 21.82661 1.000 44.61387 104 ALA B O 1
ATOM 2390 N N . ASP B 1 119 ? -6.47477 12.50461 23.59460 1.000 51.36306 105 ASP B N 1
ATOM 2391 C CA . ASP B 1 119 ? -6.61690 13.71597 24.39051 1.000 50.20008 105 ASP B CA 1
ATOM 2392 C C . ASP B 1 119 ? -5.55149 13.84615 25.48239 1.000 41.16765 105 ASP B C 1
ATOM 2393 O O . ASP B 1 119 ? -5.74610 14.62416 26.41828 1.000 43.83929 105 ASP B O 1
ATOM 2398 N N . PHE B 1 120 ? -4.46540 13.07035 25.40096 1.000 41.75488 106 PHE B N 1
ATOM 2399 C CA . PHE B 1 120 ? -3.34648 13.06633 26.35585 1.000 50.10719 106 PHE B CA 1
ATOM 2400 C C . PHE B 1 120 ? -3.72027 12.47545 27.71493 1.000 56.09801 106 PHE B C 1
ATOM 2401 O O . PHE B 1 120 ? -2.86521 12.35610 28.60409 1.000 57.77335 106 PHE B O 1
ATOM 2409 N N . GLY B 1 121 ? -4.98244 12.08088 27.87910 1.000 52.77467 107 GLY B N 1
ATOM 2410 C CA . GLY B 1 121 ? -5.39716 11.34267 29.04984 1.000 47.40349 107 GLY B CA 1
ATOM 2411 C C . GLY B 1 121 ? -4.93371 9.90491 28.97059 1.000 39.95683 107 GLY B C 1
ATOM 2412 O O . GLY B 1 121 ? -4.28455 9.47652 28.01913 1.000 49.06246 107 GLY B O 1
ATOM 2413 N N . PHE B 1 122 ? -5.28146 9.14130 29.99498 1.000 45.33804 108 PHE B N 1
ATOM 2414 C CA . PHE B 1 122 ? -4.89010 7.74298 30.08421 1.000 45.09321 108 PHE B CA 1
ATOM 2415 C C . PHE B 1 122 ? -6.11216 6.85141 29.97981 1.000 37.41735 108 PHE B C 1
ATOM 2416 O O . PHE B 1 122 ? -7.15562 7.14093 30.56829 1.000 37.86152 108 PHE B O 1
ATOM 2424 N N . MET B 1 123 ? -5.95837 5.76460 29.23095 1.000 38.29110 109 MET B N 1
ATOM 2425 C CA . MET B 1 123 ? -6.97864 4.73645 29.07893 1.000 41.47681 109 MET B CA 1
ATOM 2426 C C . MET B 1 123 ? -6.62056 3.54859 29.96299 1.000 42.07617 109 MET B C 1
ATOM 2427 O O . MET B 1 123 ? -5.48005 3.08248 29.94668 1.000 45.98806 109 MET B O 1
ATOM 2432 N N . PHE B 1 124 ? -7.59602 3.05000 30.71481 1.000 57.21722 110 PHE B N 1
ATOM 2433 C CA . PHE B 1 124 ? -7.36947 1.98023 31.67789 1.000 55.37130 110 PHE B CA 1
ATOM 2434 C C . PHE B 1 124 ? -8.15029 0.75381 31.25223 1.000 62.24593 110 PHE B C 1
ATOM 2435 O O . PHE B 1 124 ? -9.35616 0.83624 30.99576 1.000 61.32816 110 PHE B O 1
ATOM 2443 N N . LYS B 1 125 ? -7.45411 -0.37974 31.20730 1.000 68.70626 111 LYS B N 1
ATOM 2444 C CA . LYS B 1 125 ? -7.89833 -1.59434 30.54546 1.000 74.42533 111 LYS B CA 1
ATOM 2445 C C . LYS B 1 125 ? -7.72512 -2.77060 31.49699 1.000 81.26084 111 LYS B C 1
ATOM 2446 O O . LYS B 1 125 ? -6.75036 -2.82189 32.24760 1.000 78.90292 111 LYS B O 1
ATOM 2452 N N . GLY B 1 126 ? -8.68285 -3.69524 31.49810 1.000 88.34014 112 GLY B N 1
ATOM 2453 C CA . GLY B 1 126 ? -8.53519 -4.88623 32.33290 1.000 96.01236 112 GLY B CA 1
ATOM 2454 C C . GLY B 1 126 ? -8.72976 -4.58474 33.81073 1.000 103.15095 112 GLY B C 1
ATOM 2455 O O . GLY B 1 126 ? -9.61094 -3.80893 34.20218 1.000 100.93533 112 GLY B O 1
ATOM 2456 N N . PHE B 1 127 ? -7.89870 -5.21656 34.65308 1.000 107.70097 113 PHE B N 1
ATOM 2457 C CA . PHE B 1 127 ? -7.93888 -4.93001 36.08654 1.000 106.10693 113 PHE B CA 1
ATOM 2458 C C . PHE B 1 127 ? -7.50030 -3.50004 36.38467 1.000 105.13077 113 PHE B C 1
ATOM 2459 O O . PHE B 1 127 ? -7.91531 -2.92506 37.39852 1.000 107.86486 113 PHE B O 1
ATOM 2467 N N . SER B 1 128 ? -6.67173 -2.90907 35.51579 1.000 95.56536 114 SER B N 1
ATOM 2468 C CA . SER B 1 128 ? -6.20036 -1.54106 35.72433 1.000 80.53959 114 SER B CA 1
ATOM 2469 C C . SER B 1 128 ? -7.32987 -0.52613 35.82889 1.000 72.70324 114 SER B C 1
ATOM 2470 O O . SER B 1 128 ? -7.10620 0.57367 36.34478 1.000 72.86626 114 SER B O 1
ATOM 2473 N N . ALA B 1 129 ? -8.52865 -0.85748 35.34112 1.000 70.06254 115 ALA B N 1
ATOM 2474 C CA . ALA B 1 129 ? -9.61729 0.11121 35.37293 1.000 64.32687 115 ALA B CA 1
ATOM 2475 C C . ALA B 1 129 ? -10.10507 0.37332 36.79624 1.000 62.12949 115 ALA B C 1
ATOM 2476 O O . ALA B 1 129 ? -10.59358 1.47301 37.08268 1.000 63.38149 115 ALA B O 1
ATOM 2478 N N . SER B 1 130 ? -9.97910 -0.60379 37.70973 1.000 56.42542 116 SER B N 1
ATOM 2479 C CA . SER B 1 130 ? -10.45361 -0.36917 39.07646 1.000 64.14945 116 SER B CA 1
ATOM 2480 C C . SER B 1 130 ? -9.68997 0.76579 39.75783 1.000 83.68986 116 SER B C 1
ATOM 2481 O O . SER B 1 130 ? -10.28429 1.50002 40.56229 1.000 93.81161 116 SER B O 1
ATOM 2484 N N . LEU B 1 131 ? -8.39887 0.95352 39.42812 1.000 82.64792 117 LEU B N 1
ATOM 2485 C CA . LEU B 1 131 ? -7.53700 1.91309 40.12082 1.000 70.77016 117 LEU B CA 1
ATOM 2486 C C . LEU B 1 131 ? -7.38285 3.23899 39.38338 1.000 59.75648 117 LEU B C 1
ATOM 2487 O O . LEU B 1 131 ? -6.47168 4.01148 39.70639 1.000 56.27672 117 LEU B O 1
ATOM 2492 N N . SER B 1 132 ? -8.24024 3.51398 38.39870 1.000 55.89832 118 SER B N 1
ATOM 2493 C CA . SER B 1 132 ? -8.05656 4.69378 37.55614 1.000 48.28833 118 SER B CA 1
ATOM 2494 C C . SER B 1 132 ? -7.99069 5.98156 38.37479 1.000 51.42171 118 SER B C 1
ATOM 2495 O O . SER B 1 132 ? -7.10834 6.81906 38.15018 1.000 46.88266 118 SER B O 1
ATOM 2498 N N . ALA B 1 133 ? -8.90248 6.14971 39.33889 1.000 49.25483 119 ALA B N 1
ATOM 2499 C CA . ALA B 1 133 ? -8.97136 7.39602 40.09883 1.000 49.01025 119 ALA B CA 1
ATOM 2500 C C . ALA B 1 133 ? -7.72543 7.59609 40.95162 1.000 52.52294 119 ALA B C 1
ATOM 2501 O O . ALA B 1 133 ? -7.17184 8.70126 41.01156 1.000 52.74415 119 ALA B O 1
ATOM 2503 N N . GLN B 1 134 ? -7.28072 6.53892 41.62765 1.000 52.96671 120 GLN B N 1
ATOM 2504 C CA . GLN B 1 134 ? -6.03776 6.60424 42.38510 1.000 49.02594 120 GLN B CA 1
ATOM 2505 C C . GLN B 1 134 ? -4.87748 7.02702 41.49504 1.000 46.92984 120 GLN B C 1
ATOM 2506 O O . GLN B 1 134 ? -4.12493 7.95194 41.82985 1.000 42.36714 120 GLN B O 1
ATOM 2512 N N . ILE B 1 135 ? -4.74280 6.37749 40.33502 1.000 47.74095 121 ILE B N 1
ATOM 2513 C CA . ILE B 1 135 ? -3.54703 6.52118 39.50822 1.000 50.52321 121 ILE B CA 1
ATOM 2514 C C . ILE B 1 135 ? -3.52266 7.86365 38.77755 1.000 46.48243 121 ILE B C 1
ATOM 2515 O O . ILE B 1 135 ? -2.47602 8.51515 38.70387 1.000 40.52898 121 ILE B O 1
ATOM 2520 N N . THR B 1 136 ? -4.66232 8.30410 38.23085 1.000 46.77254 122 THR B N 1
ATOM 2521 C CA . THR B 1 136 ? -4.71725 9.63706 37.63429 1.000 41.67858 122 THR B CA 1
ATOM 2522 C C . THR B 1 136 ? -4.40810 10.70974 38.67530 1.000 43.02915 122 THR B C 1
ATOM 2523 O O . THR B 1 136 ? -3.70215 11.68261 38.38686 1.000 44.22107 122 THR B O 1
ATOM 2527 N N . LYS B 1 137 ? -4.90363 10.53900 39.90099 1.000 52.37655 123 LYS B N 1
ATOM 2528 C CA . LYS B 1 137 ? -4.61158 11.51349 40.94760 1.000 53.54317 123 LYS B CA 1
ATOM 2529 C C . LYS B 1 137 ? -3.12803 11.52682 41.29219 1.000 55.22422 123 LYS B C 1
ATOM 2530 O O . LYS B 1 137 ? -2.50072 12.59032 41.33357 1.000 52.36900 123 LYS B O 1
ATOM 2536 N N . GLU B 1 138 ? -2.54627 10.34907 41.53293 1.000 54.11432 124 GLU B N 1
ATOM 2537 C CA . GLU B 1 138 ? -1.19415 10.29280 42.07793 1.000 47.47345 124 GLU B CA 1
ATOM 2538 C C . GLU B 1 138 ? -0.14352 10.69564 41.05708 1.000 48.48167 124 GLU B C 1
ATOM 2539 O O . GLU B 1 138 ? 0.88501 11.26086 41.43528 1.000 54.80368 124 GLU B O 1
ATOM 2545 N N . LEU B 1 139 ? -0.37781 10.42158 39.77311 1.000 40.47408 125 LEU B N 1
ATOM 2546 C CA . LEU B 1 139 ? 0.49474 10.89825 38.70684 1.000 44.02853 125 LEU B CA 1
ATOM 2547 C C . LEU B 1 139 ? 0.18750 12.32967 38.25533 1.000 43.05928 125 LEU B C 1
ATOM 2548 O O . LEU B 1 139 ? 1.02598 12.93981 37.58886 1.000 47.67848 125 LEU B O 1
ATOM 2553 N N . SER B 1 140 ? -0.96481 12.87973 38.63730 1.000 40.71036 126 SER B N 1
ATOM 2554 C CA . SER B 1 140 ? -1.49415 14.14430 38.12574 1.000 49.42571 126 SER B CA 1
ATOM 2555 C C . SER B 1 140 ? -1.62504 14.10972 36.60051 1.000 53.16143 126 SER B C 1
ATOM 2556 O O . SER B 1 140 ? -1.17661 15.01031 35.88019 1.000 41.91642 126 SER B O 1
ATOM 2559 N N . VAL B 1 141 ? -2.24542 13.04132 36.10711 1.000 56.53579 127 VAL B N 1
ATOM 2560 C CA . VAL B 1 141 ? -2.72622 12.96829 34.73974 1.000 51.88678 127 VAL B CA 1
ATOM 2561 C C . VAL B 1 141 ? -4.22487 12.70565 34.81215 1.000 51.72044 127 VAL B C 1
ATOM 2562 O O . VAL B 1 141 ? -4.76582 12.39005 35.86621 1.000 62.45534 127 VAL B O 1
ATOM 2566 N N . THR B 1 142 ? -4.90683 12.89767 33.69886 1.000 54.74687 128 THR B N 1
ATOM 2567 C CA . THR B 1 142 ? -6.35616 12.78623 33.68605 1.000 51.13300 128 THR B CA 1
ATOM 2568 C C . THR B 1 142 ? -6.77236 11.49966 32.98865 1.000 46.76295 128 THR B C 1
ATOM 2569 O O . THR B 1 142 ? -6.02771 10.92256 32.18663 1.000 43.51401 128 THR B O 1
ATOM 2573 N N . LYS B 1 143 ? -7.96907 11.04146 33.32835 1.000 40.91799 129 LYS B N 1
ATOM 2574 C CA . LYS B 1 143 ? -8.54937 9.89215 32.65039 1.000 46.40777 129 LYS B CA 1
ATOM 2575 C C . LYS B 1 143 ? -8.98728 10.30439 31.25314 1.000 51.17840 129 LYS B C 1
ATOM 2576 O O . LYS B 1 143 ? -9.77907 11.23780 31.09776 1.000 57.06954 129 LYS B O 1
ATOM 2582 N N . SER B 1 144 ? -8.46574 9.61807 30.24267 1.000 47.43167 130 SER B N 1
ATOM 2583 C CA . SER B 1 144 ? -8.88281 9.87604 28.87339 1.000 56.17472 130 SER B CA 1
ATOM 2584 C C . SER B 1 144 ? -10.38593 9.67850 28.70037 1.000 56.87221 130 SER B C 1
ATOM 2585 O O . SER B 1 144 ? -11.00656 8.82385 29.34379 1.000 48.32795 130 SER B O 1
ATOM 2588 N N . THR B 1 145 ? -10.96437 10.49912 27.82034 1.000 53.41080 131 THR B N 1
ATOM 2589 C CA . THR B 1 145 ? -12.29198 10.27589 27.26460 1.000 61.76069 131 THR B CA 1
ATOM 2590 C C . THR B 1 145 ? -12.22845 9.94353 25.77306 1.000 65.76812 131 THR B C 1
ATOM 2591 O O . THR B 1 145 ? -13.26816 9.88781 25.11143 1.000 64.38450 131 THR B O 1
ATOM 2595 N N . SER B 1 146 ? -11.03156 9.72002 25.23337 1.000 62.41147 132 SER B N 1
ATOM 2596 C CA . SER B 1 146 ? -10.84648 9.39193 23.82884 1.000 61.43854 132 SER B CA 1
ATOM 2597 C C . SER B 1 146 ? -11.13734 7.91743 23.57025 1.000 65.43949 132 SER B C 1
ATOM 2598 O O . SER B 1 146 ? -11.07404 7.07646 24.47294 1.000 63.99362 132 SER B O 1
ATOM 2601 N N . THR B 1 147 ? -11.44775 7.60944 22.30432 1.000 60.33163 133 THR B N 1
ATOM 2602 C CA . THR B 1 147 ? -11.62426 6.23285 21.85192 1.000 58.95614 133 THR B CA 1
ATOM 2603 C C . THR B 1 147 ? -10.59510 5.81666 20.80260 1.000 52.74991 133 THR B C 1
ATOM 2604 O O . THR B 1 147 ? -10.76669 4.76911 20.16714 1.000 67.44164 133 THR B O 1
ATOM 2608 N N . THR B 1 148 ? -9.54745 6.60669 20.57811 1.000 43.97937 134 THR B N 1
ATOM 2609 C CA . THR B 1 148 ? -8.41376 6.17046 19.77041 1.000 49.99409 134 THR B CA 1
ATOM 2610 C C . THR B 1 148 ? -7.11595 6.49823 20.50607 1.000 46.29983 134 THR B C 1
ATOM 2611 O O . THR B 1 148 ? -7.04910 7.45171 21.28258 1.000 40.66822 134 THR B O 1
ATOM 2615 N N . GLU B 1 149 ? -6.07720 5.71063 20.24669 1.000 44.41146 135 GLU B N 1
ATOM 2616 C CA . GLU B 1 149 ? -4.82402 5.88580 20.96485 1.000 55.78285 135 GLU B CA 1
ATOM 2617 C C . GLU B 1 149 ? -3.96078 6.94296 20.28863 1.000 63.13049 135 GLU B C 1
ATOM 2618 O O . GLU B 1 149 ? -3.94499 7.07200 19.05744 1.000 68.05967 135 GLU B O 1
ATOM 2624 N N . MET B 1 150 ? -3.26296 7.71425 21.11660 1.000 57.01721 136 MET B N 1
ATOM 2625 C CA . MET B 1 150 ? -2.30910 8.70414 20.63879 1.000 51.51705 136 MET B CA 1
ATOM 2626 C C . MET B 1 150 ? -1.23315 8.05267 19.77371 1.000 45.91598 136 MET B C 1
ATOM 2627 O O . MET B 1 150 ? -0.76902 6.94089 20.05038 1.000 36.06817 136 MET B O 1
ATOM 2632 N N . THR B 1 151 ? -0.86004 8.74206 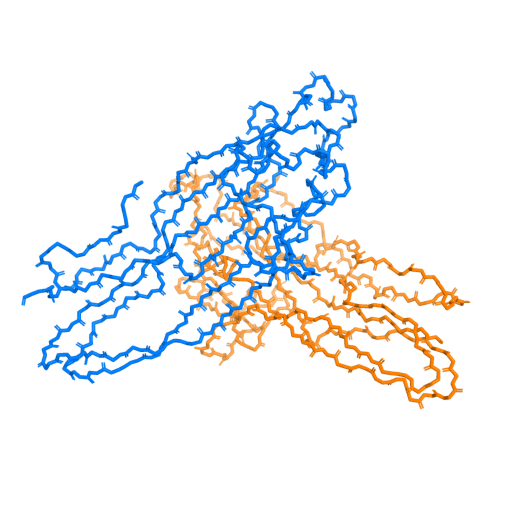18.70103 1.000 49.75925 137 THR B N 1
ATOM 2633 C CA . THR B 1 151 ? 0.25837 8.35453 17.85233 1.000 46.84054 137 THR B CA 1
ATOM 2634 C C . THR B 1 151 ? 1.40007 9.33085 18.08287 1.000 43.08258 137 THR B C 1
ATOM 2635 O O . THR B 1 151 ? 1.24995 10.33460 18.78675 1.000 35.58689 137 THR B O 1
ATOM 2639 N N . GLU B 1 152 ? 2.55392 9.01813 17.49799 1.000 33.91827 138 GLU B N 1
ATOM 2640 C CA . GLU B 1 152 ? 3.64845 9.96973 17.44324 1.000 34.50515 138 GLU B CA 1
ATOM 2641 C C . GLU B 1 152 ? 3.67532 10.58284 16.05571 1.000 42.23349 138 GLU B C 1
ATOM 2642 O O . GLU B 1 152 ? 3.55669 9.87867 15.04584 1.000 44.00403 138 GLU B O 1
ATOM 2648 N N . GLU B 1 153 ? 3.84353 11.89758 16.01381 1.000 41.35310 139 GLU B N 1
ATOM 2649 C CA . GLU B 1 153 ? 3.68169 12.65080 14.78134 1.000 51.85710 139 GLU B CA 1
ATOM 2650 C C . GLU B 1 153 ? 4.69747 13.77601 14.78338 1.000 55.37477 139 GLU B C 1
ATOM 2651 O O . GLU B 1 153 ? 4.72720 14.58836 15.71295 1.000 63.40347 139 GLU B O 1
ATOM 2657 N N . THR B 1 154 ? 5.55350 13.79798 13.77046 1.000 43.83142 140 THR B N 1
ATOM 2658 C CA . THR B 1 154 ? 6.51847 14.87187 13.59671 1.000 41.27367 140 THR B CA 1
ATOM 2659 C C . THR B 1 154 ? 6.02185 15.74984 12.46029 1.000 54.68723 140 THR B C 1
ATOM 2660 O O . THR B 1 154 ? 5.81547 15.26750 11.34305 1.000 65.55253 140 THR B O 1
ATOM 2664 N N . TYR B 1 155 ? 5.79235 17.02187 12.75327 1.000 55.09967 141 TYR B N 1
ATOM 2665 C CA . TYR B 1 155 ? 5.14037 17.89996 11.80352 1.000 47.15854 141 TYR B CA 1
ATOM 2666 C C . TYR B 1 155 ? 5.94752 19.17180 11.64781 1.000 51.16119 141 TYR B C 1
ATOM 2667 O O . TYR B 1 155 ? 6.86560 19.45482 12.41927 1.000 46.81922 141 TYR B O 1
ATOM 2676 N N . LYS B 1 156 ? 5.61034 19.92023 10.60667 1.000 62.11296 142 LYS B N 1
ATOM 2677 C CA . LYS B 1 156 ? 6.26767 21.18418 10.32469 1.000 56.78031 142 LYS B CA 1
ATOM 2678 C C . LYS B 1 156 ? 5.44968 22.32622 10.91010 1.000 52.44786 142 LYS B C 1
ATOM 2679 O O . LYS B 1 156 ? 4.21090 22.31097 10.87474 1.000 40.51951 142 LYS B O 1
ATOM 2685 N N . GLU B 1 157 ? 6.15512 23.30170 11.47966 1.000 50.55575 143 GLU B N 1
ATOM 2686 C CA . GLU B 1 157 ? 5.54476 24.47988 12.08139 1.000 43.53795 143 GLU B CA 1
ATOM 2687 C C . GLU B 1 157 ? 6.29908 25.70076 11.58770 1.000 41.69439 143 GLU B C 1
ATOM 2688 O O . GLU B 1 157 ? 7.53391 25.71714 11.61767 1.000 50.55199 143 GLU B O 1
ATOM 2694 N N . LYS B 1 158 ? 5.56922 26.69910 11.09552 1.000 43.63108 144 LYS B N 1
ATOM 2695 C CA . LYS B 1 158 ? 6.17581 27.93221 10.61808 1.000 52.34340 144 LYS B CA 1
ATOM 2696 C C . LYS B 1 158 ? 6.09224 29.01350 11.69040 1.000 50.29195 144 LYS B C 1
ATOM 2697 O O . LYS B 1 158 ? 5.08604 29.13142 12.39826 1.000 50.00288 144 LYS B O 1
ATOM 2703 N N . TYR B 1 159 ? 7.15591 29.80265 11.80696 1.000 43.34361 145 TYR B N 1
ATOM 2704 C CA . TYR B 1 159 ? 7.11902 31.01437 12.60526 1.000 43.11707 145 TYR B CA 1
ATOM 2705 C C . TYR B 1 159 ? 7.60498 32.17395 11.75671 1.000 38.97999 145 TYR B C 1
ATOM 2706 O O . TYR B 1 159 ? 8.61815 32.06576 11.06603 1.000 45.72892 145 TYR B O 1
ATOM 2715 N N . THR B 1 160 ? 6.89570 33.29004 11.83909 1.000 36.94408 146 THR B N 1
ATOM 2716 C CA . THR B 1 160 ? 7.29875 34.52646 11.19809 1.000 38.14317 146 THR B CA 1
ATOM 2717 C C . THR B 1 160 ? 7.64917 35.54378 12.26814 1.000 42.67719 146 THR B C 1
ATOM 2718 O O . THR B 1 160 ? 6.88127 35.75090 13.21272 1.000 42.65516 146 THR B O 1
ATOM 2722 N N . ASN B 1 161 ? 8.80421 36.15729 12.12154 1.000 41.08400 147 ASN B N 1
ATOM 2723 C CA . ASN B 1 161 ? 9.16935 37.27151 12.96478 1.000 45.90917 147 ASN B CA 1
ATOM 2724 C C . ASN B 1 161 ? 8.23342 38.43749 12.67535 1.000 54.93977 147 ASN B C 1
ATOM 2725 O O . ASN B 1 161 ? 8.17486 38.90421 11.52737 1.000 55.00376 147 ASN B O 1
ATOM 2730 N N . PRO B 1 162 ? 7.48321 38.93505 13.66412 1.000 53.38202 148 PRO B N 1
ATOM 2731 C CA . PRO B 1 162 ? 6.57856 40.06322 13.39415 1.000 56.56907 148 PRO B CA 1
ATOM 2732 C C . PRO B 1 162 ? 7.26311 41.40940 13.41334 1.000 60.29006 148 PRO B C 1
ATOM 2733 O O . PRO B 1 162 ? 6.72294 42.36358 12.84038 1.000 65.46837 148 PRO B O 1
ATOM 2737 N N . PHE B 1 163 ? 8.41976 41.51751 14.05215 1.000 54.29224 149 PHE B N 1
ATOM 2738 C CA . PHE B 1 163 ? 9.05356 42.80386 14.28272 1.000 52.78381 149 PHE B CA 1
ATOM 2739 C C . PHE B 1 163 ? 10.08070 43.09836 13.20842 1.000 57.18296 149 PHE B C 1
ATOM 2740 O O . PHE B 1 163 ? 10.62187 42.19027 12.57176 1.000 53.27056 149 PHE B O 1
ATOM 2748 N N . ASN B 1 164 ? 10.35037 44.38855 13.02076 1.000 65.56719 150 ASN B N 1
ATOM 2749 C CA . ASN B 1 164 ? 11.32091 44.87392 12.03897 1.000 71.97776 150 ASN B CA 1
ATOM 2750 C C . ASN B 1 164 ? 12.71759 45.00887 12.63985 1.000 67.83733 150 ASN B C 1
ATOM 2751 O O . ASN B 1 164 ? 13.48102 45.91624 12.28139 1.000 62.39648 150 ASN B O 1
ATOM 2756 N N . TYR B 1 165 ? 13.05788 44.12506 13.57894 1.000 68.25360 151 TYR B N 1
ATOM 2757 C CA . TYR B 1 165 ? 14.39504 44.01239 14.14419 1.000 70.40320 151 TYR B CA 1
ATOM 2758 C C . TYR B 1 165 ? 14.72640 42.53812 14.34028 1.000 65.11424 151 TYR B C 1
ATOM 2759 O O . TYR B 1 165 ? 13.86193 41.66583 14.20987 1.000 62.94667 151 TYR B O 1
ATOM 2768 N N . GLU B 1 166 ? 15.99279 42.25426 14.64071 1.000 58.91948 152 GLU B N 1
ATOM 2769 C CA . GLU B 1 166 ? 16.42872 40.87021 14.74829 1.000 67.74002 152 GLU B CA 1
ATOM 2770 C C . GLU B 1 166 ? 16.00337 40.27924 16.08411 1.000 65.88205 152 GLU B C 1
ATOM 2771 O O . GLU B 1 166 ? 15.99735 40.96129 17.11233 1.000 56.75584 152 GLU B O 1
ATOM 2777 N N . LEU B 1 167 ? 15.63750 39.00097 16.05652 1.000 58.90770 153 LEU B N 1
ATOM 2778 C CA . LEU B 1 167 ? 14.95203 38.37092 17.17487 1.000 55.38188 153 LEU B CA 1
ATOM 2779 C C . LEU B 1 167 ? 15.40299 36.92359 17.28150 1.000 58.67369 153 LEU B C 1
ATOM 2780 O O . LEU B 1 167 ? 15.26586 36.1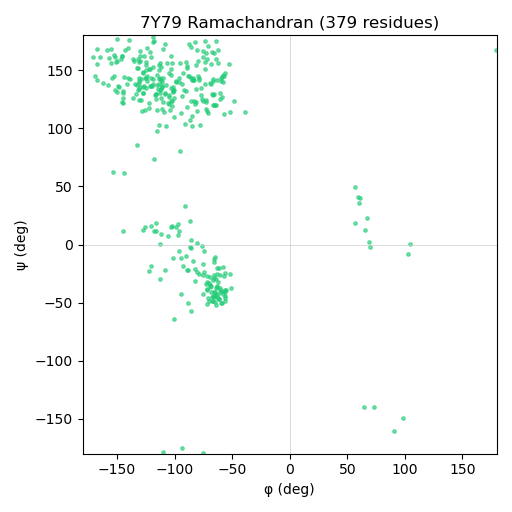5236 16.32559 1.000 56.96361 153 LEU B O 1
ATOM 2785 N N . ALA B 1 168 ? 15.94260 36.56042 18.44009 1.000 57.42516 154 ALA B N 1
ATOM 2786 C CA . ALA B 1 168 ? 16.15404 35.15845 18.76371 1.000 54.26986 154 ALA B CA 1
ATOM 2787 C C . ALA B 1 168 ? 14.86713 34.57714 19.33290 1.000 47.15300 154 ALA B C 1
ATOM 2788 O O . ALA B 1 168 ? 14.12912 35.25345 20.05770 1.000 42.56779 154 ALA B O 1
ATOM 2790 N N . ARG B 1 169 ? 14.59166 33.32330 18.99138 1.000 47.24477 155 ARG B N 1
ATOM 2791 C CA . ARG B 1 169 ? 13.39819 32.65012 19.47446 1.000 45.10918 155 ARG B CA 1
ATOM 2792 C C . ARG B 1 169 ? 13.71199 31.18645 19.71033 1.000 42.38235 155 ARG B C 1
ATOM 2793 O O . ARG B 1 169 ? 14.25725 30.52386 18.82526 1.000 44.23447 155 ARG B O 1
ATOM 2801 N N . ALA B 1 170 ? 13.34703 30.67955 20.88703 1.000 39.97033 156 ALA B N 1
ATOM 2802 C CA . ALA B 1 170 ? 13.49358 29.26316 21.19392 1.000 42.87260 156 ALA B CA 1
ATOM 2803 C C . ALA B 1 170 ? 12.21797 28.74621 21.84515 1.000 39.02398 156 ALA B C 1
ATOM 2804 O O . ALA B 1 170 ? 11.63387 29.41756 22.70287 1.000 43.86848 156 ALA B O 1
ATOM 2806 N N . GLN B 1 171 ? 11.78663 27.55293 21.44331 1.000 31.92119 157 GLN B N 1
ATOM 2807 C CA . GLN B 1 171 ? 10.58965 26.95136 22.00677 1.000 35.38682 157 GLN B CA 1
ATOM 2808 C C . GLN B 1 171 ? 10.94395 25.64380 22.69687 1.000 35.41397 157 GLN B C 1
ATOM 2809 O O . GLN B 1 171 ? 11.76128 24.86668 22.19651 1.000 39.92439 157 GLN B O 1
ATOM 2815 N N . TYR B 1 172 ? 10.34542 25.43380 23.86922 1.000 35.75551 158 TYR B N 1
ATOM 2816 C CA . TYR B 1 172 ? 10.54559 24.24205 24.67791 1.000 34.67427 158 TYR B CA 1
ATOM 2817 C C . TYR B 1 172 ? 9.21696 23.52023 24.83007 1.000 33.09862 158 TYR B C 1
ATOM 2818 O O . TYR B 1 172 ? 8.16474 24.15501 24.96676 1.000 35.14346 158 TYR B O 1
ATOM 2827 N N . MET B 1 173 ? 9.26778 22.19706 24.81566 1.000 34.24745 159 MET B N 1
ATOM 2828 C CA . MET B 1 173 ? 8.09716 21.37592 25.04801 1.000 40.66455 159 MET B CA 1
ATOM 2829 C C . MET B 1 173 ? 8.26177 20.55753 26.32523 1.000 42.21779 159 MET B C 1
ATOM 2830 O O . MET B 1 173 ? 9.35826 20.11867 26.67013 1.000 44.87695 159 MET B O 1
ATOM 2835 N N . LEU B 1 174 ? 7.15196 20.34967 27.01917 1.000 42.11509 160 LEU B N 1
ATOM 2836 C CA . LEU B 1 174 ? 7.12086 19.45937 28.16745 1.000 45.11653 160 LEU B CA 1
ATOM 2837 C C . LEU B 1 174 ? 7.14135 18.01908 27.67695 1.000 38.92988 160 LEU B C 1
ATOM 2838 O O . LEU B 1 174 ? 6.26139 17.60171 26.91803 1.000 36.21853 160 LEU B O 1
ATOM 2843 N N . VAL B 1 175 ? 8.11624 17.25702 28.13809 1.000 37.71268 161 VAL B N 1
ATOM 2844 C CA . VAL B 1 175 ? 8.22146 15.82849 27.85977 1.000 37.73075 161 VAL B CA 1
ATOM 2845 C C . VAL B 1 175 ? 7.97672 15.04454 29.14331 1.000 41.72399 161 VAL B C 1
ATOM 2846 O O . VAL B 1 175 ? 8.52559 15.36262 30.21178 1.000 36.30842 161 VAL B O 1
ATOM 2850 N N . ASN B 1 176 ? 7.15315 14.01054 29.04356 1.000 31.52459 162 ASN B N 1
ATOM 2851 C CA . ASN B 1 176 ? 6.95796 13.04757 30.10614 1.000 36.78003 162 ASN B CA 1
ATOM 2852 C C . ASN B 1 176 ? 7.68942 11.76241 29.74936 1.000 38.23795 162 ASN B C 1
ATOM 2853 O O . ASN B 1 176 ? 7.82494 11.41539 28.57550 1.000 42.16896 162 ASN B O 1
ATOM 2858 N N . GLU B 1 177 ? 8.18472 11.07545 30.76512 1.000 48.13480 163 GLU B N 1
ATOM 2859 C CA . GLU B 1 177 ? 8.64336 9.70594 30.62385 1.000 41.89879 163 GLU B CA 1
ATOM 2860 C C . GLU B 1 177 ? 7.99258 8.90219 31.74004 1.000 41.47790 163 GLU B C 1
ATOM 2861 O O . GLU B 1 177 ? 7.91847 9.35915 32.88702 1.000 43.61933 163 GLU B O 1
ATOM 2867 N N . PHE B 1 178 ? 7.48672 7.73141 31.39655 1.000 34.71859 164 PHE B N 1
ATOM 2868 C CA . PHE B 1 178 ? 6.83826 6.84847 32.34495 1.000 33.10064 164 PHE B CA 1
ATOM 2869 C C . PHE B 1 178 ? 7.59070 5.52782 32.35490 1.000 42.69693 164 PHE B C 1
ATOM 2870 O O . PHE B 1 178 ? 8.11210 5.09600 31.32395 1.000 56.10743 164 PHE B O 1
ATOM 2878 N N . TYR B 1 179 ? 7.69709 4.91610 33.53169 1.000 42.49777 165 TYR B N 1
ATOM 2879 C CA . TYR B 1 179 ? 8.27376 3.58357 33.61924 1.000 38.33847 165 TYR B CA 1
ATOM 2880 C C . TYR B 1 179 ? 7.74304 2.88194 34.85961 1.000 46.14174 165 TYR B C 1
ATOM 2881 O O . TYR B 1 179 ? 7.28158 3.52114 35.81245 1.000 52.44243 165 TYR B O 1
ATOM 2890 N N . VAL B 1 180 ? 7.77952 1.54817 34.80909 1.000 52.69944 166 VAL B N 1
ATOM 2891 C CA . VAL B 1 180 ? 7.30204 0.69153 35.88557 1.000 43.57326 166 VAL B CA 1
ATOM 2892 C C . VAL B 1 180 ? 8.50397 -0.01896 36.47666 1.000 44.71684 166 VAL B C 1
ATOM 2893 O O . VAL B 1 180 ? 9.54120 -0.19909 35.82881 1.000 38.33459 166 VAL B O 1
ATOM 2897 N N . THR B 1 181 ? 8.34676 -0.43600 37.72924 1.000 59.88880 167 THR B N 1
ATOM 2898 C CA . THR B 1 181 ? 9.45804 -0.80347 38.58696 1.000 57.39788 167 THR B CA 1
ATOM 2899 C C . THR B 1 181 ? 8.94342 -1.78614 39.62193 1.000 51.05275 167 THR B C 1
ATOM 2900 O O . THR B 1 181 ? 7.79004 -1.68635 40.05183 1.000 45.30001 167 THR B O 1
ATOM 2904 N N . ARG B 1 182 ? 9.77580 -2.76374 39.96902 1.000 44.93386 168 ARG B N 1
ATOM 2905 C CA . ARG B 1 182 ? 9.39417 -3.71452 40.99454 1.000 43.92485 168 ARG B CA 1
ATOM 2906 C C . ARG B 1 182 ? 9.39225 -3.03235 42.35795 1.000 47.46589 168 ARG B C 1
ATOM 2907 O O . ARG B 1 182 ? 9.82515 -1.89110 42.50461 1.000 49.81716 168 ARG B O 1
ATOM 2915 N N . MET B 1 183 ? 8.87692 -3.73779 43.37022 1.000 51.84281 169 MET B N 1
ATOM 2916 C CA . MET B 1 183 ? 8.84798 -3.15667 44.71249 1.000 53.09377 169 MET B CA 1
ATOM 2917 C C . MET B 1 183 ? 10.24923 -2.78551 45.18409 1.000 49.33750 169 MET B C 1
ATOM 2918 O O . MET B 1 183 ? 10.45710 -1.70214 45.74671 1.000 47.20601 169 MET B O 1
ATOM 2923 N N . ASP B 1 184 ? 11.22788 -3.65952 44.93080 1.000 47.42880 170 ASP B N 1
ATOM 2924 C CA . ASP B 1 184 ? 12.61745 -3.38215 45.27364 1.000 48.81669 170 ASP B CA 1
ATOM 2925 C C . ASP B 1 184 ? 13.27959 -2.37616 44.33685 1.000 51.60103 170 ASP B C 1
ATOM 2926 O O . ASP B 1 184 ? 14.43377 -2.02327 44.56713 1.000 35.12251 170 ASP B O 1
ATOM 2931 N N . GLY B 1 185 ? 12.61244 -1.94254 43.26570 1.000 58.99662 171 GLY B N 1
ATOM 2932 C CA . GLY B 1 185 ? 13.13495 -0.88168 42.42732 1.000 53.22601 171 GLY B CA 1
ATOM 2933 C C . GLY B 1 185 ? 13.73405 -1.28884 41.09037 1.000 53.31556 171 GLY B C 1
ATOM 2934 O O . GLY B 1 185 ? 14.20534 -0.41186 40.35542 1.000 48.91722 171 GLY B O 1
ATOM 2935 N N . THR B 1 186 ? 13.73907 -2.57321 40.74726 1.000 49.94606 172 THR B N 1
ATOM 2936 C CA . THR B 1 186 ? 14.30633 -2.99725 39.47344 1.000 47.34620 172 THR B CA 1
ATOM 2937 C C . THR B 1 186 ? 13.40307 -2.59442 38.31441 1.000 46.10634 172 THR B C 1
ATOM 2938 O O . THR B 1 186 ? 12.22868 -2.97016 38.28037 1.000 37.88034 172 THR B O 1
ATOM 2942 N N . ARG B 1 187 ? 13.95949 -1.85449 37.35115 1.000 48.17550 173 ARG B N 1
ATOM 2943 C CA . ARG B 1 187 ? 13.22696 -1.53489 36.12858 1.000 56.86404 173 ARG B CA 1
ATOM 2944 C C . ARG B 1 187 ? 12.80893 -2.81230 35.40563 1.000 54.65487 173 ARG B C 1
ATOM 2945 O O . ARG B 1 187 ? 13.63349 -3.69022 35.14266 1.000 55.46908 173 ARG B O 1
ATOM 2953 N N . ILE B 1 188 ? 11.51667 -2.91835 35.09467 1.000 56.27013 174 ILE B N 1
ATOM 2954 C CA . ILE B 1 188 ? 11.00246 -3.99018 34.24639 1.000 54.24266 174 ILE B CA 1
ATOM 2955 C C . ILE B 1 188 ? 10.65411 -3.49371 32.84349 1.000 53.04060 174 ILE B C 1
ATOM 2956 O O . ILE B 1 188 ? 10.07407 -4.24437 32.05359 1.000 56.02923 174 ILE B O 1
ATOM 2961 N N . THR B 1 189 ? 10.98308 -2.24088 32.51952 1.000 42.03947 175 THR B N 1
ATOM 2962 C CA . THR B 1 189 ? 10.60347 -1.61910 31.26067 1.000 45.55997 175 THR B CA 1
ATOM 2963 C C . THR B 1 189 ? 11.62268 -0.55412 30.89563 1.000 48.33419 175 THR B C 1
ATOM 2964 O O . THR B 1 189 ? 12.38406 -0.07279 31.73652 1.000 52.92411 175 THR B O 1
ATOM 2968 N N . ALA B 1 190 ? 11.59132 -0.15907 29.63085 1.000 47.89097 176 ALA B N 1
ATOM 2969 C CA . ALA B 1 190 ? 12.25070 1.06175 29.20857 1.000 45.83173 176 ALA B CA 1
ATOM 2970 C C . ALA B 1 190 ? 11.33754 2.25566 29.50333 1.000 46.70671 176 ALA B C 1
ATOM 2971 O O . ALA B 1 190 ? 10.18612 2.10011 29.92503 1.000 43.69689 176 ALA B O 1
ATOM 2973 N N . ASN B 1 191 ? 11.86192 3.46108 29.28360 1.000 42.78984 177 ASN B N 1
ATOM 2974 C CA . ASN B 1 191 ? 11.10844 4.67774 29.55793 1.000 42.89217 177 ASN B CA 1
ATOM 2975 C C . ASN B 1 191 ? 10.16569 4.97778 28.38963 1.000 41.69654 177 ASN B C 1
ATOM 2976 O O . ASN B 1 191 ? 10.60868 5.13573 27.24855 1.000 53.09327 177 ASN B O 1
ATOM 2981 N N . TRP B 1 192 ? 8.87180 5.06814 28.68548 1.000 35.42245 178 TRP B N 1
ATOM 2982 C CA . TRP B 1 192 ? 7.84875 5.43353 27.71894 1.000 41.49250 178 TRP B CA 1
ATOM 2983 C C . TRP B 1 192 ? 7.74107 6.94892 27.63842 1.000 48.68228 178 TRP B C 1
ATOM 2984 O O . TRP B 1 192 ? 7.48531 7.61113 28.64607 1.000 47.40167 178 TRP B O 1
ATOM 2995 N N . THR B 1 193 ? 7.91046 7.49163 26.43590 1.000 47.59403 179 THR B N 1
ATOM 2996 C CA . THR B 1 193 ? 8.04568 8.92625 26.22827 1.000 31.68561 179 THR B CA 1
ATOM 2997 C C . THR B 1 193 ? 6.75465 9.48763 25.65484 1.000 39.89185 179 THR B C 1
ATOM 2998 O O . THR B 1 193 ? 6.22227 8.94960 24.67440 1.000 34.42688 179 THR B O 1
ATOM 3002 N N . LEU B 1 194 ? 6.24102 10.54898 26.28355 1.000 38.21261 180 LEU B N 1
ATOM 3003 C CA . LEU B 1 194 ? 5.07186 11.26770 25.78832 1.000 34.52056 180 LEU B CA 1
ATOM 3004 C C . LEU B 1 194 ? 5.39602 12.74895 25.71386 1.000 43.03456 180 LEU B C 1
ATOM 3005 O O . LEU B 1 194 ? 5.61058 13.38282 26.75007 1.000 34.47440 180 LEU B O 1
ATOM 3010 N N . ARG B 1 195 ? 5.40842 13.29976 24.48280 1.000 44.40258 181 ARG B N 1
ATOM 3011 C CA . ARG B 1 195 ? 5.68294 14.71456 24.22873 1.000 39.83482 181 ARG B CA 1
ATOM 3012 C C . ARG B 1 195 ? 4.36037 15.47584 24.14294 1.000 40.31665 181 ARG B C 1
ATOM 3013 O O . ARG B 1 195 ? 3.57506 15.27590 23.20958 1.000 40.41494 181 ARG B O 1
ATOM 3021 N N . ASP B 1 196 ? 4.12012 16.35152 25.11843 1.000 39.82469 182 ASP B N 1
ATOM 3022 C CA . ASP B 1 196 ? 2.85925 17.08857 25.22474 1.000 50.08315 182 ASP B CA 1
ATOM 3023 C C . ASP B 1 196 ? 3.01526 18.40354 24.46801 1.000 48.39993 182 ASP B C 1
ATOM 3024 O O . ASP B 1 196 ? 3.66392 19.33501 24.94647 1.000 38.00973 182 ASP B O 1
ATOM 3029 N N . ASN B 1 197 ? 2.42790 18.48682 23.27366 1.000 48.96223 183 ASN B N 1
ATOM 3030 C CA . ASN B 1 197 ? 2.56567 19.71759 22.50597 1.000 50.28076 183 ASN B CA 1
ATOM 3031 C C . ASN B 1 197 ? 1.52307 20.76594 22.88445 1.000 54.29580 183 ASN B C 1
ATOM 3032 O O . ASN B 1 197 ? 1.56530 21.88628 22.35863 1.000 56.17788 183 ASN B O 1
ATOM 3037 N N . THR B 1 198 ? 0.60448 20.44136 23.79349 1.000 48.71437 184 THR B N 1
ATOM 3038 C CA . THR B 1 198 ? -0.23214 21.46129 24.41263 1.000 41.33263 184 THR B CA 1
ATOM 3039 C C . THR B 1 198 ? 0.47539 22.19021 25.54812 1.000 35.32808 184 THR B C 1
ATOM 3040 O O . THR B 1 198 ? -0.13269 23.06578 26.16841 1.000 36.05334 184 THR B O 1
ATOM 3044 N N . GLN B 1 199 ? 1.74061 21.86454 25.83021 1.000 40.12232 185 GLN B N 1
ATOM 3045 C CA . GLN B 1 199 ? 2.49922 22.49456 26.91457 1.000 46.07176 185 GLN B CA 1
ATOM 3046 C C . GLN B 1 199 ? 3.88026 22.89347 26.39045 1.000 40.54698 185 GLN B C 1
ATOM 3047 O O . GLN B 1 199 ? 4.86365 22.16452 26.53128 1.000 45.77851 185 GLN B O 1
ATOM 3053 N N . THR B 1 200 ? 3.94978 24.07494 25.79457 1.000 41.84732 186 THR B N 1
ATOM 3054 C CA . THR B 1 200 ? 5.17931 24.61909 25.24389 1.000 42.35241 186 THR B CA 1
ATOM 3055 C C . THR B 1 200 ? 5.44045 25.98813 25.85946 1.000 43.00414 186 THR B C 1
ATOM 3056 O O . THR B 1 200 ? 4.50833 26.70253 26.23460 1.000 41.10853 186 THR B O 1
ATOM 3060 N N . VAL B 1 201 ? 6.71579 26.34830 25.97691 1.000 41.25352 187 VAL B N 1
ATOM 3061 C CA . VAL B 1 201 ? 7.10111 27.68083 26.41755 1.000 32.24565 187 VAL B CA 1
ATOM 3062 C C . VAL B 1 201 ? 7.93333 28.30078 25.30654 1.000 37.58745 187 VAL B C 1
ATOM 3063 O O . VAL B 1 201 ? 8.76933 27.62106 24.70398 1.000 37.96266 187 VAL B O 1
ATOM 3067 N N . THR B 1 202 ? 7.66981 29.57307 25.00444 1.000 38.51564 188 THR B N 1
ATOM 3068 C CA . THR B 1 202 ? 8.35361 30.26070 23.91878 1.000 34.86068 188 THR B CA 1
ATOM 3069 C C . THR B 1 202 ? 9.17881 31.40308 24.49010 1.000 37.34122 188 THR B C 1
ATOM 3070 O O . THR B 1 202 ? 8.66555 32.22377 25.25525 1.000 34.56948 188 THR B O 1
ATOM 3074 N N . ARG B 1 203 ? 10.45215 31.45454 24.11221 1.000 38.85301 189 ARG B N 1
ATOM 3075 C CA . ARG B 1 203 ? 11.38245 32.46129 24.60349 1.000 36.59805 189 ARG B CA 1
ATOM 3076 C C . ARG B 1 203 ? 11.85310 33.30780 23.43873 1.000 35.20607 189 ARG B C 1
ATOM 3077 O O . ARG B 1 203 ? 12.32372 32.76782 22.44046 1.000 41.28306 189 ARG B O 1
ATOM 3085 N N . ILE B 1 204 ? 11.74686 34.62654 23.58057 1.000 42.13756 190 ILE B N 1
ATOM 3086 C CA . ILE B 1 204 ? 12.23684 35.58400 22.60199 1.000 43.98527 190 ILE B CA 1
ATOM 3087 C C . ILE B 1 204 ? 13.06809 36.64108 23.32141 1.000 53.87982 190 ILE B C 1
ATOM 3088 O O . ILE B 1 204 ? 12.90705 36.88779 24.51962 1.000 57.48098 190 ILE B O 1
ATOM 3093 N N . PHE B 1 205 ? 13.95224 37.28300 22.56394 1.000 58.69935 191 PHE B N 1
ATOM 3094 C CA . PHE B 1 205 ? 14.80598 38.33991 23.09686 1.000 58.41553 191 PHE B CA 1
ATOM 3095 C C . PHE B 1 205 ? 14.92524 39.49290 22.10603 1.000 54.65954 191 PHE B C 1
ATOM 3096 O O . PHE B 1 205 ? 15.43907 39.30249 21.00279 1.000 53.63157 191 PHE B O 1
#

B-factor: mean 50.8, std 14.27, range [27.04, 112.85]

Foldseek 3Di:
DDDDAADADQPDDTDQKFDKDWDFKFKAALVLFDFPPDDPVCCVVPFRIKIKTKIKMKGWQDKDKDAFFDKDKGKGKAFFAPVLQVVCCVGRNWAAAQVRAIEHHDPRVVCQVRGCVRGVGHHDPHPHGTHMDMDMDMDTDPGNGMKMKIKMWMKMWIFMAGPVRHTRDDITIGTHPVRMDMYMNPPD/DQDDDDADDADDADADDPDQPDDGDQKDDKGWHFKAKDAPVQFDFPPDDPVCCVVFFRIKMKTKIKIKGWQDKDKAAFFGKDKGKGKFFWAPVLQVVCCVGRNWAAAPVRAIEHHDPRVVCQVVGCVRRVGHHDPHDHGIHMDIDMDMDTDNGNHMKIKIKIWMKMWIFMAGSNGHTRDDTTIGTHPVGMDMYMD

Secondary structure (DSSP, 8-state):
-PPP--SS-TTPPPPSBPPPEEEEEEEEEGGG---TT--HHHHHHH-SEEEEEEEEEEEEEEEEEE-TT-EEEEEEEEE--HHHHHHHHHHHSEEEBTTSPEEE-GGGGGGHHHHHHHHT--B---SSB--EEEEEEEEE--SSS-EEEEEEEEEEEEEEE-TTS-B-S--EEEEEEEEEEEEESS--/---------PPPPP---S-SS-PPPSBPPPEEEEEEEEEGGG---SS--HHHHHHH-SEEEEEEEEEEEEEEEEEE-TT-EEEEEEEEEE-HHHHHHHHHHHSEEEBTTS-EEE-GGGGGGHHHHHHHHT--B---SSB--EEEEEEEEE--SSS-EEEEEEEEEEEEEEEETT--B-SPPEEEEEEEEEEEEE-

Nearest PDB structures (foldseek):
  7y79-assembly1_A  TM=1.005E+00  e=1.226E-39  Bacillus thuringiensis
  7y79-assembly1_B  TM=9.931E-01  e=2.995E-36  Bacillus thuringiensis
  7y78-assembly1_D  TM=9.916E-01  e=3.317E-33  Bacillus thuringiensis
  8bad-assembly1_A  TM=9.420E-01  e=1.085E-21  Bacillus thuringiensis
  3wa1-assembly1_A  TM=8.435E-01  e=5.612E-17  Lysinibacillus sphaericus

Organism: Bacillus thuringiensis (NCBI:txid1428)

Sequence (383 aa):
PPAPDFKNDINEQLPDKTNPVITHFSTIPYIMANDATFNSHQQIQYSPYYKLVRIQYWEKVTQRILGPRDDYEYNKTKGISKTDQVSMTETVSMSVGADFGFMFKGFSASLSAQITKELSVTKSTSTTEMTEETYKEKYTNPFNYELARAQYMLVNEFYVTRMDGTRITANWTLRDNTQTVTRIFPKSQVPSPSIGTLPPAPDFKNDINEQLPDKTNPVITHFSTIPYIMANDATFNSHQQIQYSPYYKLVRIQYWEKVTQRILGPRDDYEYNKTKGISKTDQVSMTETVSMSVGADFGFMFKGFSASLSAQITKELSVTKSTSTTEMTEETYKEKYTNPFNYELARAQYMLVNEFYVTRMDGTRITANWTLRDNTQTVTRIF

Radius of gyration: 23.04 Å; Cα contacts (8 Å, |Δi|>4): 860; chains: 2; bounding box: 59×69×57 Å

InterPro domains:
  IPR000772 Ricin B, lectin domain [PF00652] (28-153)
  IPR000772 Ricin B, lectin domain [SM00458] (24-156)
  IPR008872 Insecticidal crystal toxin [PF05431] (199-345)
  IPR035992 Ricin B-like lectins [SSF50370] (27-157)

Solvent-accessible surface area: 19164 Å² total; per-residue (Å²): 105,120,10,22,56,8,179,140,74,53,122,73,143,7,68,90,79,27,122,66,66,104,54,52,105,0,48,0,41,60,107,8,4,97,9,101,111,47,82,77,122,60,16,84,107,138,0,52,78,0,52,3,10,26,17,28,18,33,13,30,31,18,30,106,76,5,19,71,175,70,77,23,107,16,84,17,6,65,0,1,6,83,36,20,8,34,32,3,48,108,17,0,33,0,0,0,0,44,72,43,0,3,45,24,68,63,100,0,54,82,36,14,81,76,0,19,172,70,0,69,24,96,120,12,128,27,139,79,64,9,60,4,98,36,62,110,42,129,48,66,3,86,64,119,87,98,0,0,14,0,10,0,4,31,0,7,14,4,24,0,7,26,60,105,45,62,114,43,20,50,49,1,3,10,4,17,26,112,72,48,39,65,50,46,14,38,118,151,224,86,57,86,26,93,94,31,120,37,64,111,6,23,75,22,69,137,49,47,108,57,148,6,71,97,74,26,116,72,26,40,15,47,61,2,61,0,37,61,94,6,1,102,17,108,108,40,85,76,124,56,11,93,92,126,0,40,107,0,11,5,1,30,18,19,5,24,15,36,27,18,43,119,64,5,20,69,149,72,74,18,88,12,84,15,8,44,1,1,8,73,41,19,6,42,38,3,47,106,15,0,33,2,0,0,0,57,64,36,0,8,40,23,77,67,103,0,44,81,32,13,80,88,2,20,164,72,4,69,26,97,116,12,126,28,133,90,73,9,44,4,79,37,60,126,45,116,38,76,1,79,72,98,127,96,3,0,19,0,9,0,5,6,0,5,28,6,16,0,9,24,46,82,32,66,141,36,23,53,46,3,4,6,1,19,44,102,97,49,40,63,50,90,96